Protein AF-A0A1H8W001-F1 (afdb_monomer_lite)

Radius of gyration: 40.09 Å; chains: 1; bounding box: 127×51×124 Å

Secondary structure (DSSP, 8-state):
----------------B-TTT--B-PPTT-TTHHHHHHHHHHHHHHHSPEEE-GGGGGGS---TT-EEEETTT--EEEE-SS-EEE-----S----S----HHHH-TTT-SEEEE-TTSTTSBS-HHHHHHTT-SEEEE-S-EE---EEE-STT-EEEESSSS-EEEE---SS--SEEESS-EES-EEESEEEE--TT---SEE-EETTEE-EES-EEES-EEES--EEEESSSEEEEEEEEEE---S-EE-TTSTTS--EE--SEEEESSEEEEEEEEEEE--TT-S-SEEEEESEEEEESSEEEEE-S--TTSS--EEEEEEEESSEEE-SEEE---SSEEEEES-SSSS--BBSEEEES-EEPPPSSSTTTTEEEEEE-S-EEEEEEES-SSEEEEEESS-EEEEEE-SS-EEEEESSGGGEEEEEE-TTS-EEET-STTS------PPEESS--SS--TT-EEEE-SSS--TTS-SS-EEEEE-TTS-EEEEEE-----

Sequence (503 aa):
MSCYGVERRQRGCTMTDTPNHGYNRPEEGKTDWHLDLNENFAKIDADVEIRDTEANKGDYDPKEGAKYEATDSGAVYYGNGDAWVLADRKLDKIESEEFASRVLLDAEKSGTAVVAPSQSTAFDSMQSAIDAGFDDILLGEEITENNIVVSRDGMIIRGWGRRWQRIIDPQDGAPVFTVDGSRRDITIKNIRVEGGSGSGPVIDTRYEGDVGASLWEIYDCLFNAGPIIMLGPRNQLRHVTCNNKSDIGADVNILPDGKNVSRAALILNGATFGIIGGSYSSKSPDAREAMYLSGGAGTVTGGVTISNSGGENSTGTLCDLMIFSAGRIFFGPMSMESTKEYNIRLGFEGDGPGLINGVFTGTGFNPLDSGPDAGWSKIKVGSQSENITFISPHSNIKFENDAPARIYVISQHKVKSTGHLPHLVNHSDPFRSGTHRVGGRRDSPSTQFLPKIHTTEPPYPVDAGMVIADGANWDPVGTGNAALVTRDTDGTWSVIFEYSSSV

Organism: NCBI:txid1367881

Structure (mmCIF, N/CA/C/O backbone):
data_AF-A0A1H8W001-F1
#
_entry.id   AF-A0A1H8W001-F1
#
loop_
_atom_site.group_PDB
_atom_site.id
_atom_site.type_symbol
_atom_site.label_atom_id
_atom_site.label_alt_id
_atom_site.label_comp_id
_atom_site.label_asym_id
_atom_site.label_entity_id
_atom_site.label_seq_id
_atom_site.pdbx_PDB_ins_code
_atom_site.Cartn_x
_atom_site.Cartn_y
_atom_site.Cartn_z
_atom_site.occupancy
_atom_site.B_iso_or_equiv
_atom_site.auth_seq_id
_atom_site.auth_comp_id
_atom_site.auth_asym_id
_atom_site.auth_atom_id
_atom_site.pdbx_PDB_model_num
ATOM 1 N N . MET A 1 1 ? -91.284 18.003 73.254 1.00 44.72 1 MET A N 1
ATOM 2 C CA . MET A 1 1 ? -92.297 17.613 72.253 1.00 44.72 1 MET A CA 1
ATOM 3 C C . MET A 1 1 ? -91.892 18.243 70.926 1.00 44.72 1 MET A C 1
ATOM 5 O O . MET A 1 1 ? -92.001 19.451 70.807 1.00 44.72 1 MET A O 1
ATOM 9 N N . SER A 1 2 ? -91.291 17.469 70.021 1.00 38.41 2 SER A N 1
ATOM 10 C CA . SER A 1 2 ? -91.293 17.641 68.555 1.00 38.41 2 SER A CA 1
ATOM 11 C C . SER A 1 2 ? -90.218 16.717 67.978 1.00 38.41 2 SER A C 1
ATOM 13 O O . SER A 1 2 ? -89.063 16.769 68.398 1.00 38.41 2 SER A O 1
ATOM 15 N N . CYS A 1 3 ? -90.643 15.823 67.091 1.00 38.06 3 CYS A N 1
ATOM 16 C CA . CYS A 1 3 ? -89.844 14.777 66.468 1.00 38.06 3 CYS A CA 1
ATOM 17 C C . CYS A 1 3 ? -89.196 15.251 65.157 1.00 38.06 3 CYS A C 1
ATOM 19 O O . CYS A 1 3 ? -89.764 16.070 64.447 1.00 38.06 3 CYS A O 1
ATOM 21 N N . TYR A 1 4 ? -88.032 14.658 64.875 1.00 42.72 4 TYR A N 1
ATOM 22 C CA . TYR A 1 4 ? -87.472 14.220 63.587 1.00 42.72 4 TYR A CA 1
ATOM 23 C C . TYR A 1 4 ? -87.846 14.920 62.267 1.00 42.72 4 TYR A C 1
ATOM 25 O O . TYR A 1 4 ? -88.984 14.886 61.813 1.00 42.72 4 TYR A O 1
ATOM 33 N N . GLY A 1 5 ? -86.791 15.304 61.540 1.00 37.75 5 GLY A N 1
ATOM 34 C CA . GLY A 1 5 ? -86.760 15.381 60.080 1.00 37.75 5 GLY A CA 1
ATOM 35 C C . GLY A 1 5 ? -85.315 15.287 59.579 1.00 37.75 5 GLY A C 1
ATOM 36 O O . GLY A 1 5 ? -84.608 16.287 59.567 1.00 37.75 5 GLY A O 1
ATOM 37 N N . VAL A 1 6 ? -84.857 14.083 59.216 1.00 45.16 6 VAL A N 1
ATOM 38 C CA . VAL A 1 6 ? -83.565 13.854 58.542 1.00 45.16 6 VAL A CA 1
ATOM 39 C C . VAL A 1 6 ? -83.863 13.523 57.081 1.00 45.16 6 VAL A C 1
ATOM 41 O O . VAL A 1 6 ? -84.338 12.432 56.775 1.00 45.16 6 VAL A O 1
ATOM 44 N N . GLU A 1 7 ? -83.594 14.467 56.181 1.00 44.06 7 GLU A N 1
ATOM 45 C CA . GLU A 1 7 ? -83.640 14.250 54.733 1.00 44.06 7 GLU A CA 1
ATOM 46 C C . GLU A 1 7 ? -82.457 13.377 54.285 1.00 44.06 7 GLU A C 1
ATOM 48 O O . GLU A 1 7 ? -81.302 13.808 54.273 1.00 44.06 7 GLU A O 1
ATOM 53 N N . ARG A 1 8 ? -82.739 12.139 53.862 1.00 45.88 8 ARG A N 1
ATOM 54 C CA . ARG A 1 8 ? -81.818 11.348 53.034 1.00 45.88 8 ARG A CA 1
ATOM 55 C C . ARG A 1 8 ? -81.986 11.767 51.573 1.00 45.88 8 ARG A C 1
ATOM 57 O O . ARG A 1 8 ? -82.966 11.403 50.932 1.00 45.88 8 ARG A O 1
ATOM 64 N N . ARG A 1 9 ? -80.997 12.482 51.026 1.00 45.28 9 ARG A N 1
ATOM 65 C CA . ARG A 1 9 ? -80.834 12.654 49.574 1.00 45.28 9 ARG A CA 1
ATOM 66 C C . ARG A 1 9 ? -80.475 11.308 48.938 1.00 45.28 9 ARG A C 1
ATOM 68 O O . ARG A 1 9 ? -79.364 10.816 49.131 1.00 45.28 9 ARG A O 1
ATOM 75 N N . GLN A 1 10 ? -81.387 10.747 48.148 1.00 49.91 10 GLN A N 1
ATOM 76 C CA . GLN A 1 10 ? -81.066 9.740 47.137 1.00 49.91 10 GLN A CA 1
ATOM 77 C C . GLN A 1 10 ? -80.155 10.385 46.080 1.00 49.91 10 GLN A C 1
ATOM 79 O O . GLN A 1 10 ? -80.599 11.213 45.289 1.00 49.91 10 GLN A O 1
ATOM 84 N N . ARG A 1 11 ? -78.864 10.033 46.076 1.00 45.34 11 ARG A N 1
ATOM 85 C CA . ARG A 1 11 ? -78.015 10.181 44.887 1.00 45.34 11 ARG A CA 1
ATOM 86 C C . ARG A 1 11 ? -78.140 8.889 44.092 1.00 45.34 11 ARG A C 1
ATOM 88 O O . ARG A 1 11 ? -77.609 7.867 44.517 1.00 45.34 11 ARG A O 1
ATOM 95 N N . GLY A 1 12 ? -78.855 8.942 42.972 1.00 49.81 12 GLY A N 1
ATOM 96 C CA . GLY A 1 12 ? -78.810 7.893 41.960 1.00 49.81 12 GLY A CA 1
ATOM 97 C C . GLY A 1 12 ? -77.387 7.793 41.418 1.00 49.81 12 GLY A C 1
ATOM 98 O O . GLY A 1 12 ? -76.905 8.715 40.767 1.00 49.81 12 GLY A O 1
ATOM 99 N N . CYS A 1 13 ? -76.699 6.705 41.754 1.00 45.78 13 CYS A N 1
ATOM 100 C CA . CYS A 1 13 ? -75.418 6.334 41.171 1.00 45.78 13 CYS A CA 1
ATOM 101 C C . CYS A 1 13 ? -75.685 5.172 40.211 1.00 45.78 13 CYS A C 1
ATOM 103 O O . CYS A 1 13 ? -75.531 4.011 40.574 1.00 45.78 13 CYS A O 1
ATOM 105 N N . THR A 1 14 ? -76.156 5.484 39.006 1.00 50.09 14 THR A N 1
ATOM 106 C CA . THR A 1 14 ? -76.235 4.531 37.894 1.00 50.09 14 THR A CA 1
ATOM 107 C C . THR A 1 14 ? -74.889 4.539 37.166 1.00 50.09 14 THR A C 1
ATOM 109 O O . THR A 1 14 ? -74.755 5.142 36.106 1.00 50.09 14 THR A O 1
ATOM 112 N N . MET A 1 15 ? -73.858 3.939 37.770 1.00 55.25 15 MET A N 1
ATOM 113 C CA . MET A 1 15 ? -72.718 3.436 36.993 1.00 55.25 15 MET A CA 1
ATOM 114 C C . MET A 1 15 ? -73.074 2.010 36.585 1.00 55.25 15 MET A C 1
ATOM 116 O O . MET A 1 15 ? -72.952 1.092 37.398 1.00 55.25 15 MET A O 1
ATOM 120 N N . THR A 1 16 ? -73.602 1.861 35.372 1.00 58.59 16 THR A N 1
ATOM 121 C CA . THR A 1 16 ? -74.008 0.570 34.800 1.00 58.59 16 THR A CA 1
ATOM 122 C C . THR A 1 16 ? -72.815 -0.268 34.337 1.00 58.59 16 THR A C 1
ATOM 124 O O . THR A 1 16 ? -72.960 -1.482 34.260 1.00 58.59 16 THR A O 1
ATOM 127 N N . ASP A 1 17 ? -71.635 0.346 34.155 1.00 68.38 17 ASP A N 1
ATOM 128 C CA . ASP A 1 17 ? -70.430 -0.310 33.636 1.00 68.38 17 ASP A CA 1
ATOM 129 C C . ASP A 1 17 ? -69.173 -0.044 34.480 1.00 68.38 17 ASP A C 1
ATOM 131 O O . ASP A 1 17 ? -69.035 1.000 35.130 1.00 68.38 17 ASP A O 1
ATOM 135 N N . THR A 1 18 ? -68.215 -0.977 34.451 1.00 72.00 18 THR A N 1
ATOM 136 C CA . THR A 1 18 ? -66.869 -0.750 35.002 1.00 72.00 18 THR A CA 1
ATOM 137 C C . THR A 1 18 ? -66.054 0.170 34.073 1.00 72.00 18 THR A C 1
ATOM 139 O O . THR A 1 18 ? -65.950 -0.117 32.881 1.00 72.00 18 THR A O 1
ATOM 142 N N . PRO A 1 19 ? -65.415 1.250 34.572 1.00 75.62 19 PRO A N 1
ATOM 143 C CA . PRO A 1 19 ? -64.774 2.257 33.711 1.00 75.62 19 PRO A CA 1
ATOM 144 C C . PRO A 1 19 ? -63.664 1.741 32.785 1.00 75.62 19 PRO A C 1
ATOM 146 O O . PRO A 1 19 ? -63.419 2.341 31.745 1.00 75.62 19 PRO A O 1
ATOM 149 N N . ASN A 1 20 ? -62.989 0.655 33.167 1.00 74.38 20 ASN A N 1
ATOM 150 C CA . ASN A 1 20 ? -61.818 0.151 32.445 1.00 74.38 20 ASN A CA 1
ATOM 151 C C . ASN A 1 20 ? -62.140 -0.984 31.461 1.00 74.38 20 ASN A C 1
ATOM 153 O O . ASN A 1 20 ? -61.391 -1.165 30.509 1.00 74.38 20 ASN A O 1
ATOM 157 N N . HIS A 1 21 ? -63.214 -1.749 31.695 1.00 81.44 21 HIS A N 1
ATOM 158 C CA . HIS A 1 21 ? -63.491 -2.994 30.959 1.00 81.44 21 HIS A CA 1
ATOM 159 C C . HIS A 1 21 ? -64.943 -3.120 30.47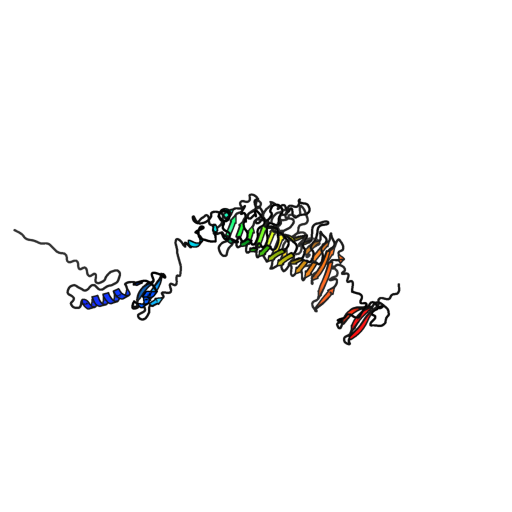0 1.00 81.44 21 HIS A C 1
ATOM 161 O O . HIS A 1 21 ? -65.270 -4.064 29.761 1.00 81.44 21 HIS A O 1
ATOM 167 N N . 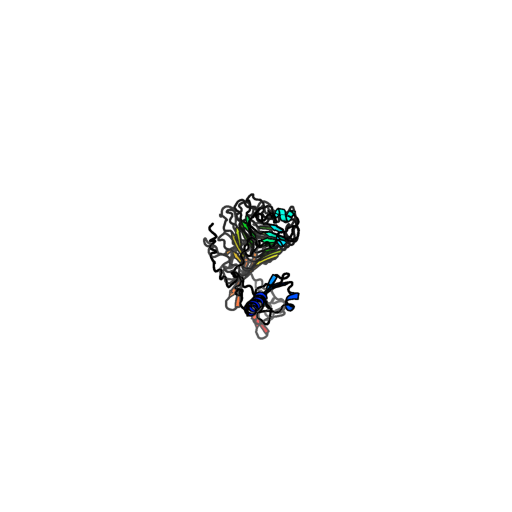GLY A 1 22 ? -65.839 -2.189 30.825 1.00 85.25 22 GLY A N 1
ATOM 168 C CA . GLY A 1 22 ? -67.221 -2.218 30.332 1.00 85.25 22 GLY A CA 1
ATOM 169 C C . GLY A 1 22 ? -67.999 -3.467 30.766 1.00 85.25 22 GLY A C 1
ATOM 170 O O . GLY A 1 22 ? -68.794 -4.008 29.992 1.00 85.25 22 GLY A O 1
ATOM 171 N N . TYR A 1 23 ? -67.718 -3.977 31.971 1.00 88.69 23 TYR A N 1
ATOM 172 C CA . TYR A 1 23 ? -68.471 -5.088 32.552 1.00 88.69 23 TYR A CA 1
ATOM 173 C C . TYR A 1 23 ? -69.803 -4.587 33.094 1.00 88.69 23 TYR A C 1
ATOM 175 O O . TYR A 1 23 ? -69.833 -3.603 33.838 1.00 88.69 23 TYR A O 1
ATOM 183 N N . ASN A 1 24 ? -70.868 -5.321 32.781 1.00 87.50 24 ASN A N 1
ATOM 184 C CA . ASN A 1 24 ? -72.225 -5.033 33.213 1.00 87.50 24 ASN A CA 1
ATOM 185 C C . ASN A 1 24 ? -72.315 -5.106 34.741 1.00 87.50 24 ASN A C 1
ATOM 187 O O . ASN A 1 24 ? -71.840 -6.060 35.365 1.00 87.50 24 ASN A O 1
ATOM 191 N N . ARG A 1 25 ? -72.991 -4.149 35.369 1.00 86.06 25 ARG A N 1
ATOM 192 C CA . ARG A 1 25 ? -73.393 -4.255 36.772 1.00 86.06 25 ARG A CA 1
ATOM 193 C C . ARG A 1 25 ? -74.908 -4.467 36.846 1.00 86.06 25 ARG A C 1
ATOM 195 O O . ARG A 1 25 ? -75.637 -3.513 36.578 1.00 86.06 25 ARG A O 1
ATOM 202 N N . PRO A 1 26 ? -75.393 -5.660 37.246 1.00 85.25 26 PRO A N 1
ATOM 203 C CA . PRO A 1 26 ? -76.827 -5.906 37.357 1.00 85.25 26 PRO A CA 1
ATOM 204 C C . PRO A 1 26 ? -77.489 -4.900 38.306 1.00 85.25 26 PRO A C 1
ATOM 206 O O . PRO A 1 26 ? -76.948 -4.599 39.377 1.00 85.25 26 PRO A O 1
ATOM 209 N N . GLU A 1 27 ? -78.666 -4.399 37.932 1.00 84.38 27 GLU A N 1
ATOM 210 C CA . GLU A 1 27 ? -79.469 -3.549 38.811 1.00 84.38 27 GLU A CA 1
ATOM 211 C C . GLU A 1 27 ? -79.975 -4.339 40.024 1.00 84.38 27 GLU A C 1
ATOM 213 O O . GLU A 1 27 ? -80.304 -5.526 39.946 1.00 84.38 27 GLU A O 1
ATOM 218 N N . GLU A 1 28 ? -80.053 -3.670 41.171 1.00 81.69 28 GLU A N 1
ATOM 219 C CA . GLU A 1 28 ? -80.542 -4.286 42.400 1.00 81.69 28 GLU A CA 1
ATOM 220 C C . GLU A 1 28 ? -81.995 -4.760 42.224 1.00 81.69 28 GLU A C 1
ATOM 222 O O . GLU A 1 28 ? -82.881 -3.984 41.873 1.00 81.69 28 GLU A O 1
ATOM 227 N N . GLY A 1 29 ? -82.242 -6.052 42.459 1.00 86.31 29 GLY A N 1
ATOM 228 C CA . GLY A 1 29 ? -83.566 -6.667 42.312 1.00 86.31 29 GLY A CA 1
ATOM 229 C C . GLY A 1 29 ? -83.896 -7.203 40.913 1.00 86.31 29 GLY A C 1
ATOM 230 O O . GLY A 1 29 ? -84.947 -7.827 40.753 1.00 86.31 29 GLY A O 1
ATOM 231 N N . LYS A 1 30 ? -83.012 -7.034 39.916 1.00 87.88 30 LYS A N 1
ATOM 232 C CA . LYS A 1 30 ? -83.140 -7.682 38.600 1.00 87.88 30 LYS A CA 1
ATOM 233 C C . LYS A 1 30 ? -83.134 -9.207 38.777 1.00 87.88 30 LYS A C 1
ATOM 235 O O . LYS A 1 30 ? -82.260 -9.739 39.452 1.00 87.88 30 LYS A O 1
ATOM 240 N N . THR A 1 31 ? -84.118 -9.922 38.227 1.00 89.00 31 THR A N 1
ATOM 241 C CA . THR A 1 31 ? -84.292 -11.381 38.455 1.00 89.00 31 THR A CA 1
ATOM 242 C C . THR A 1 31 ? -83.495 -12.244 37.472 1.00 89.00 31 THR A C 1
ATOM 244 O O . THR A 1 31 ? -83.123 -13.374 37.782 1.00 89.00 31 THR A O 1
ATOM 247 N N . ASP A 1 32 ? -83.153 -11.674 36.323 1.00 90.06 32 ASP A N 1
ATOM 248 C CA . ASP A 1 32 ? -82.321 -12.213 35.249 1.00 90.06 32 ASP A CA 1
ATOM 249 C C . ASP A 1 32 ? -80.860 -11.725 35.328 1.00 90.06 32 ASP A C 1
ATOM 251 O O . ASP A 1 32 ? -80.133 -11.741 34.341 1.00 90.06 32 ASP A O 1
ATOM 255 N N . TRP A 1 33 ? -80.396 -11.340 36.524 1.00 89.06 33 TRP A N 1
ATOM 256 C CA . TRP A 1 33 ? -79.024 -10.875 36.802 1.00 89.06 33 TRP A CA 1
ATOM 257 C C . TRP A 1 33 ? -77.919 -11.819 36.303 1.00 89.06 33 TRP A C 1
ATOM 259 O O . TRP A 1 33 ? -76.790 -11.396 36.065 1.00 89.06 33 TRP A O 1
ATOM 269 N N . HIS A 1 34 ? -78.235 -13.107 36.165 1.00 87.25 34 HIS A N 1
ATOM 270 C CA . HIS A 1 34 ? -77.306 -14.128 35.701 1.00 87.25 34 HIS A CA 1
ATOM 271 C C . HIS A 1 34 ? -76.900 -13.937 34.232 1.00 87.25 34 HIS A C 1
ATOM 273 O O . HIS A 1 34 ? -75.813 -14.367 33.865 1.00 87.25 34 HIS A O 1
ATOM 279 N N . LEU A 1 35 ? -77.721 -13.280 33.402 1.00 88.69 35 LEU A N 1
ATOM 280 C CA . LEU A 1 35 ? -77.376 -12.988 32.006 1.00 88.69 35 LEU A CA 1
ATOM 281 C C . LEU A 1 35 ? -76.208 -11.998 31.930 1.00 88.69 35 LEU A C 1
ATOM 283 O O . LEU A 1 35 ? -75.170 -12.319 31.357 1.00 88.69 35 LEU A O 1
ATOM 287 N N . ASP A 1 36 ? -76.340 -10.860 32.616 1.00 87.50 36 ASP A N 1
ATOM 288 C CA . ASP A 1 36 ? -75.312 -9.816 32.688 1.00 87.50 36 ASP A CA 1
ATOM 289 C C . ASP A 1 36 ? -73.985 -10.362 33.254 1.00 87.50 36 ASP A C 1
ATOM 291 O O . ASP A 1 36 ? -72.903 -9.989 32.800 1.00 87.50 36 ASP A O 1
ATOM 295 N N . LEU A 1 37 ? -74.054 -11.270 34.239 1.00 89.56 37 LEU A N 1
ATOM 296 C CA . LEU A 1 37 ? -72.863 -11.913 34.802 1.00 89.56 37 LEU A CA 1
ATOM 297 C C . LEU A 1 37 ? -72.233 -12.933 33.856 1.00 89.56 37 LEU A C 1
ATOM 299 O O . LEU A 1 37 ? -71.011 -12.971 33.760 1.00 89.56 37 LEU A O 1
ATOM 303 N N . ASN A 1 38 ? -73.029 -13.743 33.159 1.00 90.44 38 ASN A N 1
ATOM 304 C CA . ASN A 1 38 ? -72.501 -14.695 32.182 1.00 90.44 38 ASN A CA 1
ATOM 305 C C . ASN A 1 38 ? -71.781 -13.969 31.037 1.00 90.44 38 ASN A C 1
ATOM 307 O O . ASN A 1 38 ? -70.715 -14.409 30.612 1.00 90.44 38 ASN A O 1
ATOM 311 N N . GLU A 1 39 ? -72.313 -12.827 30.593 1.00 88.69 39 GLU A N 1
ATOM 312 C CA . GLU A 1 39 ? -71.635 -11.955 29.629 1.00 88.69 39 GLU A CA 1
ATOM 313 C C . GLU A 1 39 ? -70.311 -11.415 30.178 1.00 88.69 39 GLU A C 1
ATOM 315 O O . GLU A 1 39 ? -69.305 -11.419 29.470 1.00 88.69 39 GLU A O 1
ATOM 320 N N . ASN A 1 40 ? -70.274 -10.996 31.446 1.00 91.19 40 ASN A N 1
ATOM 321 C CA . ASN A 1 40 ? -69.027 -10.568 32.075 1.00 91.19 40 ASN A CA 1
ATOM 322 C C . ASN A 1 40 ? -68.008 -11.700 32.161 1.00 91.19 40 ASN A C 1
ATOM 324 O O . ASN A 1 40 ? -66.845 -11.465 31.871 1.00 91.19 40 ASN A O 1
ATOM 328 N N . PHE A 1 41 ? -68.416 -12.914 32.538 1.00 90.31 41 PHE A N 1
ATOM 329 C CA . PHE A 1 41 ? -67.497 -14.051 32.606 1.00 90.31 41 PHE A CA 1
ATOM 330 C C . PHE A 1 41 ? -66.910 -14.389 31.235 1.00 90.31 41 PHE A C 1
ATOM 332 O O . PHE A 1 41 ? -65.711 -14.626 31.147 1.00 90.31 41 PHE A O 1
ATOM 339 N N . ALA A 1 42 ? -67.715 -14.330 30.170 1.00 86.56 42 ALA A N 1
ATOM 340 C CA . ALA A 1 42 ? -67.223 -14.522 28.808 1.00 86.56 42 ALA A CA 1
ATOM 341 C C . ALA A 1 42 ? -66.213 -13.438 28.391 1.00 86.56 42 ALA A C 1
ATOM 343 O O . ALA A 1 42 ? -65.204 -13.753 27.769 1.00 86.56 42 ALA A O 1
ATOM 344 N N . LYS A 1 43 ? -66.456 -12.172 28.761 1.00 88.88 43 LYS A N 1
ATOM 345 C CA . LYS A 1 43 ? -65.511 -11.073 28.508 1.00 88.88 43 LYS A CA 1
ATOM 346 C C . LYS A 1 43 ? -64.229 -11.213 29.337 1.00 88.88 43 LYS A C 1
ATOM 348 O O . LYS A 1 43 ? -63.148 -11.043 28.797 1.00 88.88 43 LYS A O 1
ATOM 353 N N . ILE A 1 44 ? -64.335 -11.578 30.617 1.00 90.38 44 ILE A N 1
ATOM 354 C CA . ILE A 1 44 ? -63.186 -11.786 31.516 1.00 90.38 44 ILE A CA 1
ATOM 355 C C . ILE A 1 44 ? -62.253 -12.876 30.977 1.00 90.38 44 ILE A C 1
ATOM 357 O O . ILE A 1 44 ? -61.039 -12.717 31.050 1.00 90.38 44 ILE A O 1
ATOM 361 N N . ASP A 1 45 ? -62.806 -13.953 30.418 1.00 86.81 45 ASP A N 1
ATOM 362 C CA . ASP A 1 45 ? -62.032 -15.063 29.845 1.00 86.81 45 ASP A CA 1
ATOM 363 C C . ASP A 1 45 ? -61.190 -14.639 28.622 1.00 86.81 45 ASP A C 1
ATOM 365 O O . ASP A 1 45 ? -60.161 -15.243 28.334 1.00 86.81 45 ASP A O 1
ATOM 369 N N . ALA A 1 46 ? -61.595 -13.573 27.919 1.00 88.50 46 ALA A N 1
ATOM 370 C CA . ALA A 1 46 ? -60.820 -12.968 26.834 1.00 88.50 46 ALA A CA 1
ATOM 371 C C . ALA A 1 46 ? -59.911 -11.820 27.319 1.00 88.50 46 ALA A C 1
ATOM 373 O O . ALA A 1 46 ? -58.788 -11.667 26.842 1.00 88.50 46 ALA A O 1
ATOM 374 N N . ASP A 1 47 ? -60.371 -11.013 28.274 1.00 90.31 47 ASP A N 1
ATOM 375 C CA . ASP A 1 47 ? -59.677 -9.797 28.709 1.00 90.31 47 ASP A CA 1
ATOM 376 C C . ASP A 1 47 ? -58.508 -10.076 29.665 1.00 90.31 47 ASP A C 1
ATOM 378 O O . ASP A 1 47 ? -57.557 -9.290 29.738 1.00 90.31 47 ASP A O 1
ATOM 382 N N . VAL A 1 48 ? -58.570 -11.167 30.435 1.00 92.81 48 VAL A N 1
ATOM 383 C CA . VAL A 1 48 ? -57.497 -11.539 31.361 1.00 92.81 48 VAL A CA 1
ATOM 384 C C . VAL A 1 48 ? -56.366 -12.200 30.586 1.00 92.81 48 VAL A C 1
ATOM 386 O O . VAL A 1 48 ? -56.525 -13.262 29.992 1.00 92.81 48 VAL A O 1
ATOM 389 N N . GLU A 1 49 ? -55.192 -11.574 30.619 1.00 94.88 49 GLU A N 1
ATOM 390 C CA . GLU A 1 49 ? -54.013 -12.136 29.970 1.00 94.88 49 GLU A CA 1
ATOM 391 C C . GLU A 1 49 ? -53.540 -13.426 30.651 1.00 94.88 49 GLU A C 1
ATOM 393 O O . GLU A 1 49 ? -53.458 -13.527 31.879 1.00 94.88 49 GLU A O 1
ATOM 398 N N . ILE A 1 50 ? -53.159 -14.397 29.828 1.00 97.00 50 ILE A N 1
ATOM 399 C CA . ILE A 1 50 ? -52.529 -15.639 30.262 1.00 97.00 50 ILE A CA 1
ATOM 400 C C . ILE A 1 50 ? -51.013 -15.443 30.212 1.00 97.00 50 ILE A C 1
ATOM 402 O O . ILE A 1 50 ? -50.468 -14.986 29.205 1.00 97.00 50 ILE A O 1
ATOM 406 N N . ARG A 1 51 ? -50.323 -15.788 31.302 1.00 97.44 51 ARG A N 1
ATOM 407 C CA . ARG A 1 51 ? -48.860 -15.729 31.422 1.00 97.44 51 ARG A CA 1
ATOM 408 C C . ARG A 1 51 ? -48.335 -17.092 31.850 1.00 97.44 51 ARG A C 1
ATOM 410 O O . ARG A 1 51 ? -48.553 -17.493 32.990 1.00 97.44 51 ARG A O 1
ATOM 417 N N . ASP A 1 52 ? -47.643 -17.781 30.955 1.00 98.06 52 ASP A N 1
ATOM 418 C CA . ASP A 1 52 ? -47.069 -19.108 31.214 1.00 98.06 52 ASP A CA 1
ATOM 419 C C . ASP A 1 52 ? -45.885 -19.359 30.251 1.00 98.06 52 ASP A C 1
ATOM 421 O O . ASP A 1 52 ? -45.476 -18.453 29.525 1.00 98.06 52 ASP A O 1
ATOM 425 N N . THR A 1 53 ? -45.254 -20.529 30.269 1.00 96.88 53 THR A N 1
ATOM 426 C CA . THR A 1 53 ? -44.179 -20.907 29.330 1.00 96.88 53 THR A CA 1
ATOM 427 C C . THR A 1 53 ? -44.737 -21.205 27.942 1.00 96.88 53 THR A C 1
ATOM 429 O O . THR A 1 53 ? -45.866 -21.670 27.811 1.00 96.88 53 THR A O 1
ATOM 432 N N . GLU A 1 54 ? -43.979 -20.981 26.871 1.00 96.81 54 GLU A N 1
ATOM 433 C CA . GLU A 1 54 ? -44.483 -21.189 25.505 1.00 96.81 54 GLU A CA 1
ATOM 434 C C . GLU A 1 54 ? -44.971 -22.626 25.240 1.00 96.81 54 GLU A C 1
ATOM 436 O O . GLU A 1 54 ? -45.922 -22.832 24.481 1.00 96.81 54 GLU A O 1
ATOM 441 N N . ALA A 1 55 ? -44.370 -23.611 25.911 1.00 97.06 55 ALA A N 1
ATOM 442 C CA . ALA A 1 55 ? -44.748 -25.019 25.817 1.00 97.06 55 ALA A CA 1
ATOM 443 C C . ALA A 1 55 ? -46.183 -25.302 26.306 1.00 97.06 55 ALA A C 1
ATOM 445 O O . ALA A 1 55 ? -46.847 -26.171 25.743 1.00 97.06 55 ALA A O 1
ATOM 446 N N . ASN A 1 56 ? -46.675 -24.541 27.290 1.00 98.00 56 ASN A N 1
ATOM 447 C CA . ASN A 1 56 ? -48.000 -24.725 27.897 1.00 98.00 56 ASN A CA 1
ATOM 448 C C . ASN A 1 56 ? -49.115 -24.001 27.128 1.00 98.00 56 ASN A C 1
ATOM 450 O O . ASN A 1 56 ? -50.282 -24.077 27.494 1.00 98.00 56 ASN A O 1
ATOM 454 N N . LYS A 1 57 ? -48.802 -23.306 26.028 1.00 96.56 57 LYS A N 1
ATOM 455 C CA . LYS A 1 57 ? -49.789 -22.535 25.254 1.00 96.56 57 LYS A CA 1
ATOM 456 C C . LYS A 1 57 ? -50.967 -23.386 24.763 1.00 96.56 57 LYS A C 1
ATOM 458 O O . LYS A 1 57 ? -52.074 -22.880 24.618 1.00 96.56 57 LYS A O 1
ATOM 463 N N . GLY A 1 58 ? -50.728 -24.673 24.504 1.00 96.31 58 GLY A N 1
ATOM 464 C CA . GLY A 1 58 ? -51.764 -25.629 24.105 1.00 96.31 58 GLY A CA 1
ATOM 465 C C . GLY A 1 58 ? -52.741 -26.019 25.219 1.00 96.31 58 GLY A C 1
ATOM 466 O O . GLY A 1 58 ? -53.772 -26.609 24.910 1.00 96.31 58 GLY A O 1
ATOM 467 N N . ASP A 1 59 ? -52.448 -25.675 26.476 1.00 97.69 59 ASP A N 1
ATOM 468 C CA . ASP A 1 59 ? -53.293 -25.983 27.636 1.00 97.69 59 ASP A CA 1
ATOM 469 C C . ASP A 1 59 ? -54.435 -24.967 27.822 1.00 97.69 59 ASP A C 1
ATOM 471 O O . ASP A 1 59 ? -55.302 -25.153 28.677 1.00 97.69 59 ASP A O 1
ATOM 475 N N . TYR A 1 60 ? -54.451 -23.901 27.013 1.00 96.56 60 TYR A N 1
ATOM 476 C CA . TYR A 1 60 ? -55.425 -22.816 27.080 1.00 96.56 60 TYR A CA 1
ATOM 477 C C . TYR A 1 60 ? -56.194 -22.684 25.762 1.00 96.56 60 TYR A C 1
ATOM 479 O O . TYR A 1 60 ? -55.599 -22.642 24.681 1.00 96.56 60 TYR A O 1
ATOM 487 N N . ASP A 1 61 ? -57.517 -22.545 25.857 1.00 95.94 61 ASP A N 1
ATOM 488 C CA . ASP A 1 61 ? -58.382 -22.315 24.699 1.00 95.94 61 ASP A CA 1
ATOM 489 C C . ASP A 1 61 ? -58.159 -20.901 24.119 1.00 95.94 61 ASP A C 1
ATOM 491 O O . ASP A 1 61 ? -58.294 -19.912 24.846 1.00 95.94 61 ASP A O 1
ATOM 495 N N . PRO A 1 62 ? -57.891 -20.751 22.809 1.00 96.12 62 PRO A N 1
ATOM 496 C CA . PRO A 1 62 ? -57.634 -19.454 22.185 1.00 96.12 62 PRO A CA 1
ATOM 497 C C . PRO A 1 62 ? -58.933 -18.680 21.919 1.00 96.12 62 PRO A C 1
ATOM 499 O O . PRO A 1 62 ? -59.400 -18.615 20.782 1.00 96.12 62 PRO A O 1
ATOM 502 N N . LYS A 1 63 ? -59.529 -18.062 22.946 1.00 94.88 63 LYS A N 1
ATOM 503 C CA . LYS A 1 63 ? -60.712 -17.199 22.759 1.00 94.88 63 LYS A CA 1
ATOM 504 C C . LYS A 1 63 ? -60.378 -16.011 21.855 1.00 94.88 63 LYS A C 1
ATOM 506 O O . LYS A 1 63 ? -59.258 -15.504 21.872 1.00 94.88 63 LYS A O 1
ATOM 511 N N . GLU A 1 64 ? -61.343 -15.566 21.056 1.00 94.25 64 GLU A N 1
ATOM 512 C CA . GLU A 1 64 ? -61.157 -14.403 20.186 1.00 94.25 64 GLU A CA 1
ATOM 513 C C . GLU A 1 64 ? -60.792 -13.166 21.021 1.00 94.25 64 GLU A C 1
ATOM 515 O O . GLU A 1 64 ? -61.520 -12.782 21.933 1.00 94.25 64 GLU A O 1
ATOM 520 N N . GLY A 1 65 ? -59.635 -12.570 20.730 1.00 90.75 65 GLY A N 1
ATOM 521 C CA . GLY A 1 65 ? -59.105 -11.414 21.455 1.00 90.75 65 GLY A CA 1
ATOM 522 C C . GLY A 1 65 ? -58.276 -11.747 22.699 1.00 90.75 65 GLY A C 1
ATOM 523 O O . GLY A 1 65 ? -57.583 -10.855 23.189 1.00 90.75 65 GLY A O 1
ATOM 524 N N . ALA A 1 66 ? -58.262 -13.003 23.167 1.00 95.12 66 ALA A N 1
ATOM 525 C CA . ALA A 1 66 ? -57.463 -13.396 24.326 1.00 95.12 66 ALA A CA 1
ATOM 526 C C . ALA A 1 66 ? -55.971 -13.179 24.084 1.00 95.12 66 ALA A C 1
ATOM 528 O O . ALA A 1 66 ? -55.469 -13.434 22.988 1.00 95.12 66 ALA A O 1
ATOM 529 N N . LYS A 1 67 ? -55.247 -12.735 25.115 1.00 95.62 67 LYS A N 1
ATOM 530 C CA . LYS A 1 67 ? -53.798 -12.511 25.060 1.00 95.62 67 LYS A CA 1
ATOM 531 C C . LYS A 1 67 ? -53.059 -13.601 25.834 1.00 95.62 67 LYS A C 1
ATOM 533 O O . LYS A 1 67 ? -53.331 -13.810 27.013 1.00 95.62 67 LYS A O 1
ATOM 538 N N . TYR A 1 68 ? -52.061 -14.209 25.199 1.00 96.75 68 TYR A N 1
ATOM 539 C CA . TYR A 1 68 ? -51.108 -15.115 25.842 1.00 96.75 68 TYR A CA 1
ATOM 540 C C . TYR A 1 68 ? -49.690 -14.552 25.726 1.00 96.75 68 TYR A C 1
ATOM 542 O O . TYR A 1 68 ? -49.231 -14.229 24.630 1.00 96.75 68 TYR A O 1
ATOM 550 N N . GLU A 1 69 ? -48.985 -14.433 26.846 1.00 97.00 69 GLU A N 1
ATOM 551 C CA . GLU A 1 69 ? -47.604 -13.956 26.920 1.00 97.00 69 GLU A CA 1
ATOM 552 C C . GLU A 1 69 ? -46.699 -15.076 27.439 1.00 97.00 69 GLU A C 1
ATOM 554 O O . GLU A 1 69 ? -46.780 -15.479 28.602 1.00 97.00 69 GLU A O 1
ATOM 559 N N . ALA A 1 70 ? -45.835 -15.579 26.555 1.00 96.62 70 ALA A N 1
ATOM 560 C CA . ALA A 1 70 ? -44.845 -16.586 26.894 1.00 96.62 70 ALA A CA 1
ATOM 561 C C . ALA A 1 70 ? -43.744 -15.959 27.764 1.00 96.62 70 ALA A C 1
ATOM 563 O O . ALA A 1 70 ? -42.984 -15.105 27.310 1.00 96.62 70 ALA A O 1
ATOM 564 N N . THR A 1 71 ? -43.664 -16.369 29.026 1.00 95.38 71 THR A N 1
ATOM 565 C CA . THR A 1 71 ? -42.754 -15.787 30.031 1.00 95.38 71 THR A CA 1
ATOM 566 C C . THR A 1 71 ? -41.282 -16.158 29.833 1.00 95.38 71 THR A C 1
ATOM 568 O O . THR A 1 71 ? -40.403 -15.475 30.353 1.00 95.38 71 THR A O 1
ATOM 571 N N . ASP A 1 72 ? -41.006 -17.213 29.069 1.00 93.75 72 ASP A N 1
ATOM 572 C CA . ASP A 1 72 ? -39.676 -17.722 28.740 1.00 93.75 72 ASP A CA 1
ATOM 573 C C . ASP A 1 72 ? -39.121 -17.141 27.431 1.00 93.75 72 ASP A C 1
ATOM 575 O O . ASP A 1 72 ? -37.952 -16.756 27.383 1.00 93.75 72 ASP A O 1
ATOM 579 N N . SER A 1 73 ? -39.943 -17.040 26.381 1.00 91.75 73 SER A N 1
ATOM 580 C CA . SER A 1 73 ? -39.516 -16.512 25.074 1.00 91.75 73 SER A CA 1
ATOM 581 C C . SER A 1 73 ? -39.852 -15.037 24.843 1.00 91.75 73 SER A C 1
ATOM 583 O O . SER A 1 73 ? -39.288 -14.408 23.946 1.00 91.75 73 SER A O 1
ATOM 585 N N . GLY A 1 74 ? -40.770 -14.465 25.626 1.00 90.25 74 GLY A N 1
ATOM 586 C CA . GLY A 1 74 ? -41.313 -13.122 25.412 1.00 90.25 74 GLY A CA 1
ATOM 587 C C . GLY A 1 74 ? -42.265 -13.017 24.212 1.00 90.25 74 GLY A C 1
ATOM 588 O O . GLY A 1 74 ? -42.690 -11.911 23.863 1.00 90.25 74 GLY A O 1
ATOM 589 N N . ALA A 1 75 ? -42.602 -14.138 23.560 1.00 91.62 75 ALA A N 1
ATOM 590 C CA . ALA A 1 75 ? -43.560 -14.165 22.463 1.00 91.62 75 ALA A CA 1
ATOM 591 C C . ALA A 1 75 ? -44.971 -13.820 22.963 1.00 91.62 75 ALA A C 1
ATOM 593 O O . ALA A 1 75 ? -45.430 -14.324 23.989 1.00 91.62 75 ALA A O 1
ATOM 594 N N . VAL A 1 76 ? -45.681 -12.972 22.216 1.00 94.94 76 VAL A N 1
ATOM 595 C CA . VAL A 1 76 ? -47.076 -12.622 22.507 1.00 94.94 76 VAL A CA 1
ATOM 596 C C . VAL A 1 76 ? -47.973 -13.183 21.422 1.00 94.94 76 VAL A C 1
ATOM 598 O O . VAL A 1 76 ? -47.688 -13.041 20.235 1.00 94.94 76 VAL A O 1
ATOM 601 N N . TYR A 1 77 ? -49.065 -13.805 21.841 1.00 95.31 77 TYR A N 1
ATOM 602 C CA . TYR A 1 77 ? -50.057 -14.426 20.982 1.00 95.31 77 TYR A CA 1
ATOM 603 C C . TYR A 1 77 ? -51.433 -13.816 21.234 1.00 95.31 77 TYR A C 1
ATOM 605 O O . TYR A 1 77 ? -51.759 -13.473 22.372 1.00 95.31 77 TYR A O 1
ATOM 613 N N . TYR A 1 78 ? -52.241 -13.734 20.179 1.00 95.44 78 TYR A N 1
ATOM 614 C CA . TYR A 1 78 ? -53.663 -13.417 20.274 1.00 95.44 78 TYR A CA 1
ATOM 615 C C . TYR A 1 78 ? -54.500 -14.606 19.809 1.00 95.44 78 TYR A C 1
ATOM 617 O O . TYR A 1 78 ? -54.225 -15.192 18.758 1.00 95.44 78 TYR A O 1
ATOM 625 N N . GLY A 1 79 ? -55.506 -14.975 20.597 1.00 95.56 79 GLY A N 1
ATOM 626 C CA . GLY A 1 79 ? -56.492 -15.975 20.215 1.00 95.56 79 GLY A CA 1
ATOM 627 C C . GLY A 1 79 ? -57.444 -15.413 19.160 1.00 95.56 79 GLY A C 1
ATOM 628 O O . GLY A 1 79 ? -57.864 -14.258 19.235 1.00 95.56 79 GLY A O 1
ATOM 629 N N . ASN A 1 80 ? -57.777 -16.218 18.154 1.00 94.62 80 ASN A N 1
ATOM 630 C CA . ASN A 1 80 ? -58.751 -15.864 17.113 1.00 94.62 80 ASN A CA 1
ATOM 631 C C . ASN A 1 80 ? -60.036 -16.715 17.174 1.00 94.62 80 ASN A C 1
ATOM 633 O O . ASN A 1 80 ? -60.790 -16.734 16.208 1.00 94.62 80 ASN A O 1
ATOM 637 N N . GLY A 1 81 ? -60.254 -17.444 18.274 1.00 94.94 81 GLY A N 1
ATOM 638 C CA . GLY A 1 81 ? -61.330 -18.424 18.441 1.00 94.94 81 GLY A CA 1
ATOM 639 C C . GLY A 1 81 ? -60.890 -19.869 18.180 1.00 94.94 81 GLY A C 1
ATOM 640 O O . GLY A 1 81 ? -61.373 -20.774 18.857 1.00 94.94 81 GLY A O 1
ATOM 641 N N . ASP A 1 82 ? -59.939 -20.079 17.263 1.00 96.00 82 ASP A N 1
ATOM 642 C CA . ASP A 1 82 ? -59.504 -21.412 16.815 1.00 96.00 82 ASP A CA 1
ATOM 643 C C . ASP A 1 82 ? -58.037 -21.720 17.162 1.00 96.00 82 ASP A C 1
ATOM 645 O O . ASP A 1 82 ? -57.667 -22.873 17.387 1.00 96.00 82 ASP A O 1
ATOM 649 N N . ALA A 1 83 ? -57.174 -20.702 17.182 1.00 96.50 83 ALA A N 1
ATOM 650 C CA . ALA A 1 83 ? -55.736 -20.844 17.368 1.00 96.50 83 ALA A CA 1
ATOM 651 C C . ALA A 1 83 ? -55.104 -19.626 18.053 1.00 96.50 83 ALA A C 1
ATOM 653 O O . ALA A 1 83 ? -55.564 -18.489 17.932 1.00 96.50 83 ALA A O 1
ATOM 654 N N . TRP A 1 84 ? -53.974 -19.869 18.718 1.00 96.31 84 TRP A N 1
ATOM 655 C CA . TRP A 1 84 ? -53.065 -18.822 19.175 1.00 96.31 84 TRP A CA 1
ATOM 656 C C . TRP A 1 84 ? -52.211 -18.322 18.007 1.00 96.31 84 TRP A C 1
ATOM 658 O O . TRP A 1 84 ? -51.293 -19.014 17.555 1.00 96.31 84 TRP A O 1
ATOM 668 N N . VAL A 1 85 ? -52.487 -17.112 17.526 1.00 94.25 85 VAL A N 1
ATOM 669 C CA . VAL A 1 85 ? -51.756 -16.480 16.421 1.00 94.25 85 VAL A CA 1
ATOM 670 C C . VAL A 1 85 ? -50.626 -15.630 16.988 1.00 94.25 85 VAL A C 1
ATOM 672 O O . VAL A 1 85 ? -50.860 -14.785 17.850 1.00 94.25 85 VAL A O 1
ATOM 675 N N . LEU A 1 86 ? -49.392 -15.855 16.524 1.00 93.69 86 LEU A N 1
ATOM 676 C CA . LEU A 1 86 ? -48.242 -15.050 16.941 1.00 93.69 86 LEU A CA 1
ATOM 677 C C . LEU A 1 86 ? -48.484 -13.594 16.542 1.00 93.69 86 LEU A C 1
ATOM 679 O O . LEU A 1 86 ? -48.698 -13.294 15.365 1.00 93.69 86 LEU A O 1
ATOM 683 N N . ALA A 1 87 ? -48.446 -12.694 17.520 1.00 90.06 87 ALA A N 1
ATOM 684 C CA . ALA A 1 87 ? -48.524 -11.271 17.267 1.00 90.06 87 ALA A CA 1
ATOM 685 C C . ALA A 1 87 ? -47.205 -10.834 16.622 1.00 90.06 87 ALA A C 1
ATOM 687 O O . ALA A 1 87 ? -46.209 -10.610 17.313 1.00 90.06 87 ALA A O 1
ATOM 688 N N . ASP A 1 88 ? -47.186 -10.730 15.293 1.00 71.19 88 ASP A N 1
ATOM 689 C CA . ASP A 1 88 ? -46.074 -10.111 14.580 1.00 71.19 88 ASP A CA 1
ATOM 690 C C . ASP A 1 88 ? -46.032 -8.628 14.973 1.00 71.19 88 ASP A C 1
ATOM 692 O O . ASP A 1 88 ? -46.809 -7.799 14.489 1.00 71.19 88 ASP A O 1
ATOM 696 N N . ARG A 1 89 ? -45.178 -8.292 15.944 1.00 65.62 89 ARG A N 1
ATOM 697 C CA . ARG A 1 89 ? -44.959 -6.907 16.354 1.00 65.62 89 ARG A CA 1
ATOM 698 C C . ARG A 1 89 ? -44.130 -6.235 15.268 1.00 65.62 89 ARG A C 1
ATOM 700 O O . ARG A 1 89 ? -42.908 -6.155 15.366 1.00 65.62 89 ARG A O 1
ATOM 707 N N . LYS A 1 90 ? -44.799 -5.703 14.243 1.00 54.91 90 LYS A N 1
ATOM 708 C CA . LYS A 1 90 ? -44.201 -4.674 13.389 1.00 54.91 90 LYS A CA 1
ATOM 709 C C . LYS A 1 90 ? -43.939 -3.443 14.246 1.00 54.91 90 LYS A C 1
ATOM 711 O O . LYS A 1 90 ? -44.841 -2.670 14.550 1.00 54.91 90 LYS A O 1
ATOM 716 N N . LEU A 1 91 ? -42.695 -3.313 14.686 1.00 60.78 91 LEU A N 1
ATOM 717 C CA . LEU A 1 91 ? -42.215 -2.148 15.410 1.00 60.78 91 LEU A CA 1
ATOM 718 C C . LEU A 1 91 ? -41.756 -1.120 14.374 1.00 60.78 91 LEU A C 1
ATOM 720 O O . LEU A 1 91 ? -40.707 -1.292 13.759 1.00 60.78 91 LEU A O 1
ATOM 724 N N . ASP A 1 92 ? -42.534 -0.053 14.183 1.00 53.50 92 ASP A N 1
ATOM 725 C CA . ASP A 1 92 ? -42.136 1.072 13.321 1.00 53.50 92 ASP A CA 1
ATOM 726 C C . ASP A 1 92 ? -40.906 1.806 13.881 1.00 53.50 92 ASP A C 1
ATOM 728 O O . ASP A 1 92 ? -40.102 2.371 13.137 1.00 53.50 92 ASP A O 1
ATOM 732 N N . LYS A 1 93 ? -40.741 1.785 15.209 1.00 48.84 93 LYS A N 1
ATOM 733 C CA . LYS A 1 93 ? -39.607 2.375 15.915 1.00 48.84 93 LYS A CA 1
ATOM 734 C C . LYS A 1 93 ? -39.354 1.623 17.219 1.00 48.84 93 LYS A C 1
ATOM 736 O O . LYS A 1 93 ? -40.288 1.350 17.968 1.00 48.84 93 LYS A O 1
ATOM 741 N N . ILE A 1 94 ? -38.088 1.321 17.495 1.00 70.25 94 ILE A N 1
ATOM 742 C CA . ILE A 1 94 ? -37.624 0.910 18.822 1.00 70.25 94 ILE A CA 1
ATOM 743 C C . ILE A 1 94 ? -36.909 2.118 19.415 1.00 70.25 94 ILE A C 1
ATOM 745 O O . ILE A 1 94 ? -35.871 2.539 18.906 1.00 70.25 94 ILE A O 1
ATOM 749 N N . GLU A 1 95 ? -37.488 2.694 20.460 1.00 50.06 95 GLU A N 1
ATOM 750 C CA . GLU A 1 95 ? -36.825 3.678 21.308 1.00 50.06 95 GLU A CA 1
ATOM 751 C C . GLU A 1 95 ? -36.443 2.963 22.599 1.00 50.06 95 GLU A C 1
ATOM 753 O O . GLU A 1 95 ? -37.305 2.443 23.303 1.00 50.06 95 GLU A O 1
ATOM 758 N N . SER A 1 96 ? -35.144 2.888 22.870 1.00 60.75 96 SER A N 1
ATOM 759 C CA . SER A 1 96 ? -34.637 2.481 24.173 1.00 60.75 96 SER A CA 1
ATOM 760 C C . SER A 1 96 ? -33.851 3.643 24.749 1.00 60.75 96 SER A C 1
ATOM 762 O O . SER A 1 96 ? -33.065 4.261 24.028 1.00 60.75 96 SER A O 1
ATOM 764 N N . GLU A 1 97 ? -34.039 3.919 26.036 1.00 50.44 97 GLU A N 1
ATOM 765 C CA . GLU A 1 97 ? -33.154 4.824 26.772 1.00 50.44 97 GLU A CA 1
ATOM 766 C C . GLU A 1 97 ? -31.740 4.224 26.893 1.00 50.44 97 GLU A C 1
ATOM 768 O O . GLU A 1 97 ? -30.761 4.963 26.940 1.00 50.44 97 GLU A O 1
ATOM 773 N N . GLU A 1 98 ? -31.618 2.888 26.849 1.00 46.84 98 GLU A N 1
ATOM 774 C CA . GLU A 1 98 ? -30.349 2.163 26.945 1.00 46.84 98 GLU A CA 1
ATOM 775 C C . GLU A 1 98 ? -30.428 0.827 26.172 1.00 46.84 98 GLU A C 1
ATOM 777 O O . GLU A 1 98 ? -31.235 -0.049 26.488 1.00 46.84 98 GLU A O 1
ATOM 782 N N . PHE A 1 99 ? -29.624 0.635 25.119 1.00 50.44 99 PHE A N 1
ATOM 783 C CA . PHE A 1 99 ? -29.472 -0.676 24.467 1.00 50.44 99 PHE A CA 1
ATOM 784 C C . PHE A 1 99 ? -28.170 -1.308 24.951 1.00 50.44 99 PHE A C 1
ATOM 786 O O . PHE A 1 99 ? -27.127 -1.214 24.307 1.00 50.44 99 PHE A O 1
ATOM 793 N N . ALA A 1 100 ? -28.210 -1.925 26.128 1.00 48.62 100 ALA A N 1
ATOM 794 C CA . ALA A 1 100 ? -27.045 -2.598 26.674 1.00 48.62 100 ALA A CA 1
ATOM 795 C C . ALA A 1 100 ? -26.887 -3.977 26.014 1.00 48.62 100 ALA A C 1
ATOM 797 O O . ALA A 1 100 ? -27.403 -4.980 26.510 1.00 48.62 100 ALA A O 1
ATOM 798 N N . SER A 1 101 ? -26.088 -4.078 24.947 1.00 54.09 101 SER A N 1
ATOM 799 C CA . SER A 1 101 ? -25.459 -5.353 24.560 1.00 54.09 101 SER A CA 1
ATOM 800 C C . SER A 1 101 ? -24.362 -5.717 25.572 1.00 54.09 101 SER A C 1
ATOM 802 O O . SER A 1 101 ? -23.202 -5.912 25.213 1.00 54.09 101 SER A O 1
ATOM 804 N N . ARG A 1 102 ? -24.714 -5.741 26.864 1.00 48.88 102 ARG A N 1
ATOM 805 C CA . ARG A 1 102 ? -23.809 -5.724 28.025 1.00 48.88 102 ARG A CA 1
ATOM 806 C C . ARG A 1 102 ? -22.761 -6.843 27.992 1.00 48.88 102 ARG A C 1
ATOM 808 O O . ARG A 1 102 ? -21.682 -6.676 28.533 1.00 48.88 102 ARG A O 1
ATOM 815 N N . VAL A 1 103 ? -23.055 -7.939 27.290 1.00 56.22 103 VAL A N 1
ATOM 816 C CA . VAL A 1 103 ? -22.143 -9.074 27.067 1.00 56.22 103 VAL A CA 1
ATOM 817 C C . VAL A 1 103 ? -20.884 -8.687 26.277 1.00 56.22 103 VAL A C 1
ATOM 819 O O . VAL A 1 103 ? -19.831 -9.252 26.530 1.00 56.22 103 VAL A O 1
ATOM 822 N N . LEU A 1 104 ? -20.963 -7.723 25.353 1.00 56.34 104 LEU A N 1
ATOM 823 C CA . LEU A 1 104 ? -19.797 -7.263 24.582 1.00 56.34 104 LEU A CA 1
ATOM 824 C C . LEU A 1 104 ? -18.972 -6.197 25.310 1.00 56.34 104 LEU A C 1
ATOM 826 O O . LEU A 1 104 ? -17.807 -6.016 24.981 1.00 56.34 104 LEU A O 1
ATOM 830 N N . LEU A 1 105 ? -19.572 -5.484 26.265 1.00 63.12 105 LEU A N 1
ATOM 831 C CA . LEU A 1 105 ? -18.911 -4.403 27.002 1.00 63.12 105 LEU A CA 1
ATOM 832 C C . LEU A 1 105 ? -18.289 -4.876 28.319 1.00 63.12 105 LEU A C 1
ATOM 834 O O . LEU A 1 105 ? -17.546 -4.120 28.927 1.00 63.12 105 LEU A O 1
ATOM 838 N N . ASP A 1 106 ? -18.595 -6.093 28.776 1.00 65.50 106 ASP A N 1
ATOM 839 C CA . ASP A 1 106 ? -17.972 -6.680 29.963 1.00 65.50 106 ASP A CA 1
ATOM 840 C C . ASP A 1 106 ? -16.593 -7.238 29.582 1.00 65.50 106 ASP A C 1
ATOM 842 O O . ASP A 1 106 ? -16.467 -8.384 29.131 1.00 65.50 106 ASP A O 1
ATOM 846 N N . ALA A 1 107 ? -15.569 -6.390 29.712 1.00 62.41 107 ALA A N 1
ATOM 847 C CA . ALA A 1 107 ? -14.187 -6.708 29.364 1.00 62.41 107 ALA A CA 1
ATOM 848 C C . ALA A 1 107 ? -13.723 -8.041 29.977 1.00 62.41 107 ALA A C 1
ATOM 850 O O . ALA A 1 107 ? -13.035 -8.808 29.318 1.00 62.41 107 ALA A O 1
ATOM 851 N N . GLU A 1 108 ? -14.167 -8.395 31.185 1.00 64.81 108 GLU A N 1
ATOM 852 C CA . GLU A 1 108 ? -13.728 -9.622 31.865 1.00 64.81 108 GLU A CA 1
ATOM 853 C C . GLU A 1 108 ? -14.252 -10.926 31.233 1.00 64.81 108 GLU A C 1
ATOM 855 O O . GLU A 1 108 ? -13.759 -12.008 31.559 1.00 64.81 108 GLU A O 1
ATOM 860 N N . LYS A 1 109 ? -15.260 -10.863 30.350 1.00 64.44 109 LYS A N 1
ATOM 861 C CA . LYS A 1 109 ? -15.942 -12.058 29.808 1.00 64.44 109 LYS A CA 1
ATOM 862 C C . LYS A 1 109 ? -15.911 -12.174 28.289 1.00 64.44 109 LYS A C 1
ATOM 864 O O . LYS A 1 109 ? -16.254 -13.232 27.759 1.00 64.44 109 LYS A O 1
ATOM 869 N N . SER A 1 110 ? -15.540 -11.108 27.592 1.00 73.62 110 SER A N 1
ATOM 870 C CA . SER A 1 110 ? -15.461 -11.069 26.134 1.00 73.62 110 SER A CA 1
ATOM 871 C C . SER A 1 110 ? -14.041 -11.401 25.669 1.00 73.62 110 SER A C 1
ATOM 873 O O . SER A 1 110 ? -13.074 -10.966 26.274 1.00 73.62 110 SER A O 1
ATOM 875 N N . GLY A 1 111 ? -13.887 -12.134 24.562 1.00 88.50 111 GLY A N 1
ATOM 876 C CA . GLY A 1 111 ? -12.586 -12.250 23.878 1.00 88.50 111 GLY A CA 1
ATOM 877 C C . GLY A 1 111 ? -12.168 -10.965 23.144 1.00 88.50 111 GLY A C 1
ATOM 878 O O . GLY A 1 111 ? -11.063 -10.889 22.615 1.00 88.50 111 GLY A O 1
ATOM 879 N N . THR A 1 112 ? -13.059 -9.970 23.104 1.00 94.12 112 THR A N 1
ATOM 880 C CA . THR A 1 112 ? -12.892 -8.681 22.431 1.00 94.12 112 THR A CA 1
ATOM 881 C C . THR A 1 112 ? -12.952 -7.551 23.456 1.00 94.12 112 THR A C 1
ATOM 883 O O . THR A 1 112 ? -13.955 -7.426 24.162 1.00 94.12 112 THR A O 1
ATOM 886 N N . ALA A 1 113 ? -11.938 -6.690 23.486 1.00 95.38 113 ALA A N 1
ATOM 887 C CA . ALA A 1 113 ? -11.977 -5.436 24.231 1.00 95.38 113 ALA A CA 1
ATOM 888 C C . ALA A 1 113 ? -12.694 -4.352 23.425 1.00 95.38 113 ALA A C 1
ATOM 890 O O . ALA A 1 113 ? -12.433 -4.175 22.234 1.00 95.38 113 ALA A O 1
ATOM 891 N N . VAL A 1 114 ? -13.564 -3.586 24.079 1.00 95.44 114 VAL A N 1
ATOM 892 C CA . VAL A 1 114 ? -14.180 -2.392 23.489 1.00 95.44 114 VAL A CA 1
ATOM 893 C C . VAL A 1 114 ? -13.499 -1.157 24.059 1.00 95.44 114 VAL A C 1
ATOM 895 O O . VAL A 1 114 ? -13.417 -1.010 25.275 1.00 95.44 114 VAL A O 1
ATOM 898 N N . VAL A 1 115 ? -13.027 -0.272 23.183 1.00 96.88 115 VAL A N 1
ATOM 899 C CA . VAL A 1 115 ? -12.445 1.025 23.546 1.00 96.88 115 VAL A CA 1
ATOM 900 C C . VAL A 1 115 ? -13.503 2.094 23.314 1.00 96.88 115 VAL A C 1
ATOM 902 O O . VAL A 1 115 ? -13.820 2.425 22.168 1.00 96.88 115 VAL A O 1
ATOM 905 N N . ALA A 1 116 ? -14.096 2.570 24.403 1.00 96.69 116 ALA A N 1
ATOM 906 C CA . ALA A 1 116 ? -15.151 3.572 24.396 1.00 96.69 116 ALA A CA 1
ATOM 907 C C . ALA A 1 116 ? -15.138 4.370 25.714 1.00 96.69 116 ALA A C 1
ATOM 909 O O . ALA A 1 116 ? -15.962 4.076 26.577 1.00 96.69 116 ALA A O 1
ATOM 910 N N . PRO A 1 117 ? -14.223 5.345 25.881 1.00 96.62 117 PRO A N 1
ATOM 911 C CA . PRO A 1 117 ? -14.114 6.186 27.082 1.00 96.62 117 PRO A CA 1
ATOM 912 C C . PRO A 1 117 ? -15.430 6.743 27.660 1.00 96.62 117 PRO A C 1
ATOM 914 O O . PRO A 1 117 ? -15.541 6.979 28.861 1.00 96.62 117 PRO A O 1
ATOM 917 N N . SER A 1 118 ? -16.456 6.978 26.835 1.00 95.69 118 SER A N 1
ATOM 918 C CA . SER A 1 118 ? -17.777 7.423 27.302 1.00 95.69 118 SER A CA 1
ATOM 919 C C . SER A 1 118 ? -18.560 6.359 28.083 1.00 95.69 118 SER A C 1
ATOM 921 O O . SER A 1 118 ? -19.545 6.687 28.749 1.00 95.69 118 SER A O 1
ATOM 923 N N . GLN A 1 119 ? -18.152 5.091 27.999 1.00 94.44 119 GLN A N 1
ATOM 924 C CA . GLN A 1 119 ? -18.798 3.938 28.617 1.00 94.44 119 GLN A CA 1
ATOM 925 C C . GLN A 1 119 ? -17.957 3.434 29.789 1.00 94.44 119 GLN A C 1
ATOM 927 O O . GLN A 1 119 ? -16.870 2.899 29.606 1.00 94.44 119 GLN A O 1
ATOM 932 N N . SER A 1 120 ? -18.500 3.508 31.003 1.00 93.12 120 SER A N 1
ATOM 933 C CA . SER A 1 120 ? -17.779 3.154 32.238 1.00 93.12 120 SER A CA 1
ATOM 934 C C . SER A 1 120 ? -17.339 1.688 32.350 1.00 93.12 120 SER A C 1
ATOM 936 O O . SER A 1 120 ? -16.544 1.359 33.225 1.00 93.12 120 SER A O 1
ATOM 938 N N . THR A 1 121 ? -17.872 0.798 31.511 1.00 90.50 121 THR A N 1
ATOM 939 C CA . THR A 1 121 ? -17.489 -0.622 31.459 1.00 90.50 121 THR A CA 1
ATOM 940 C C . THR A 1 121 ? -16.472 -0.938 30.359 1.00 90.50 121 THR A C 1
ATOM 942 O O . THR A 1 121 ? -16.006 -2.069 30.287 1.00 90.50 121 THR A O 1
ATOM 945 N N . ALA A 1 122 ? -16.161 0.017 29.481 1.00 93.50 122 ALA A N 1
ATOM 946 C CA . ALA A 1 122 ? -15.223 -0.150 28.374 1.00 93.50 122 ALA A CA 1
ATOM 947 C C . ALA A 1 122 ? -13.820 0.365 28.745 1.00 93.50 122 ALA A C 1
ATOM 949 O O . ALA A 1 122 ? -13.616 0.952 29.805 1.00 93.50 122 ALA A O 1
ATOM 950 N N . PHE A 1 123 ? -12.841 0.140 27.867 1.00 95.69 123 PHE A N 1
ATOM 951 C CA . PHE A 1 123 ? -11.501 0.706 28.015 1.00 95.69 123 PHE A CA 1
ATOM 952 C C . PHE A 1 123 ? -11.458 2.168 27.553 1.00 95.69 123 PHE A C 1
ATOM 954 O O . PHE A 1 123 ? -12.048 2.518 26.528 1.00 95.69 123 PHE A O 1
ATOM 961 N N . ASP A 1 124 ? -10.676 2.987 28.260 1.00 97.31 124 ASP A N 1
ATOM 962 C CA . ASP A 1 124 ? -10.441 4.402 27.931 1.00 97.31 124 ASP A CA 1
ATOM 963 C C . ASP A 1 124 ? -9.414 4.606 26.802 1.00 97.31 124 ASP A C 1
ATOM 965 O O . ASP A 1 124 ? -9.302 5.692 26.240 1.00 97.31 124 ASP A O 1
ATOM 969 N N . SER A 1 125 ? -8.618 3.587 26.476 1.00 98.19 125 SER A N 1
ATOM 970 C CA . SER A 1 125 ? -7.582 3.671 25.440 1.00 98.19 125 SER A CA 1
ATOM 971 C C . SER A 1 125 ? -7.325 2.309 24.800 1.00 98.19 125 SER A C 1
ATOM 973 O O . SER A 1 125 ? -7.602 1.264 25.404 1.00 98.19 125 SER A O 1
ATOM 975 N N . MET A 1 126 ? -6.785 2.306 23.580 1.00 98.25 126 MET A N 1
ATOM 976 C CA . MET A 1 126 ? -6.333 1.077 22.931 1.00 98.25 126 MET A CA 1
ATOM 977 C C . MET A 1 126 ? -5.179 0.454 23.695 1.00 98.25 126 MET A C 1
ATOM 979 O O . MET A 1 126 ? -5.200 -0.756 23.911 1.00 98.25 126 MET A O 1
ATOM 983 N N . GLN A 1 127 ? -4.209 1.252 24.145 1.00 98.44 127 GLN A N 1
ATOM 984 C CA . GLN A 1 127 ? -3.062 0.719 24.867 1.00 98.44 127 GLN A CA 1
ATOM 985 C C . GLN A 1 127 ? -3.495 0.010 26.155 1.00 98.44 127 GLN A C 1
ATOM 987 O O . GLN A 1 127 ? -3.040 -1.099 26.410 1.00 98.44 127 GLN A O 1
ATOM 992 N N . SER A 1 128 ? -4.450 0.563 26.912 1.00 97.88 128 SER A N 1
ATOM 993 C CA . SER A 1 128 ? -4.980 -0.113 28.108 1.00 97.88 128 SER A CA 1
ATOM 994 C C . SER A 1 128 ? -5.663 -1.449 27.789 1.00 97.88 128 SER A C 1
ATOM 996 O O . SER A 1 128 ? -5.521 -2.400 28.556 1.00 97.88 128 SER A O 1
ATOM 998 N N . ALA A 1 129 ? -6.364 -1.557 26.654 1.00 97.12 129 ALA A N 1
ATOM 999 C CA . ALA A 1 129 ? -6.926 -2.830 26.198 1.00 97.12 129 ALA A CA 1
ATOM 1000 C C . ALA A 1 129 ? -5.826 -3.844 25.820 1.00 97.12 129 ALA A C 1
ATOM 1002 O O . ALA A 1 129 ? -5.920 -5.025 26.155 1.00 97.12 129 ALA A O 1
ATOM 1003 N N . ILE A 1 130 ? -4.751 -3.391 25.167 1.00 97.38 130 ILE A N 1
ATOM 1004 C CA . ILE A 1 130 ? -3.594 -4.237 24.832 1.00 97.38 130 ILE A CA 1
ATOM 1005 C C . ILE A 1 130 ? -2.888 -4.714 26.105 1.00 97.38 130 ILE A C 1
ATOM 1007 O O . ILE A 1 130 ? -2.590 -5.905 26.228 1.00 97.38 130 ILE A O 1
ATOM 1011 N N . ASP A 1 131 ? -2.643 -3.816 27.054 1.00 97.19 131 ASP A N 1
ATOM 1012 C CA . ASP A 1 131 ? -1.959 -4.113 28.316 1.00 97.19 131 ASP A CA 1
ATOM 1013 C C . ASP A 1 131 ? -2.764 -5.089 29.182 1.00 97.19 131 ASP A C 1
ATOM 1015 O O . ASP A 1 131 ? -2.190 -5.936 29.866 1.00 97.19 131 ASP A O 1
ATOM 1019 N N . ALA A 1 132 ? -4.097 -5.037 29.092 1.00 96.12 132 ALA A N 1
ATOM 1020 C CA . ALA A 1 132 ? -4.996 -5.987 29.740 1.00 96.12 132 ALA A CA 1
ATOM 1021 C C . ALA A 1 132 ? -5.037 -7.375 29.062 1.00 96.12 132 ALA A C 1
ATOM 1023 O O . ALA A 1 132 ? -5.712 -8.277 29.556 1.00 96.12 132 ALA A O 1
ATOM 1024 N N . GLY A 1 133 ? -4.297 -7.572 27.964 1.00 95.62 133 GLY A N 1
ATOM 1025 C CA . GLY A 1 133 ? -4.091 -8.878 27.335 1.00 95.62 133 GLY A CA 1
ATOM 1026 C C . GLY A 1 133 ? -5.067 -9.231 26.212 1.00 95.62 133 GLY A C 1
ATOM 1027 O O . GLY A 1 133 ? -5.110 -10.391 25.812 1.00 95.62 133 GLY A O 1
ATOM 1028 N N . PHE A 1 134 ? -5.837 -8.272 25.690 1.00 96.25 134 PHE A N 1
ATOM 1029 C CA . PHE A 1 134 ? -6.783 -8.534 24.601 1.00 96.25 134 PHE A CA 1
ATOM 1030 C C . PHE A 1 134 ? -6.106 -8.503 23.233 1.00 96.25 134 PHE A C 1
ATOM 1032 O O . PHE A 1 134 ? -5.293 -7.620 22.951 1.00 96.25 134 PHE A O 1
ATOM 1039 N N . ASP A 1 135 ? -6.481 -9.444 22.368 1.00 96.69 135 ASP A N 1
ATOM 1040 C CA . ASP A 1 135 ? -5.974 -9.517 20.995 1.00 96.69 135 ASP A CA 1
ATOM 1041 C C . ASP A 1 135 ? -6.978 -8.971 19.970 1.00 96.69 135 ASP A C 1
ATOM 1043 O O . ASP A 1 135 ? -6.554 -8.422 18.960 1.00 96.69 135 ASP A O 1
ATOM 1047 N N . ASP A 1 136 ? -8.292 -9.052 20.219 1.00 97.31 136 ASP A N 1
ATOM 1048 C CA . ASP A 1 136 ? -9.322 -8.388 19.403 1.00 97.31 136 ASP A CA 1
ATOM 1049 C C . ASP A 1 136 ? -9.770 -7.093 20.088 1.00 97.31 136 ASP A C 1
ATOM 1051 O O . ASP A 1 136 ? -10.349 -7.111 21.174 1.00 97.31 136 ASP A O 1
ATOM 1055 N N . ILE A 1 137 ? -9.494 -5.960 19.452 1.00 97.94 137 ILE A N 1
ATOM 1056 C CA . ILE A 1 137 ? -9.751 -4.621 19.972 1.00 97.94 137 ILE A CA 1
ATOM 1057 C C . ILE A 1 137 ? -10.699 -3.907 19.026 1.00 97.94 137 ILE A C 1
ATOM 1059 O O . ILE A 1 137 ? -10.413 -3.687 17.846 1.00 97.94 137 ILE A O 1
ATOM 1063 N N . LEU A 1 138 ? -11.835 -3.504 19.576 1.00 97.38 138 LEU A N 1
ATOM 1064 C CA . LEU A 1 138 ? -12.879 -2.788 18.881 1.00 97.38 138 LEU A CA 1
ATOM 1065 C C . LEU A 1 138 ? -12.919 -1.329 19.343 1.00 97.38 138 LEU A C 1
ATOM 1067 O O . LEU A 1 138 ? -13.350 -1.031 20.454 1.00 97.38 138 LEU A O 1
ATOM 1071 N N . LEU A 1 139 ? -12.537 -0.408 18.461 1.00 97.81 139 LEU A N 1
ATOM 1072 C CA . LEU A 1 139 ? -12.698 1.024 18.681 1.00 97.81 139 LEU A CA 1
ATOM 1073 C C . LEU A 1 139 ? -14.174 1.403 18.535 1.00 97.81 139 LEU A C 1
ATOM 1075 O O . LEU A 1 139 ? -14.718 1.384 17.428 1.00 97.81 139 LEU A O 1
ATOM 1079 N N . GLY A 1 140 ? -14.823 1.720 19.652 1.00 96.50 140 GLY A N 1
ATOM 1080 C CA . GLY A 1 140 ? -16.236 2.082 19.724 1.00 96.50 140 GLY A CA 1
ATOM 1081 C C . GLY A 1 140 ? -16.506 3.555 19.425 1.00 96.50 140 GLY A C 1
ATOM 1082 O O . GLY A 1 140 ? -17.543 3.865 18.840 1.00 96.50 140 GLY A O 1
ATOM 1083 N N . GLU A 1 141 ? -15.570 4.451 19.741 1.00 95.94 141 GLU A N 1
ATOM 1084 C CA . GLU A 1 141 ? -15.726 5.901 19.563 1.00 95.94 141 GLU A CA 1
ATOM 1085 C C . GLU A 1 141 ? -14.423 6.604 19.154 1.00 95.94 141 GLU A C 1
ATOM 1087 O O . GLU A 1 141 ? -13.426 5.959 18.846 1.00 95.94 141 GLU A O 1
ATOM 1092 N N . GLU A 1 142 ? -14.461 7.934 19.064 1.00 97.81 142 GLU A N 1
ATOM 1093 C CA . GLU A 1 142 ? -13.276 8.745 18.785 1.00 97.81 142 GLU A CA 1
ATOM 1094 C C . GLU A 1 142 ? -12.387 8.858 20.029 1.00 97.81 142 GLU A C 1
ATOM 1096 O O . GLU A 1 142 ? -12.881 9.178 21.107 1.00 97.81 142 GLU A O 1
ATOM 1101 N N . ILE A 1 143 ? -11.080 8.645 19.863 1.00 98.31 143 ILE A N 1
ATOM 1102 C CA . ILE A 1 143 ? -10.080 8.786 20.933 1.00 98.31 143 ILE A CA 1
ATOM 1103 C C . ILE A 1 143 ? -8.910 9.663 20.479 1.00 98.31 143 ILE A C 1
ATOM 1105 O O . ILE A 1 143 ? -8.658 9.785 19.281 1.00 98.31 143 ILE A O 1
ATOM 1109 N N . THR A 1 144 ? -8.169 10.233 21.430 1.00 98.44 144 THR A N 1
ATOM 1110 C CA . THR A 1 144 ? -6.894 10.922 21.177 1.00 98.44 144 THR A CA 1
ATOM 1111 C C . THR A 1 144 ? -5.769 10.084 21.762 1.00 98.44 144 THR A C 1
ATOM 1113 O O . THR A 1 144 ? -5.634 10.013 22.981 1.00 98.44 144 THR A O 1
ATOM 1116 N N . GLU A 1 145 ? -4.993 9.425 20.907 1.00 98.38 145 GLU A N 1
ATOM 1117 C CA . GLU A 1 145 ? -3.986 8.450 21.330 1.00 98.38 145 GLU A CA 1
ATOM 1118 C C . GLU A 1 145 ? -2.920 8.259 20.242 1.00 98.38 145 GLU A C 1
ATOM 1120 O O . GLU A 1 145 ? -3.201 8.327 19.043 1.00 98.38 145 GLU A O 1
ATOM 1125 N N . ASN A 1 146 ? -1.691 7.997 20.670 1.00 98.25 146 ASN A N 1
ATOM 1126 C CA . ASN A 1 146 ? -0.604 7.455 19.863 1.00 98.25 146 ASN A CA 1
ATOM 1127 C C . ASN A 1 146 ? 0.235 6.514 20.743 1.00 98.25 146 ASN A C 1
ATOM 1129 O O . ASN A 1 146 ? -0.155 6.217 21.871 1.00 98.25 146 ASN A O 1
ATOM 1133 N N . ASN A 1 147 ? 1.375 6.037 20.241 1.00 97.81 147 ASN A N 1
ATOM 1134 C CA . ASN A 1 147 ? 2.210 5.038 20.910 1.00 97.81 147 ASN A CA 1
ATOM 1135 C C . ASN A 1 147 ? 1.456 3.742 21.241 1.00 97.81 147 ASN A C 1
ATOM 1137 O O . ASN A 1 147 ? 1.743 3.093 22.243 1.00 97.81 147 ASN A O 1
ATOM 1141 N N . ILE A 1 148 ? 0.515 3.344 20.384 1.00 98.38 148 ILE A N 1
ATOM 1142 C CA . ILE A 1 148 ? -0.214 2.085 20.518 1.00 98.38 148 ILE A CA 1
ATOM 1143 C C . ILE A 1 148 ? 0.732 0.958 20.093 1.00 98.38 148 ILE A C 1
ATOM 1145 O O . ILE A 1 148 ? 1.027 0.781 18.906 1.00 98.38 148 ILE A O 1
ATOM 1149 N N . VAL A 1 149 ? 1.244 0.211 21.065 1.00 98.12 149 VAL A N 1
ATOM 1150 C CA . VAL A 1 149 ? 2.243 -0.841 20.874 1.00 98.12 149 VAL A CA 1
ATOM 1151 C C . VAL A 1 149 ? 1.557 -2.164 20.546 1.00 98.12 149 VAL A C 1
ATOM 1153 O O . VAL A 1 149 ? 0.981 -2.819 21.413 1.00 98.12 149 VAL A O 1
ATOM 1156 N N . VAL A 1 150 ? 1.671 -2.609 19.296 1.00 97.81 150 VAL A N 1
ATOM 1157 C CA . VAL A 1 150 ? 1.258 -3.954 18.879 1.00 97.81 150 VAL A CA 1
ATOM 1158 C C . VAL A 1 150 ? 2.265 -4.961 19.437 1.00 97.81 150 VAL A C 1
ATOM 1160 O O . VAL A 1 150 ? 3.365 -5.112 18.908 1.00 97.81 150 VAL A O 1
ATOM 1163 N N . SER A 1 151 ? 1.893 -5.627 20.531 1.00 96.81 151 SER A N 1
ATOM 1164 C CA . SER A 1 151 ? 2.814 -6.410 21.370 1.00 96.81 151 SER A CA 1
ATOM 1165 C C . SER A 1 151 ? 2.624 -7.927 21.305 1.00 96.81 151 SER A C 1
ATOM 1167 O O . SER A 1 151 ? 3.324 -8.678 21.991 1.00 96.81 151 SER A O 1
ATOM 1169 N N . ARG A 1 152 ? 1.690 -8.420 20.486 1.00 96.81 152 ARG A N 1
ATOM 1170 C CA . ARG A 1 152 ? 1.403 -9.854 20.323 1.00 96.81 152 ARG A CA 1
ATOM 1171 C C . ARG A 1 152 ? 1.074 -10.183 18.872 1.00 96.81 152 ARG A C 1
ATOM 1173 O O . ARG A 1 152 ? 0.621 -9.324 18.124 1.00 96.81 152 ARG A O 1
ATOM 1180 N N . ASP A 1 153 ? 1.330 -11.426 18.484 1.00 97.75 153 ASP A N 1
ATOM 1181 C CA . ASP A 1 153 ? 0.942 -11.942 17.170 1.00 97.75 153 ASP A CA 1
ATOM 1182 C C . ASP A 1 153 ? -0.572 -12.186 17.121 1.00 97.75 153 ASP A C 1
ATOM 1184 O O . ASP A 1 153 ? -1.193 -12.467 18.145 1.00 97.75 153 ASP A O 1
ATOM 1188 N N . GLY A 1 154 ? -1.174 -12.116 15.934 1.00 97.62 154 GLY A N 1
ATOM 1189 C CA . GLY A 1 154 ? -2.597 -12.422 15.753 1.00 97.62 154 GLY A CA 1
ATOM 1190 C C . GLY A 1 154 ? -3.566 -11.323 16.201 1.00 97.62 154 GLY A C 1
ATOM 1191 O O . GLY A 1 154 ? -4.777 -11.548 16.173 1.00 97.62 154 GLY A O 1
ATOM 1192 N N . MET A 1 155 ? -3.073 -10.148 16.615 1.00 98.25 155 MET A N 1
ATOM 1193 C CA . MET A 1 155 ? -3.937 -9.055 17.066 1.00 98.25 155 MET A CA 1
ATOM 1194 C C . MET A 1 155 ? -4.819 -8.513 15.932 1.00 98.25 155 MET A C 1
ATOM 1196 O O . MET A 1 155 ? -4.380 -8.329 14.795 1.00 98.25 155 MET A O 1
ATOM 1200 N N . ILE A 1 156 ? -6.065 -8.191 16.268 1.00 98.31 156 ILE A N 1
ATOM 1201 C CA . ILE A 1 156 ? -7.071 -7.597 15.392 1.00 98.31 156 ILE A CA 1
ATOM 1202 C C . ILE A 1 156 ? -7.501 -6.266 16.004 1.00 98.31 156 ILE A C 1
ATOM 1204 O O . ILE A 1 156 ? -8.192 -6.235 17.012 1.00 98.31 156 ILE A O 1
ATOM 1208 N N . ILE A 1 157 ? -7.152 -5.154 15.364 1.00 98.38 157 ILE A N 1
ATOM 1209 C CA . ILE A 1 157 ? -7.557 -3.808 15.781 1.00 98.38 157 ILE A CA 1
ATOM 1210 C C . ILE A 1 157 ? -8.539 -3.263 14.747 1.00 98.38 157 ILE A C 1
ATOM 1212 O O . ILE A 1 157 ? -8.237 -3.186 13.551 1.00 98.38 157 ILE A O 1
ATOM 1216 N N . ARG A 1 158 ? -9.753 -2.912 15.175 1.00 98.06 158 ARG A N 1
ATOM 1217 C CA . ARG A 1 158 ? -10.831 -2.561 14.245 1.00 98.06 158 ARG A CA 1
ATOM 1218 C C . ARG A 1 158 ? -11.745 -1.450 14.729 1.00 98.06 158 ARG A C 1
ATOM 1220 O O . ARG A 1 158 ? -12.137 -1.420 15.886 1.00 98.06 158 ARG A O 1
ATOM 1227 N N . GLY A 1 159 ? -12.162 -0.584 13.811 1.00 97.75 159 GLY A N 1
ATOM 1228 C CA . GLY A 1 159 ? -13.253 0.360 14.057 1.00 97.75 159 GLY A CA 1
ATOM 1229 C C . GLY A 1 159 ? -14.634 -0.302 14.042 1.00 97.75 159 GLY A C 1
ATOM 1230 O O . GLY A 1 159 ? -14.891 -1.223 13.260 1.00 97.75 159 GLY A O 1
ATOM 1231 N N . TRP A 1 160 ? -15.537 0.184 14.893 1.00 94.25 160 TRP A N 1
ATOM 1232 C CA . TRP A 1 160 ? -16.952 -0.182 14.894 1.00 94.25 160 TRP A CA 1
ATOM 1233 C C . TRP A 1 160 ? -17.745 0.459 13.746 1.00 94.25 160 TRP A C 1
ATOM 1235 O O . TRP A 1 160 ? -17.656 1.654 13.475 1.00 94.25 160 TRP A O 1
ATOM 1245 N N . GLY A 1 161 ? -18.617 -0.335 13.123 1.00 88.75 161 GLY A N 1
ATOM 1246 C CA . GLY A 1 161 ? -19.592 0.139 12.142 1.00 88.75 161 GLY A CA 1
ATOM 1247 C C . GLY A 1 161 ? -19.099 0.163 10.691 1.00 88.75 161 GLY A C 1
ATOM 1248 O O . GLY A 1 161 ? -18.113 -0.467 10.322 1.00 88.75 161 GLY A O 1
ATOM 1249 N N . ARG A 1 162 ? -19.869 0.850 9.832 1.00 83.88 162 ARG A N 1
ATOM 1250 C CA . ARG A 1 162 ? -19.610 0.970 8.378 1.00 83.88 162 ARG A CA 1
ATOM 1251 C C . ARG A 1 162 ? -18.715 2.154 8.006 1.00 83.88 162 ARG A C 1
ATOM 1253 O O . ARG A 1 162 ? -18.354 2.299 6.843 1.00 83.88 162 ARG A O 1
ATOM 1260 N N . ARG A 1 163 ? -18.456 3.051 8.955 1.00 89.06 163 ARG A N 1
ATOM 1261 C CA . ARG A 1 163 ? -17.573 4.207 8.781 1.00 89.06 163 ARG A CA 1
ATOM 1262 C C . ARG A 1 163 ? -16.330 3.984 9.621 1.00 89.06 163 ARG A C 1
ATOM 1264 O O . ARG A 1 163 ? -16.370 3.238 10.591 1.00 89.06 163 ARG A O 1
ATOM 1271 N N . TRP A 1 164 ? -15.251 4.652 9.242 1.00 93.31 164 TRP A N 1
ATOM 1272 C CA . TRP A 1 164 ? -14.028 4.619 10.020 1.00 93.31 164 TRP A CA 1
ATOM 1273 C C . TRP A 1 164 ? -14.233 5.215 11.409 1.00 93.31 164 TRP A C 1
ATOM 1275 O O . TRP A 1 164 ? -14.723 6.345 11.509 1.00 93.31 164 TRP A O 1
ATOM 1285 N N . GLN A 1 165 ? -13.775 4.501 12.435 1.00 97.50 165 GLN A N 1
ATOM 1286 C CA . GLN A 1 165 ? -13.636 5.074 13.772 1.00 97.50 165 GLN A CA 1
ATOM 1287 C C . GLN A 1 165 ? -12.309 5.793 13.905 1.00 97.50 165 GLN A C 1
ATOM 1289 O O . GLN A 1 165 ? -11.333 5.440 13.240 1.00 97.50 165 GLN A O 1
ATOM 1294 N N . ARG A 1 166 ? -12.321 6.880 14.672 1.00 98.06 166 ARG A N 1
ATOM 1295 C CA . ARG A 1 166 ? -11.304 7.916 14.562 1.00 98.06 166 ARG A CA 1
ATOM 1296 C C . ARG A 1 166 ? -10.327 7.877 15.730 1.00 98.06 166 ARG A C 1
ATOM 1298 O O . ARG A 1 166 ? -10.743 7.845 16.878 1.00 98.06 166 ARG A O 1
ATOM 1305 N N . ILE A 1 167 ? -9.044 7.948 15.409 1.00 98.50 167 ILE A N 1
ATOM 1306 C CA . ILE A 1 167 ? -7.960 8.224 16.348 1.00 98.50 167 ILE A CA 1
ATOM 1307 C C . ILE A 1 167 ? -7.398 9.600 15.985 1.00 98.50 167 ILE A C 1
ATOM 1309 O O . ILE A 1 167 ? -7.067 9.849 14.822 1.00 98.50 167 ILE A O 1
ATOM 1313 N N . ILE A 1 168 ? -7.336 10.503 16.954 1.00 98.50 168 ILE A N 1
ATOM 1314 C CA . ILE A 1 168 ? -6.675 11.800 16.841 1.00 98.50 168 ILE A CA 1
ATOM 1315 C C . ILE A 1 168 ? -5.237 11.617 17.317 1.00 98.50 168 ILE A C 1
ATOM 1317 O O . ILE A 1 168 ? -5.006 11.304 18.482 1.00 98.50 168 ILE A O 1
ATOM 1321 N N . ASP A 1 169 ? -4.277 11.811 16.419 1.00 98.25 169 ASP A N 1
ATOM 1322 C CA . ASP A 1 169 ? -2.862 11.836 16.777 1.00 98.25 169 ASP A CA 1
ATOM 1323 C C . ASP A 1 169 ? -2.566 13.117 17.590 1.00 98.25 169 ASP A C 1
ATOM 1325 O O . ASP A 1 169 ? -2.878 14.218 17.115 1.00 98.25 169 ASP A O 1
ATOM 1329 N N . PRO A 1 170 ? -1.965 13.011 18.792 1.00 98.00 170 PRO A N 1
ATOM 1330 C CA . PRO A 1 170 ? -1.500 14.151 19.581 1.00 98.00 170 PRO A CA 1
ATOM 1331 C C . PRO A 1 170 ? -0.503 15.079 18.869 1.00 98.00 170 PRO A C 1
ATOM 1333 O O . PRO A 1 170 ? -0.338 16.217 19.310 1.00 98.00 170 PRO A O 1
ATOM 1336 N N . GLN A 1 171 ? 0.129 14.638 17.771 1.00 97.00 171 GLN A N 1
ATOM 1337 C CA . GLN A 1 171 ? 1.120 15.400 16.993 1.00 97.00 171 GLN A CA 1
ATOM 1338 C C . GLN A 1 171 ? 2.385 15.758 17.789 1.00 97.00 171 GLN A C 1
ATOM 1340 O O . GLN A 1 171 ? 2.940 16.850 17.655 1.00 97.00 171 GLN A O 1
ATOM 1345 N N . ASP A 1 172 ? 2.850 14.829 18.618 1.00 96.75 172 ASP A N 1
ATOM 1346 C CA . ASP A 1 172 ? 4.112 14.922 19.366 1.00 96.75 172 ASP A CA 1
ATOM 1347 C C . ASP A 1 172 ? 5.296 14.254 18.630 1.00 96.75 172 ASP A C 1
ATOM 1349 O O . ASP A 1 172 ? 6.395 14.138 19.173 1.00 96.75 172 ASP A O 1
ATOM 1353 N N . GLY A 1 173 ? 5.070 13.820 17.386 1.00 95.81 173 GLY A N 1
ATOM 1354 C CA . GLY A 1 173 ? 6.028 13.122 16.537 1.00 95.81 173 GLY A CA 1
ATOM 1355 C C . GLY A 1 173 ? 6.170 11.626 16.795 1.00 95.81 173 GLY A C 1
ATOM 1356 O O . GLY A 1 173 ? 6.875 10.955 16.035 1.00 95.81 173 GLY A O 1
ATOM 1357 N N . ALA A 1 174 ? 5.506 11.086 17.815 1.00 96.88 174 ALA A N 1
ATOM 1358 C CA . ALA A 1 174 ? 5.507 9.660 18.080 1.00 96.88 174 ALA A CA 1
ATOM 1359 C C . ALA A 1 174 ? 4.585 8.908 17.103 1.00 96.88 174 ALA A C 1
ATOM 1361 O O . ALA A 1 174 ? 3.610 9.475 16.595 1.00 96.88 174 ALA A O 1
ATOM 1362 N N . PRO A 1 175 ? 4.885 7.636 16.792 1.00 97.50 175 PRO A N 1
ATOM 1363 C CA . PRO A 1 175 ? 4.046 6.861 15.899 1.00 97.50 175 PRO A CA 1
ATOM 1364 C C . PRO A 1 175 ? 2.684 6.560 16.532 1.00 97.50 175 PRO A C 1
ATOM 1366 O O . PRO A 1 175 ? 2.596 6.327 17.735 1.00 97.50 175 PRO A O 1
ATOM 1369 N N . VAL A 1 176 ? 1.620 6.505 15.729 1.00 98.25 176 VAL A N 1
ATOM 1370 C CA . VAL A 1 176 ? 0.290 6.123 16.239 1.00 98.25 176 VAL A CA 1
ATOM 1371 C C . VAL A 1 176 ? 0.267 4.642 16.595 1.00 98.25 176 VAL A C 1
ATOM 1373 O O . VAL A 1 176 ? -0.030 4.308 17.737 1.00 98.25 176 VAL A O 1
ATOM 1376 N N . PHE A 1 177 ? 0.648 3.774 15.656 1.00 98.19 177 PHE A N 1
ATOM 1377 C CA . PHE A 1 177 ? 0.900 2.357 15.910 1.00 98.19 177 PHE A CA 1
ATOM 1378 C C . PHE A 1 177 ? 2.394 2.060 15.813 1.00 98.19 177 PHE A C 1
ATOM 1380 O O . PHE A 1 177 ? 3.034 2.427 14.826 1.00 98.19 177 PHE A O 1
ATOM 1387 N N . THR A 1 178 ? 2.927 1.346 16.799 1.00 97.12 178 THR A N 1
ATOM 1388 C CA . THR A 1 178 ? 4.315 0.870 16.819 1.00 97.12 178 THR A CA 1
ATOM 1389 C C . THR A 1 178 ? 4.387 -0.614 17.175 1.00 97.12 178 THR A C 1
ATOM 1391 O O . THR A 1 178 ? 3.373 -1.236 17.494 1.00 97.12 178 THR A O 1
ATOM 1394 N N . VAL A 1 179 ? 5.582 -1.193 17.119 1.00 96.50 179 VAL A N 1
ATOM 1395 C CA . VAL A 1 179 ? 5.869 -2.568 17.542 1.00 96.50 179 VAL A CA 1
ATOM 1396 C C . VAL A 1 179 ? 7.009 -2.578 18.560 1.00 96.50 179 VAL A C 1
ATOM 1398 O O . VAL A 1 179 ? 7.934 -1.775 18.496 1.00 96.50 179 VAL A O 1
ATOM 1401 N N . ASP A 1 180 ? 6.963 -3.520 19.491 1.00 95.06 180 ASP A N 1
ATOM 1402 C CA . ASP A 1 180 ? 8.011 -3.804 20.485 1.00 95.06 180 ASP A CA 1
ATOM 1403 C C . ASP A 1 180 ? 8.876 -5.024 20.108 1.00 95.06 180 ASP A C 1
ATOM 1405 O O . ASP A 1 180 ? 9.660 -5.513 20.922 1.00 95.06 180 ASP A O 1
ATOM 1409 N N . GLY A 1 181 ? 8.709 -5.548 18.892 1.00 94.88 181 GLY A N 1
ATOM 1410 C CA . GLY A 1 181 ? 9.382 -6.743 18.398 1.00 94.88 181 GLY A CA 1
ATOM 1411 C C . GLY A 1 181 ? 8.940 -7.115 16.985 1.00 94.88 181 GLY A C 1
ATOM 1412 O O . GLY A 1 181 ? 8.180 -6.391 16.344 1.00 94.88 181 GLY A O 1
ATOM 1413 N N . SER A 1 182 ? 9.397 -8.270 16.493 1.00 95.12 182 SER A N 1
ATOM 1414 C CA . SER A 1 182 ? 8.840 -8.856 15.269 1.00 95.12 182 SER A CA 1
ATOM 1415 C C . SER A 1 182 ? 7.439 -9.392 15.548 1.00 95.12 182 SER A C 1
ATOM 1417 O O . SER A 1 182 ? 7.262 -10.222 16.442 1.00 95.12 182 SER A O 1
ATOM 1419 N N . ARG A 1 183 ? 6.450 -8.902 14.797 1.00 96.69 183 ARG A N 1
ATOM 1420 C CA . ARG A 1 183 ? 5.034 -9.228 14.980 1.00 96.69 183 ARG A CA 1
ATOM 1421 C C . ARG A 1 183 ? 4.419 -9.801 13.721 1.00 96.69 183 ARG A C 1
ATOM 1423 O O . ARG A 1 183 ? 4.663 -9.317 12.605 1.00 96.69 183 ARG A O 1
ATOM 1430 N N . ARG A 1 184 ? 3.597 -10.831 13.907 1.00 97.31 184 ARG A N 1
ATOM 1431 C CA . ARG A 1 184 ? 2.978 -11.596 12.828 1.00 97.31 184 ARG A CA 1
ATOM 1432 C C . ARG A 1 184 ? 1.462 -11.611 12.891 1.00 97.31 184 ARG A C 1
ATOM 1434 O O . ARG A 1 184 ? 0.877 -11.530 13.963 1.00 97.31 184 ARG A O 1
ATOM 1441 N N . ASP A 1 185 ? 0.847 -11.764 11.721 1.00 97.75 185 ASP A N 1
ATOM 1442 C CA . ASP A 1 185 ? -0.591 -12.021 11.579 1.00 97.75 185 ASP A CA 1
ATOM 1443 C C . ASP A 1 185 ? -1.470 -10.910 12.193 1.00 97.75 185 ASP A C 1
ATOM 1445 O O . ASP A 1 185 ? -2.499 -11.168 12.809 1.00 97.75 185 ASP A O 1
ATOM 1449 N N . ILE A 1 186 ? -1.051 -9.651 12.030 1.00 98.38 186 ILE A N 1
ATOM 1450 C CA . ILE A 1 186 ? -1.748 -8.480 12.580 1.00 98.38 186 ILE A CA 1
ATOM 1451 C C . ILE A 1 186 ? -2.784 -7.965 11.588 1.00 98.38 186 ILE A C 1
ATOM 1453 O O . ILE A 1 186 ? -2.480 -7.762 10.414 1.00 98.38 186 ILE A O 1
ATOM 1457 N N . THR A 1 187 ? -3.994 -7.680 12.062 1.00 98.56 187 THR A N 1
ATOM 1458 C CA . THR A 1 187 ? -5.049 -7.047 11.265 1.00 98.56 187 THR A CA 1
ATOM 1459 C C . THR A 1 187 ? -5.381 -5.661 11.800 1.00 98.56 187 THR A C 1
ATOM 1461 O O . THR A 1 187 ? -5.748 -5.523 12.963 1.00 98.56 187 THR A O 1
ATOM 1464 N N . ILE A 1 188 ? -5.350 -4.642 10.939 1.00 98.56 188 ILE A N 1
ATOM 1465 C CA . ILE A 1 188 ? -5.844 -3.292 11.250 1.00 98.56 188 ILE A CA 1
ATOM 1466 C C . ILE A 1 188 ? -6.903 -2.910 10.215 1.00 98.56 188 ILE A C 1
ATOM 1468 O O . ILE A 1 188 ? -6.608 -2.857 9.020 1.00 98.56 188 ILE A O 1
ATOM 1472 N N . LYS A 1 189 ? -8.140 -2.625 10.641 1.00 98.25 189 LYS A N 1
ATOM 1473 C CA . LYS A 1 189 ? -9.223 -2.300 9.695 1.00 98.25 189 LYS A CA 1
ATOM 1474 C C . LYS A 1 189 ? -10.217 -1.250 10.162 1.00 98.25 189 LYS A C 1
ATOM 1476 O O . LYS A 1 189 ? -10.481 -1.114 11.351 1.00 98.25 189 LYS A O 1
ATOM 1481 N N . ASN A 1 190 ? -10.868 -0.579 9.215 1.00 98.00 190 ASN A N 1
ATOM 1482 C CA . ASN A 1 190 ? -11.939 0.387 9.489 1.00 98.00 190 ASN A CA 1
ATOM 1483 C C . ASN A 1 190 ? -11.520 1.515 10.455 1.00 98.00 190 ASN A C 1
ATOM 1485 O O . ASN A 1 190 ? -12.341 2.014 11.224 1.00 98.00 190 ASN A O 1
ATOM 1489 N N . ILE A 1 191 ? -10.252 1.928 10.423 1.00 98.31 191 ILE A N 1
ATOM 1490 C CA . ILE A 1 191 ? -9.723 2.997 11.279 1.00 98.31 191 ILE A CA 1
ATOM 1491 C C . ILE A 1 191 ? -9.385 4.217 10.432 1.00 98.31 191 ILE A C 1
ATOM 1493 O O . ILE A 1 191 ? -8.868 4.118 9.315 1.00 98.31 191 ILE A O 1
ATOM 1497 N N . ARG A 1 192 ? -9.675 5.390 10.990 1.00 98.19 192 ARG A N 1
ATOM 1498 C CA . ARG A 1 192 ? -9.237 6.677 10.476 1.00 98.19 192 ARG A CA 1
ATOM 1499 C C . ARG A 1 192 ? -8.319 7.327 11.490 1.00 98.19 192 ARG A C 1
ATOM 1501 O O . ARG A 1 192 ? -8.706 7.496 12.636 1.00 98.19 192 ARG A O 1
ATOM 1508 N N . VAL A 1 193 ? -7.144 7.742 11.048 1.00 98.50 193 VAL A N 1
ATOM 1509 C CA . VAL A 1 193 ? -6.221 8.520 11.876 1.00 98.50 193 VAL A CA 1
ATOM 1510 C C . VAL A 1 193 ? -6.206 9.945 11.349 1.00 98.50 193 VAL A C 1
ATOM 1512 O O . VAL A 1 193 ? -6.008 10.158 10.152 1.00 98.50 193 VAL A O 1
ATOM 1515 N N . GLU A 1 194 ? -6.448 10.915 12.222 1.00 98.31 194 GLU A N 1
ATOM 1516 C CA . GLU A 1 194 ? -6.340 12.338 11.912 1.00 98.31 194 GLU A CA 1
ATOM 1517 C C . GLU A 1 194 ? -5.153 12.947 12.643 1.00 98.31 194 GLU A C 1
ATOM 1519 O O . GLU A 1 194 ? -5.075 12.887 13.865 1.00 98.31 194 GLU A O 1
ATOM 1524 N N . GLY A 1 195 ? -4.260 13.562 11.875 1.00 96.88 195 GLY A N 1
ATOM 1525 C CA . GLY A 1 195 ? -3.086 14.257 12.377 1.00 96.88 195 GLY A CA 1
ATOM 1526 C C . GLY A 1 195 ? -2.764 15.508 11.557 1.00 96.88 195 GLY A C 1
ATOM 1527 O O . GLY A 1 195 ? -3.586 16.003 10.769 1.00 96.88 195 GLY A O 1
ATOM 1528 N N . GLY A 1 196 ? -1.551 16.023 11.735 1.00 94.88 196 GLY A N 1
ATOM 1529 C CA . GLY A 1 196 ? -1.069 17.258 11.113 1.00 94.88 196 GLY A CA 1
ATOM 1530 C C . GLY A 1 196 ? 0.433 17.226 10.838 1.00 94.88 196 GLY A C 1
ATOM 1531 O O . GLY A 1 196 ? 1.011 16.157 10.664 1.00 94.88 196 GLY A O 1
ATOM 1532 N N . SER A 1 197 ? 1.069 18.396 10.767 1.00 95.06 197 SER A N 1
ATOM 1533 C CA . SER A 1 197 ? 2.504 18.505 10.461 1.00 95.06 197 SER A CA 1
ATOM 1534 C C . SER A 1 197 ? 3.408 17.940 11.555 1.00 95.06 197 SER A C 1
ATOM 1536 O O . SER A 1 197 ? 4.491 17.447 11.246 1.00 95.06 197 SER A O 1
ATOM 1538 N N . GLY A 1 198 ? 2.957 17.964 12.813 1.00 96.06 198 GLY A N 1
ATOM 1539 C CA . GLY A 1 198 ? 3.668 17.369 13.950 1.00 96.06 198 GLY A CA 1
ATOM 1540 C C . GLY A 1 198 ? 3.429 15.869 14.132 1.00 96.06 198 GLY A C 1
ATOM 1541 O O . GLY A 1 198 ? 3.939 15.290 15.083 1.00 96.06 198 GLY A O 1
ATOM 1542 N N . SER A 1 199 ? 2.641 15.229 13.265 1.00 96.62 199 SER A N 1
ATOM 1543 C CA . SER A 1 199 ? 2.369 13.794 13.372 1.00 96.62 199 SER A CA 1
ATOM 1544 C C . SER A 1 199 ? 3.618 12.946 13.183 1.00 96.62 199 SER A C 1
ATOM 1546 O O . SER A 1 199 ? 4.443 13.237 12.319 1.00 96.62 199 SER A O 1
ATOM 1548 N N . GLY A 1 200 ? 3.733 11.863 13.945 1.00 95.88 200 GLY A N 1
ATOM 1549 C CA . GLY A 1 200 ? 4.674 10.793 13.629 1.00 95.88 200 GLY A CA 1
ATOM 1550 C C . GLY A 1 200 ? 4.130 9.852 12.548 1.00 95.88 200 GLY A C 1
ATOM 1551 O O . GLY A 1 200 ? 3.048 10.078 11.990 1.00 95.88 200 GLY A O 1
ATOM 1552 N N . PRO A 1 201 ? 4.851 8.754 12.257 1.00 97.00 201 PRO A N 1
ATOM 1553 C CA . PRO A 1 201 ? 4.335 7.690 11.411 1.00 97.00 201 PRO A CA 1
ATOM 1554 C C . PRO A 1 201 ? 2.988 7.174 11.924 1.00 97.00 201 PRO A C 1
ATOM 1556 O O . PRO A 1 201 ? 2.818 6.898 13.106 1.00 97.00 201 PRO A O 1
ATOM 1559 N N . VAL A 1 202 ? 2.016 6.972 11.041 1.00 98.00 202 VAL A N 1
ATOM 1560 C CA . VAL A 1 202 ? 0.754 6.353 11.463 1.00 98.00 202 VAL A CA 1
ATOM 1561 C C . VAL A 1 202 ? 0.963 4.888 11.843 1.00 98.00 202 VAL A C 1
ATOM 1563 O O . VAL A 1 202 ? 0.341 4.390 12.771 1.00 98.00 202 VAL A O 1
ATOM 1566 N N . ILE A 1 203 ? 1.866 4.206 11.143 1.00 97.81 203 ILE A N 1
ATOM 1567 C CA . ILE A 1 203 ? 2.303 2.848 11.456 1.00 97.81 203 ILE A CA 1
ATOM 1568 C C . ILE A 1 203 ? 3.818 2.846 11.341 1.00 97.81 203 ILE A C 1
ATOM 1570 O O . ILE A 1 203 ? 4.347 3.219 10.292 1.00 97.81 203 ILE A O 1
ATOM 1574 N N . ASP A 1 204 ? 4.495 2.400 12.389 1.00 96.31 204 ASP A N 1
ATOM 1575 C CA . ASP A 1 204 ? 5.931 2.183 12.399 1.00 96.31 204 ASP A CA 1
ATOM 1576 C C . ASP A 1 204 ? 6.253 0.765 12.854 1.00 96.31 204 ASP A C 1
ATOM 1578 O O . ASP A 1 204 ? 6.016 0.371 13.988 1.00 96.31 204 ASP A O 1
ATOM 1582 N N . THR A 1 205 ? 6.790 -0.026 11.938 1.00 95.62 205 THR A N 1
ATOM 1583 C CA . THR A 1 205 ? 7.194 -1.412 12.217 1.00 95.62 205 THR A CA 1
ATOM 1584 C C . THR A 1 205 ? 8.711 -1.539 12.328 1.00 95.62 205 THR A C 1
ATOM 1586 O O . THR A 1 205 ? 9.255 -2.640 12.267 1.00 95.62 205 THR A O 1
ATOM 1589 N N . ARG A 1 206 ? 9.433 -0.416 12.429 1.00 92.19 206 ARG A N 1
ATOM 1590 C CA . ARG A 1 206 ? 10.862 -0.441 12.731 1.00 92.19 206 ARG A CA 1
ATOM 1591 C C . ARG A 1 206 ? 11.050 -0.946 14.154 1.00 92.19 206 ARG A C 1
ATOM 1593 O O . ARG A 1 206 ? 10.462 -0.422 15.090 1.00 92.19 206 ARG A O 1
ATOM 1600 N N . TYR A 1 207 ? 11.918 -1.935 14.298 1.00 87.62 207 TYR A N 1
ATOM 1601 C CA . TYR A 1 207 ? 12.348 -2.460 15.583 1.00 87.62 207 TYR A CA 1
ATOM 1602 C C . TYR A 1 207 ? 13.852 -2.728 15.533 1.00 87.62 207 TYR A C 1
ATOM 1604 O O . TYR A 1 207 ? 14.396 -2.973 14.454 1.00 87.62 207 TYR A O 1
ATOM 1612 N N . GLU A 1 208 ? 14.533 -2.629 16.676 1.00 81.81 208 GLU A N 1
ATOM 1613 C CA . GLU A 1 208 ? 15.994 -2.688 16.795 1.00 81.81 208 GLU A CA 1
ATOM 1614 C C . GLU A 1 208 ? 16.595 -3.940 16.122 1.00 81.81 208 GLU A C 1
ATOM 1616 O O . GLU A 1 208 ? 16.681 -5.016 16.706 1.00 81.81 208 GLU A O 1
ATOM 1621 N N . GLY A 1 209 ? 17.049 -3.784 14.873 1.00 67.88 209 GLY A N 1
ATOM 1622 C CA . GLY A 1 209 ? 17.848 -4.775 14.150 1.00 67.88 209 GLY A CA 1
ATOM 1623 C C . GLY A 1 209 ? 17.094 -5.885 13.408 1.00 67.88 209 GLY A C 1
ATOM 1624 O O . GLY A 1 209 ? 17.768 -6.734 12.826 1.00 67.88 209 GLY A O 1
ATOM 1625 N N . ASP A 1 210 ? 15.755 -5.890 13.369 1.00 72.94 210 ASP A N 1
ATOM 1626 C CA . ASP A 1 210 ? 14.986 -6.954 12.696 1.00 72.94 210 ASP A CA 1
ATOM 1627 C C . ASP A 1 210 ? 13.777 -6.433 11.892 1.00 72.94 210 ASP A C 1
ATOM 1629 O O . ASP A 1 210 ? 13.340 -5.287 12.019 1.00 72.94 210 ASP A O 1
ATOM 1633 N N . VAL A 1 211 ? 13.230 -7.292 11.029 1.00 75.25 211 VAL A N 1
ATOM 1634 C CA . VAL A 1 211 ? 11.969 -7.066 10.317 1.00 75.25 211 VAL A CA 1
ATOM 1635 C C . VAL A 1 211 ? 10.795 -7.135 11.300 1.00 75.25 211 VAL A C 1
ATOM 1637 O O . VAL A 1 211 ? 10.406 -8.208 11.766 1.00 75.25 211 VAL A O 1
ATOM 1640 N N . GLY A 1 212 ? 10.220 -5.976 11.624 1.00 79.50 212 GLY A N 1
ATOM 1641 C CA . GLY A 1 212 ? 9.183 -5.872 12.652 1.00 79.50 212 GLY A CA 1
ATOM 1642 C C . GLY A 1 212 ? 7.797 -6.383 12.244 1.00 79.50 212 GLY A C 1
ATOM 1643 O O . GLY A 1 212 ? 6.985 -6.659 13.119 1.00 79.50 212 GLY A O 1
ATOM 1644 N N . ALA A 1 213 ? 7.504 -6.559 10.950 1.00 90.00 213 ALA A N 1
ATOM 1645 C CA . ALA A 1 213 ? 6.166 -6.934 10.485 1.00 90.00 213 ALA A CA 1
ATOM 1646 C C . ALA A 1 213 ? 6.154 -8.043 9.427 1.00 90.00 213 ALA A C 1
ATOM 1648 O O . ALA A 1 213 ? 6.694 -7.886 8.327 1.00 90.00 213 ALA A O 1
ATOM 1649 N N . SER A 1 214 ? 5.437 -9.137 9.704 1.00 95.88 214 SER A N 1
ATOM 1650 C CA . SER A 1 214 ? 5.118 -10.148 8.692 1.00 95.88 214 SER A CA 1
ATOM 1651 C C . SER A 1 214 ? 3.651 -10.559 8.697 1.00 95.88 214 SER A C 1
ATOM 1653 O O . SER A 1 214 ? 3.075 -10.757 9.753 1.00 95.88 214 SER A O 1
ATOM 1655 N N . LEU A 1 215 ? 3.051 -10.756 7.520 1.00 97.12 215 LEU A N 1
ATOM 1656 C CA . LEU A 1 215 ? 1.633 -11.145 7.397 1.00 97.12 215 LEU A CA 1
ATOM 1657 C C . LEU A 1 215 ? 0.667 -10.113 8.004 1.00 97.12 215 LEU A C 1
ATOM 1659 O O . LEU A 1 215 ? -0.379 -10.472 8.529 1.00 97.12 215 LEU A O 1
ATOM 1663 N N . TRP A 1 216 ? 1.014 -8.826 7.946 1.00 98.12 216 TRP A N 1
ATOM 1664 C CA . TRP A 1 216 ? 0.089 -7.776 8.359 1.00 98.12 216 TRP A CA 1
ATOM 1665 C C . TRP A 1 216 ? -0.948 -7.524 7.267 1.00 98.12 216 TRP A C 1
ATOM 1667 O O . TRP A 1 216 ? -0.591 -7.365 6.099 1.00 98.12 216 TRP A O 1
ATOM 1677 N N . GLU A 1 217 ? -2.213 -7.415 7.652 1.00 98.38 217 GLU A N 1
ATOM 1678 C CA . GLU A 1 217 ? -3.321 -7.032 6.787 1.00 98.38 217 GLU A CA 1
ATOM 1679 C C . GLU A 1 217 ? -3.917 -5.707 7.261 1.00 98.38 217 GLU A C 1
ATOM 1681 O O . GLU A 1 217 ? -4.564 -5.622 8.305 1.00 98.38 217 GLU A O 1
ATOM 1686 N N . ILE A 1 218 ? -3.722 -4.656 6.470 1.00 98.50 218 ILE A N 1
ATOM 1687 C CA . ILE A 1 218 ? -4.318 -3.346 6.722 1.00 98.50 218 ILE A CA 1
ATOM 1688 C C . ILE A 1 218 ? -5.364 -3.108 5.646 1.00 98.50 218 ILE A C 1
ATOM 1690 O O . ILE A 1 218 ? -5.027 -3.096 4.458 1.00 98.50 218 ILE A O 1
ATOM 1694 N N . TYR A 1 219 ? -6.625 -2.910 6.022 1.00 97.56 219 TYR A N 1
ATOM 1695 C CA . TYR A 1 219 ? -7.655 -2.674 5.017 1.00 97.56 219 TYR A CA 1
ATOM 1696 C C . TYR A 1 219 ? -8.786 -1.750 5.433 1.00 97.56 219 TYR A C 1
ATOM 1698 O O . TYR A 1 219 ? -9.156 -1.668 6.598 1.00 97.56 219 TYR A O 1
ATOM 1706 N N . ASP A 1 220 ? -9.331 -1.046 4.441 1.00 97.75 220 ASP A N 1
ATOM 1707 C CA . ASP A 1 220 ? -10.387 -0.051 4.620 1.00 97.75 220 ASP A CA 1
ATOM 1708 C C . ASP A 1 220 ? -10.007 0.999 5.677 1.00 97.75 220 ASP A C 1
ATOM 1710 O O . ASP A 1 220 ? -10.782 1.308 6.580 1.00 97.75 220 ASP A O 1
ATOM 1714 N N . CYS A 1 221 ? -8.799 1.557 5.572 1.00 98.25 221 CYS A N 1
ATOM 1715 C CA . CYS A 1 221 ? -8.280 2.566 6.499 1.00 98.25 221 CYS A CA 1
ATOM 1716 C C . CYS A 1 221 ? -8.018 3.907 5.800 1.00 98.25 221 CYS A C 1
ATOM 1718 O O . CYS A 1 221 ? -7.610 3.949 4.636 1.00 98.25 221 CYS A O 1
ATOM 1720 N N . LEU A 1 222 ? -8.208 5.008 6.533 1.00 98.12 222 LEU A N 1
ATOM 1721 C CA . LEU A 1 222 ? -7.900 6.368 6.078 1.00 98.12 222 LEU A CA 1
ATOM 1722 C C . LEU A 1 222 ? -6.947 7.060 7.055 1.00 98.12 222 LEU A C 1
ATOM 1724 O O . LEU A 1 222 ? -7.343 7.493 8.131 1.00 98.12 222 LEU A O 1
ATOM 1728 N N . PHE A 1 223 ? -5.701 7.246 6.658 1.00 98.31 223 PHE A N 1
ATOM 1729 C CA . PHE A 1 223 ? -4.694 7.923 7.457 1.00 98.31 223 PHE A CA 1
ATOM 1730 C C . PHE A 1 223 ? -4.432 9.313 6.889 1.00 98.31 223 PHE A C 1
ATOM 1732 O O . PHE A 1 223 ? -3.779 9.474 5.864 1.00 98.31 223 PHE A O 1
ATOM 1739 N N . ASN A 1 224 ? -4.943 10.331 7.569 1.00 97.25 224 ASN A N 1
ATOM 1740 C CA . ASN A 1 224 ? -4.619 11.738 7.345 1.00 97.25 224 ASN A CA 1
ATOM 1741 C C . ASN A 1 224 ? -3.533 12.197 8.332 1.00 97.25 224 ASN A C 1
ATOM 1743 O O . ASN A 1 224 ? -3.624 13.266 8.935 1.00 97.25 224 ASN A O 1
ATOM 1747 N N . ALA A 1 225 ? -2.541 11.331 8.478 1.00 95.12 225 ALA A N 1
ATOM 1748 C CA . ALA A 1 225 ? -1.305 11.409 9.240 1.00 95.12 225 ALA A CA 1
ATOM 1749 C C . ALA A 1 225 ? -0.302 10.514 8.482 1.00 95.12 225 ALA A C 1
ATOM 1751 O O . ALA A 1 225 ? -0.666 9.902 7.468 1.00 95.12 225 ALA A O 1
ATOM 1752 N N . GLY A 1 226 ? 0.944 10.399 8.921 1.00 87.38 226 GLY A N 1
ATOM 1753 C CA . GLY A 1 226 ? 1.874 9.489 8.257 1.00 87.38 226 GLY A CA 1
ATOM 1754 C C . GLY A 1 226 ? 3.332 9.821 8.511 1.00 87.38 226 GLY A C 1
ATOM 1755 O O . GLY A 1 226 ? 3.620 10.768 9.234 1.00 87.38 226 GLY A O 1
ATOM 1756 N N . PRO A 1 227 ? 4.254 9.054 7.903 1.00 96.19 227 PRO A N 1
ATOM 1757 C CA . PRO A 1 227 ? 4.058 7.976 6.909 1.00 96.19 227 PRO A CA 1
ATOM 1758 C C . PRO A 1 227 ? 3.491 6.649 7.452 1.00 96.19 227 PRO A C 1
ATOM 1760 O O . PRO A 1 227 ? 3.415 6.447 8.658 1.00 96.19 227 PRO A O 1
ATOM 1763 N N . ILE A 1 228 ? 3.151 5.706 6.562 1.00 97.56 228 ILE A N 1
ATOM 1764 C CA . ILE A 1 228 ? 3.133 4.263 6.875 1.00 97.56 228 ILE A CA 1
ATOM 1765 C C . ILE A 1 228 ? 4.544 3.699 6.629 1.00 97.56 228 ILE A C 1
ATOM 1767 O O . ILE A 1 228 ? 5.045 3.798 5.508 1.00 97.56 228 ILE A O 1
ATOM 1771 N N . ILE A 1 229 ? 5.153 3.056 7.627 1.00 96.12 229 ILE A N 1
ATOM 1772 C CA . ILE A 1 229 ? 6.464 2.394 7.533 1.00 96.12 229 ILE A CA 1
ATOM 1773 C C . ILE A 1 229 ? 6.308 0.908 7.861 1.00 96.12 229 ILE A C 1
ATOM 1775 O O . ILE A 1 229 ? 6.104 0.516 9.011 1.00 96.12 229 ILE A O 1
ATOM 1779 N N . MET A 1 230 ? 6.436 0.062 6.841 1.00 95.31 230 MET A N 1
ATOM 1780 C CA . MET A 1 230 ? 6.268 -1.386 6.961 1.00 95.31 230 MET A CA 1
ATOM 1781 C C . MET A 1 230 ? 7.519 -2.147 6.520 1.00 95.31 230 MET A C 1
ATOM 1783 O O . MET A 1 230 ? 7.841 -2.207 5.328 1.00 95.31 230 MET A O 1
ATOM 1787 N N . LEU A 1 231 ? 8.206 -2.747 7.494 1.00 93.81 231 LEU A N 1
ATOM 1788 C CA . LEU A 1 231 ? 9.421 -3.530 7.329 1.00 93.81 231 LEU A CA 1
ATOM 1789 C C . LEU A 1 231 ? 9.139 -5.007 7.577 1.00 93.81 231 LEU A C 1
ATOM 1791 O O . LEU A 1 231 ? 8.841 -5.420 8.693 1.00 93.81 231 LEU A O 1
ATOM 1795 N N . GLY A 1 232 ? 9.285 -5.807 6.530 1.00 92.69 232 GLY A N 1
ATOM 1796 C CA . GLY A 1 232 ? 9.175 -7.256 6.586 1.00 92.69 232 GLY A CA 1
ATOM 1797 C C . GLY A 1 232 ? 8.187 -7.845 5.577 1.00 92.69 232 GLY A C 1
ATOM 1798 O O . GLY A 1 232 ? 7.600 -7.137 4.753 1.00 92.69 232 GLY A O 1
ATOM 1799 N N . PRO A 1 233 ? 8.092 -9.183 5.522 1.00 95.25 233 PRO A N 1
ATOM 1800 C CA . PRO A 1 233 ? 7.510 -9.871 4.383 1.00 95.25 233 PRO A CA 1
ATOM 1801 C C . PRO A 1 233 ? 6.017 -10.182 4.541 1.00 95.25 233 PRO A C 1
ATOM 1803 O O . PRO A 1 233 ? 5.528 -10.531 5.607 1.00 95.25 233 PRO A O 1
ATOM 1806 N N . ARG A 1 234 ? 5.334 -10.238 3.398 1.00 96.12 234 ARG A N 1
ATOM 1807 C CA . ARG A 1 234 ? 3.940 -10.681 3.201 1.00 96.12 234 ARG A CA 1
ATOM 1808 C C . ARG A 1 234 ? 2.897 -9.729 3.783 1.00 96.12 234 ARG A C 1
ATOM 1810 O O . ARG A 1 234 ? 1.813 -10.165 4.137 1.00 96.12 234 ARG A O 1
ATOM 1817 N N . ASN A 1 235 ? 3.215 -8.443 3.826 1.00 97.31 235 ASN A N 1
ATOM 1818 C CA . ASN A 1 235 ? 2.280 -7.419 4.274 1.00 97.31 235 ASN A CA 1
ATOM 1819 C C . ASN A 1 235 ? 1.323 -7.025 3.138 1.00 97.31 235 ASN A C 1
ATOM 1821 O O . ASN A 1 235 ? 1.733 -6.938 1.975 1.00 97.31 235 ASN A O 1
ATOM 1825 N N . GLN A 1 236 ? 0.054 -6.804 3.468 1.00 98.06 236 GLN A N 1
ATOM 1826 C CA . GLN A 1 236 ? -1.002 -6.430 2.536 1.00 98.06 236 GLN A CA 1
ATOM 1827 C C . GLN A 1 236 ? -1.692 -5.141 2.977 1.00 98.06 236 GLN A C 1
ATOM 1829 O O . GLN A 1 236 ? -2.125 -5.011 4.118 1.00 98.06 236 GLN A O 1
ATOM 1834 N N . LEU A 1 237 ? -1.835 -4.205 2.042 1.00 98.38 237 LEU A N 1
ATOM 1835 C CA . LEU A 1 237 ? -2.618 -2.987 2.195 1.00 98.38 237 LEU A CA 1
ATOM 1836 C C . LEU A 1 237 ? -3.752 -3.022 1.169 1.00 98.38 237 LEU A C 1
ATOM 1838 O O . LEU A 1 237 ? -3.493 -3.116 -0.032 1.00 98.38 237 LEU A O 1
ATOM 1842 N N . ARG A 1 238 ? -5.011 -2.969 1.612 1.00 98.31 238 ARG A N 1
ATOM 1843 C CA . ARG A 1 238 ? -6.186 -3.065 0.730 1.00 98.31 238 ARG A CA 1
ATOM 1844 C C . ARG A 1 238 ? -7.136 -1.904 0.986 1.00 98.31 238 ARG A C 1
ATOM 1846 O O . ARG A 1 238 ? -7.644 -1.755 2.086 1.00 98.31 238 ARG A O 1
ATOM 1853 N N . HIS A 1 239 ? -7.377 -1.067 -0.016 1.00 97.94 239 HIS A N 1
ATOM 1854 C CA . HIS A 1 239 ? -8.215 0.130 0.120 1.00 97.94 239 HIS A CA 1
ATOM 1855 C C . HIS A 1 239 ? -7.732 1.064 1.246 1.00 97.94 239 HIS A C 1
ATOM 1857 O O . HIS A 1 239 ? -8.524 1.670 1.964 1.00 97.94 239 HIS A O 1
ATOM 1863 N N . VAL A 1 240 ? -6.409 1.177 1.399 1.00 98.12 240 VAL A N 1
ATOM 1864 C CA . VAL A 1 240 ? -5.779 2.060 2.386 1.00 98.12 240 VAL A CA 1
ATOM 1865 C C . VAL A 1 240 ? -5.464 3.394 1.731 1.00 98.12 240 VAL A C 1
ATOM 1867 O O . VAL A 1 240 ? -4.780 3.454 0.713 1.00 98.12 240 VAL A O 1
ATOM 1870 N N . THR A 1 241 ? -5.945 4.478 2.325 1.00 97.94 241 THR A N 1
ATOM 1871 C CA . THR A 1 241 ? -5.560 5.831 1.922 1.00 97.94 241 THR A CA 1
ATOM 1872 C C . THR A 1 241 ? -4.610 6.412 2.953 1.00 97.94 241 THR A C 1
ATOM 1874 O O . THR A 1 241 ? -4.960 6.467 4.125 1.00 97.94 241 THR A O 1
ATOM 1877 N N . CYS A 1 242 ? -3.433 6.871 2.534 1.00 97.81 242 CYS A N 1
ATOM 1878 C CA . CYS A 1 242 ? -2.518 7.637 3.369 1.00 97.81 242 CYS A CA 1
ATOM 1879 C C . CYS A 1 242 ? -2.222 8.989 2.718 1.00 97.81 242 CYS A C 1
ATOM 1881 O O . CYS A 1 242 ? -1.598 9.069 1.660 1.00 97.81 242 CYS A O 1
ATOM 1883 N N . ASN A 1 243 ? -2.672 10.051 3.375 1.00 96.56 243 ASN A N 1
ATOM 1884 C CA . ASN A 1 243 ? -2.313 11.428 3.088 1.00 96.56 243 ASN A CA 1
ATOM 1885 C C . ASN A 1 243 ? -1.297 11.863 4.145 1.00 96.56 243 ASN A C 1
ATOM 1887 O O . ASN A 1 243 ? -1.685 12.382 5.194 1.00 96.56 243 ASN A O 1
ATOM 1891 N N . ASN A 1 244 ? -0.011 11.632 3.882 1.00 95.50 244 ASN A N 1
ATOM 1892 C CA . ASN A 1 244 ? 1.035 12.007 4.822 1.00 95.50 244 ASN A CA 1
ATOM 1893 C C . ASN A 1 244 ? 1.141 13.534 4.899 1.00 95.50 244 ASN A C 1
ATOM 1895 O O . ASN A 1 244 ? 1.592 14.185 3.955 1.00 95.50 244 ASN A O 1
ATOM 1899 N N . LYS A 1 245 ? 0.691 14.081 6.029 1.00 94.06 245 LYS A N 1
ATOM 1900 C CA . LYS A 1 245 ? 0.771 15.502 6.378 1.00 94.06 245 LYS A CA 1
ATOM 1901 C C . LYS A 1 245 ? 1.979 15.836 7.252 1.00 94.06 245 LYS A C 1
ATOM 1903 O O . LYS A 1 245 ? 2.180 17.014 7.511 1.00 94.06 245 LYS A O 1
ATOM 1908 N N . SER A 1 246 ? 2.725 14.835 7.718 1.00 92.25 246 SER A N 1
ATOM 1909 C CA . SER A 1 246 ? 3.849 15.035 8.622 1.00 92.25 246 SER A CA 1
ATOM 1910 C C . SER A 1 246 ? 5.005 15.747 7.926 1.00 92.25 246 SER A C 1
ATOM 1912 O O . SER A 1 246 ? 5.389 15.401 6.805 1.00 92.25 246 SER A O 1
ATOM 1914 N N . ASP A 1 247 ? 5.586 16.714 8.631 1.00 89.56 247 ASP A N 1
ATOM 1915 C CA . ASP A 1 247 ? 6.863 17.331 8.270 1.00 89.56 247 ASP A CA 1
ATOM 1916 C C . ASP A 1 247 ? 8.052 16.624 8.939 1.00 89.56 247 ASP A C 1
ATOM 1918 O O . ASP A 1 247 ? 9.213 16.849 8.577 1.00 89.56 247 ASP A O 1
ATOM 1922 N N . ILE A 1 248 ? 7.768 15.721 9.879 1.00 87.69 248 ILE A N 1
ATOM 1923 C CA . ILE A 1 248 ? 8.750 14.839 10.495 1.00 87.69 248 ILE A CA 1
ATOM 1924 C C . ILE A 1 248 ? 9.035 13.739 9.486 1.00 87.69 248 ILE A C 1
ATOM 1926 O O . ILE A 1 248 ? 8.234 12.837 9.246 1.00 87.69 248 ILE A O 1
ATOM 1930 N N . GLY A 1 249 ? 10.189 13.831 8.841 1.00 83.44 249 GLY A N 1
ATOM 1931 C CA . GLY A 1 249 ? 10.560 12.776 7.925 1.00 83.44 249 GLY A CA 1
ATOM 1932 C C . GLY A 1 249 ? 11.001 11.523 8.665 1.00 83.44 249 GLY A C 1
ATOM 1933 O O . GLY A 1 249 ? 11.595 11.572 9.743 1.00 83.44 249 GLY A O 1
ATOM 1934 N N . ALA A 1 250 ? 10.696 10.385 8.063 1.00 84.50 250 ALA A N 1
ATOM 1935 C CA . ALA A 1 250 ? 11.142 9.104 8.554 1.00 84.50 250 ALA A CA 1
ATOM 1936 C C . ALA A 1 250 ? 12.607 8.917 8.177 1.00 84.50 250 ALA A C 1
ATOM 1938 O O . ALA A 1 250 ? 12.962 8.951 6.996 1.00 84.50 250 ALA A O 1
ATOM 1939 N N . ASP A 1 251 ? 13.448 8.695 9.185 1.00 81.12 251 ASP A N 1
ATOM 1940 C CA . ASP A 1 251 ? 14.781 8.159 8.954 1.00 81.12 251 ASP A CA 1
ATOM 1941 C C . ASP A 1 251 ? 14.645 6.741 8.399 1.00 81.12 251 ASP A C 1
ATOM 1943 O O . ASP A 1 251 ? 14.250 5.790 9.089 1.00 81.12 251 ASP A O 1
ATOM 1947 N N . VAL A 1 252 ? 14.920 6.606 7.112 1.00 68.19 252 VAL A N 1
ATOM 1948 C CA . VAL A 1 252 ? 14.868 5.322 6.450 1.00 68.19 252 VAL A CA 1
ATOM 1949 C C . VAL A 1 252 ? 16.287 4.768 6.481 1.00 68.19 252 VAL A C 1
ATOM 1951 O O . VAL A 1 252 ? 16.980 4.791 5.473 1.00 68.19 252 VAL A O 1
ATOM 1954 N N . ASN A 1 253 ? 16.710 4.187 7.610 1.00 67.88 253 ASN A N 1
ATOM 1955 C CA . ASN A 1 253 ? 17.986 3.446 7.733 1.00 67.88 253 ASN A CA 1
ATOM 1956 C C . ASN A 1 253 ? 18.100 2.222 6.789 1.00 67.88 253 ASN A C 1
ATOM 1958 O O . ASN A 1 253 ? 19.060 1.461 6.830 1.00 67.88 253 ASN A O 1
ATOM 1962 N N . ILE A 1 254 ? 17.109 2.025 5.921 1.00 61.59 254 ILE A N 1
ATOM 1963 C CA . ILE A 1 254 ? 17.115 1.112 4.773 1.00 61.59 254 ILE A CA 1
ATOM 1964 C C . ILE A 1 254 ? 17.904 1.718 3.601 1.00 61.59 254 ILE A C 1
ATOM 1966 O O . ILE A 1 254 ? 18.304 1.010 2.676 1.00 61.59 254 ILE A O 1
ATOM 1970 N N . LEU A 1 255 ? 18.082 3.038 3.599 1.00 61.41 255 LEU A N 1
ATOM 1971 C CA . LEU A 1 255 ? 18.757 3.765 2.543 1.00 61.41 255 LEU A CA 1
ATOM 1972 C C . LEU A 1 255 ? 20.270 3.558 2.667 1.00 61.41 255 LEU A C 1
ATOM 1974 O O . LEU A 1 255 ? 20.802 3.694 3.769 1.00 61.41 255 LEU A O 1
ATOM 1978 N N . PRO A 1 256 ? 20.978 3.249 1.561 1.00 53.06 256 PRO A N 1
ATOM 1979 C CA . PRO A 1 256 ? 22.404 2.910 1.583 1.00 53.06 256 PRO A CA 1
ATOM 1980 C C . PRO A 1 256 ? 23.324 3.941 2.253 1.00 53.06 256 PRO A C 1
ATOM 1982 O O . PRO A 1 256 ? 24.457 3.612 2.591 1.00 53.06 256 PRO A O 1
ATOM 1985 N N . ASP A 1 257 ? 22.873 5.184 2.423 1.00 57.97 257 ASP A N 1
ATOM 1986 C CA . ASP A 1 257 ? 23.658 6.275 2.994 1.00 57.97 257 ASP A CA 1
ATOM 1987 C C . ASP A 1 257 ? 23.289 6.647 4.438 1.00 57.97 257 ASP A C 1
ATOM 1989 O O . ASP A 1 257 ? 23.977 7.497 5.008 1.00 57.97 257 ASP A O 1
ATOM 1993 N N . GLY A 1 258 ? 22.243 6.045 5.028 1.00 62.31 258 GLY A N 1
ATOM 1994 C CA . GLY A 1 258 ? 21.776 6.336 6.394 1.00 62.31 258 GLY A CA 1
ATOM 1995 C C . GLY A 1 258 ? 21.490 7.821 6.660 1.00 62.31 258 GLY A C 1
ATOM 1996 O O . GLY A 1 258 ? 21.561 8.274 7.799 1.00 62.31 258 GLY A O 1
ATOM 1997 N N . LYS A 1 259 ? 21.279 8.617 5.601 1.00 65.19 259 LYS A N 1
ATOM 1998 C CA . LYS A 1 259 ? 21.168 10.088 5.673 1.00 65.19 259 LYS A CA 1
ATOM 1999 C C . LYS A 1 259 ? 19.928 10.636 4.988 1.00 65.19 259 LYS A C 1
ATOM 2001 O O . LYS A 1 259 ? 19.657 11.833 5.079 1.00 65.19 259 LYS A O 1
ATOM 2006 N N . ASN A 1 260 ? 19.188 9.790 4.286 1.00 71.56 260 ASN A N 1
ATOM 2007 C CA . ASN A 1 260 ? 18.004 10.220 3.577 1.00 71.56 260 ASN A CA 1
ATOM 2008 C C . ASN A 1 260 ? 16.775 10.114 4.478 1.00 71.56 260 ASN A C 1
ATOM 2010 O O . ASN A 1 260 ? 16.301 9.043 4.849 1.00 71.56 260 ASN A O 1
ATOM 2014 N N . VAL A 1 261 ? 16.248 11.285 4.795 1.00 84.44 261 VAL A N 1
ATOM 2015 C CA . VAL A 1 261 ? 14.964 11.455 5.453 1.00 84.44 261 VAL A CA 1
ATOM 2016 C C . VAL A 1 261 ? 13.886 11.413 4.367 1.00 84.44 261 VAL A C 1
ATOM 2018 O O . VAL A 1 261 ? 13.860 12.283 3.495 1.00 84.44 261 VAL A O 1
ATOM 2021 N N . SER A 1 262 ? 13.017 10.400 4.389 1.00 88.00 262 SER A N 1
ATOM 2022 C CA . SER A 1 262 ? 11.893 10.300 3.450 1.00 88.00 262 SER A CA 1
ATOM 2023 C C . SER A 1 262 ? 10.623 10.860 4.077 1.00 88.00 262 SER A C 1
ATOM 2025 O O . SER A 1 262 ? 10.343 10.661 5.260 1.00 88.00 262 SER A O 1
ATOM 2027 N N . ARG A 1 263 ? 9.820 11.536 3.259 1.00 91.38 263 ARG A N 1
ATOM 2028 C CA . ARG A 1 263 ? 8.467 11.984 3.617 1.00 91.38 263 ARG A CA 1
ATOM 2029 C C . ARG A 1 263 ? 7.407 11.340 2.729 1.00 91.38 263 ARG A C 1
ATOM 2031 O O . ARG A 1 263 ? 6.351 11.928 2.495 1.00 91.38 263 ARG A O 1
ATOM 2038 N N . ALA A 1 264 ? 7.681 10.140 2.219 1.00 94.00 264 ALA A N 1
ATOM 2039 C CA . ALA A 1 264 ? 6.698 9.348 1.488 1.00 94.00 264 ALA A CA 1
ATOM 2040 C C . ALA A 1 264 ? 5.419 9.151 2.311 1.00 94.00 264 ALA A C 1
ATOM 2042 O O . ALA A 1 264 ? 5.434 9.241 3.528 1.00 94.00 264 ALA A O 1
ATOM 2043 N N . ALA A 1 265 ? 4.289 8.876 1.673 1.00 96.44 265 ALA A N 1
ATOM 2044 C CA . ALA A 1 265 ? 3.103 8.393 2.372 1.00 96.44 265 ALA A CA 1
ATOM 2045 C C . ALA A 1 265 ? 3.230 6.919 2.770 1.00 96.44 265 ALA A C 1
ATOM 2047 O O . ALA A 1 265 ? 2.677 6.495 3.782 1.00 96.44 265 ALA A O 1
ATOM 2048 N N . LEU A 1 266 ? 3.983 6.145 1.990 1.00 97.00 266 LEU A N 1
ATOM 2049 C CA . LEU A 1 266 ? 4.189 4.724 2.225 1.00 97.00 266 LEU A CA 1
ATOM 2050 C C . LEU A 1 266 ? 5.641 4.341 1.956 1.00 97.00 266 LEU A C 1
ATOM 2052 O O . LEU A 1 266 ? 6.156 4.573 0.863 1.00 97.00 266 LEU A O 1
ATOM 2056 N N . ILE A 1 267 ? 6.257 3.716 2.954 1.00 95.62 267 ILE A N 1
ATOM 2057 C CA . ILE A 1 267 ? 7.597 3.142 2.915 1.00 95.62 267 ILE A CA 1
ATOM 2058 C C . ILE A 1 267 ? 7.445 1.647 3.186 1.00 95.62 267 ILE A C 1
ATOM 2060 O O . ILE A 1 267 ? 7.138 1.232 4.303 1.00 95.62 267 ILE A O 1
ATOM 2064 N N . LEU A 1 268 ? 7.644 0.836 2.151 1.00 94.88 268 LEU A N 1
ATOM 2065 C CA . LEU A 1 268 ? 7.619 -0.620 2.235 1.00 94.88 268 LEU A CA 1
ATOM 2066 C C . LEU A 1 268 ? 9.001 -1.177 1.940 1.00 94.88 268 LEU A C 1
ATOM 2068 O O . LEU A 1 268 ? 9.585 -0.889 0.896 1.00 94.88 268 LEU A O 1
ATOM 2072 N N . ASN A 1 269 ? 9.488 -2.037 2.825 1.00 92.00 269 ASN A N 1
ATOM 2073 C CA . ASN A 1 269 ? 10.659 -2.856 2.564 1.00 92.00 269 ASN A CA 1
ATOM 2074 C C . ASN A 1 269 ? 10.441 -4.265 3.104 1.00 92.00 269 ASN A C 1
ATOM 2076 O O . ASN A 1 269 ? 10.395 -4.474 4.312 1.00 92.00 269 ASN A O 1
ATOM 2080 N N . GLY A 1 270 ? 10.348 -5.252 2.222 1.00 86.12 270 GLY A N 1
ATOM 2081 C CA . GLY A 1 270 ? 10.239 -6.636 2.661 1.00 86.12 270 GLY A CA 1
ATOM 2082 C C . GLY A 1 270 ? 10.235 -7.637 1.523 1.00 86.12 270 GLY A C 1
ATOM 2083 O O . GLY A 1 270 ? 10.061 -7.286 0.364 1.00 86.12 270 GLY A O 1
ATOM 2084 N N . ALA A 1 271 ? 10.414 -8.923 1.826 1.00 87.81 271 ALA A N 1
ATOM 2085 C CA . ALA A 1 271 ? 10.560 -9.933 0.774 1.00 87.81 271 ALA A CA 1
ATOM 2086 C C . ALA A 1 271 ? 9.334 -10.049 -0.154 1.00 87.81 271 ALA A C 1
ATOM 2088 O O . ALA A 1 271 ? 9.503 -10.396 -1.318 1.00 87.81 271 ALA A O 1
ATOM 2089 N N . THR A 1 272 ? 8.125 -9.769 0.340 1.00 94.75 272 THR A N 1
ATOM 2090 C CA . THR A 1 272 ? 6.865 -9.817 -0.423 1.00 94.75 272 THR A CA 1
ATOM 2091 C C . THR A 1 272 ? 5.880 -8.766 0.092 1.00 94.75 272 THR A C 1
ATOM 2093 O O . THR A 1 272 ? 5.781 -8.610 1.304 1.00 94.75 272 THR A O 1
ATOM 2096 N N . PHE A 1 273 ? 5.096 -8.113 -0.765 1.00 96.69 273 PHE A N 1
ATOM 2097 C CA . PHE A 1 273 ? 3.994 -7.236 -0.333 1.00 96.69 273 PHE A CA 1
ATOM 2098 C C . PHE A 1 273 ? 2.840 -7.185 -1.346 1.00 96.69 273 PHE A C 1
ATOM 2100 O O . PHE A 1 273 ? 3.020 -7.504 -2.523 1.00 96.69 273 PHE A O 1
ATOM 2107 N N . GLY A 1 274 ? 1.657 -6.764 -0.899 1.00 97.75 274 GLY A N 1
ATOM 2108 C CA . GLY A 1 274 ? 0.495 -6.511 -1.752 1.00 97.75 274 GLY A CA 1
ATOM 2109 C C . GLY A 1 274 ? -0.140 -5.157 -1.447 1.00 97.75 274 GLY A C 1
ATOM 2110 O O . GLY A 1 274 ? -0.404 -4.849 -0.293 1.00 97.75 274 GLY A O 1
ATOM 2111 N N . ILE A 1 275 ? -0.404 -4.360 -2.476 1.00 98.06 275 ILE A N 1
ATOM 2112 C CA . ILE A 1 275 ? -1.113 -3.083 -2.393 1.00 98.06 275 ILE A CA 1
ATOM 2113 C C . ILE A 1 275 ? -2.285 -3.156 -3.369 1.00 98.06 275 ILE A C 1
ATOM 2115 O O . ILE A 1 275 ? -2.079 -3.335 -4.572 1.00 98.06 275 ILE A O 1
ATOM 2119 N N . ILE A 1 276 ? -3.512 -3.076 -2.860 1.00 98.12 276 ILE A N 1
ATOM 2120 C CA . ILE A 1 276 ? -4.732 -3.291 -3.642 1.00 98.12 276 ILE A CA 1
ATOM 2121 C C . ILE A 1 276 ? -5.695 -2.124 -3.423 1.00 98.12 276 ILE A C 1
ATOM 2123 O O . ILE A 1 276 ? -6.405 -2.077 -2.423 1.00 98.12 276 ILE A O 1
ATOM 2127 N N . GLY A 1 277 ? -5.740 -1.195 -4.374 1.00 97.38 277 GLY A N 1
ATOM 2128 C CA . GLY A 1 277 ? -6.514 0.042 -4.286 1.00 97.38 277 GLY A CA 1
ATOM 2129 C C . GLY A 1 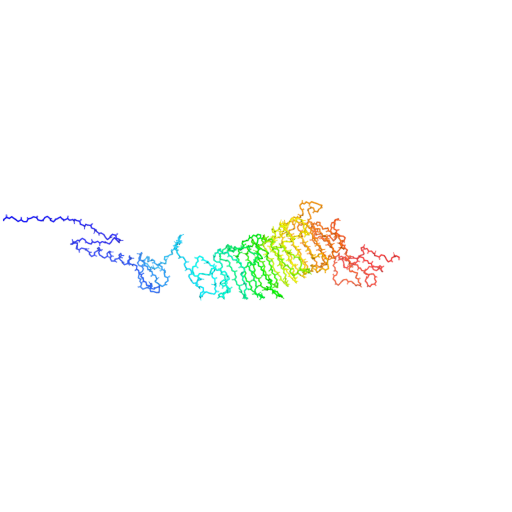277 ? -6.032 0.987 -3.182 1.00 97.38 277 GLY A C 1
ATOM 2130 O O . GLY A 1 277 ? -5.058 0.716 -2.482 1.00 97.38 277 GLY A O 1
ATOM 2131 N N . GLY A 1 278 ? -6.741 2.103 -3.021 1.00 97.44 278 GLY A N 1
ATOM 2132 C CA . GLY A 1 278 ? -6.368 3.156 -2.075 1.00 97.44 278 GLY A CA 1
ATOM 2133 C C . GLY A 1 278 ? -5.571 4.288 -2.725 1.00 97.44 278 GLY A C 1
ATOM 2134 O O . GLY A 1 278 ? -5.412 4.330 -3.944 1.00 97.44 278 GLY A O 1
ATOM 2135 N N . SER A 1 279 ? -5.108 5.234 -1.912 1.00 97.25 279 SER A N 1
ATOM 2136 C CA . SER A 1 279 ? -4.404 6.427 -2.389 1.00 97.25 279 SER A CA 1
ATOM 2137 C C . SER A 1 279 ? -3.256 6.797 -1.459 1.00 97.25 279 SER A C 1
ATOM 2139 O O . SER A 1 279 ? -3.450 6.919 -0.254 1.00 97.25 279 SER A O 1
ATOM 2141 N N . TYR A 1 280 ? -2.076 7.037 -2.017 1.00 97.12 280 TYR A N 1
ATOM 2142 C CA . TYR A 1 280 ? -0.868 7.377 -1.273 1.00 97.12 280 TYR A CA 1
ATOM 2143 C C . TYR A 1 280 ? -0.358 8.728 -1.741 1.00 97.12 280 TYR A C 1
ATOM 2145 O O . TYR A 1 280 ? 0.111 8.886 -2.870 1.00 97.12 280 TYR A O 1
ATOM 2153 N N . SER A 1 281 ? -0.476 9.723 -0.869 1.00 95.25 281 SER A N 1
ATOM 2154 C CA . SER A 1 281 ? -0.109 11.086 -1.197 1.00 95.25 281 SER A CA 1
ATOM 2155 C C . SER A 1 281 ? 0.728 11.721 -0.107 1.00 95.25 281 SER A C 1
ATOM 2157 O O . SER A 1 281 ? 0.290 11.825 1.036 1.00 95.25 281 SER A O 1
ATOM 2159 N N . SER A 1 282 ? 1.919 12.188 -0.478 1.00 92.81 282 SER A N 1
ATOM 2160 C CA . SER A 1 282 ? 2.674 13.072 0.398 1.00 92.81 282 SER A CA 1
ATOM 2161 C C . SER A 1 282 ? 2.221 14.516 0.201 1.00 92.81 282 SER A C 1
ATOM 2163 O O . SER A 1 282 ? 2.117 15.019 -0.929 1.00 92.81 282 SER A O 1
ATOM 2165 N N . LYS A 1 283 ? 1.897 15.167 1.318 1.00 90.75 283 LYS A N 1
ATOM 2166 C CA . LYS A 1 283 ? 1.509 16.578 1.392 1.00 90.75 283 LYS A CA 1
ATOM 2167 C C . LYS A 1 283 ? 2.642 17.461 1.910 1.00 90.75 283 LYS A C 1
ATOM 2169 O O . LYS A 1 283 ? 2.481 18.675 1.882 1.00 90.75 283 LYS A O 1
ATOM 2174 N N . SER A 1 284 ? 3.765 16.878 2.333 1.00 85.88 284 SER A N 1
ATOM 2175 C CA . SER A 1 284 ? 4.886 17.657 2.854 1.00 85.88 284 SER A CA 1
ATOM 2176 C C . SER A 1 284 ? 5.617 18.411 1.730 1.00 85.88 284 SER A C 1
ATOM 2178 O O . SER A 1 284 ? 5.847 17.829 0.662 1.00 85.88 284 SER A O 1
ATOM 2180 N N . PRO A 1 285 ? 6.006 19.682 1.950 1.00 82.38 285 PRO A N 1
ATOM 2181 C CA . PRO A 1 285 ? 6.673 20.508 0.944 1.00 82.38 285 PRO A CA 1
ATOM 2182 C C . PRO A 1 285 ? 8.056 20.004 0.524 1.00 82.38 285 PRO A C 1
ATOM 2184 O O . PRO A 1 285 ? 8.472 20.284 -0.594 1.00 82.38 285 PRO A O 1
ATOM 2187 N N . ASP A 1 286 ? 8.744 19.214 1.353 1.00 83.50 286 ASP A N 1
ATOM 2188 C CA . ASP A 1 286 ? 10.064 18.654 1.003 1.00 83.50 286 ASP A CA 1
ATOM 2189 C C . ASP A 1 286 ? 9.997 17.169 0.608 1.00 83.50 286 ASP A C 1
ATOM 2191 O O . ASP A 1 286 ? 11.011 16.469 0.577 1.00 83.50 286 ASP A O 1
ATOM 2195 N N . ALA A 1 287 ? 8.799 16.641 0.335 1.00 85.12 287 ALA A N 1
ATOM 2196 C CA . ALA A 1 287 ? 8.652 15.249 -0.063 1.00 85.12 287 ALA A CA 1
ATOM 2197 C C . ALA A 1 287 ? 9.245 14.997 -1.453 1.00 85.12 287 ALA A C 1
ATOM 2199 O O . ALA A 1 287 ? 8.736 15.481 -2.466 1.00 85.12 287 ALA A O 1
ATOM 2200 N N . ARG A 1 288 ? 10.298 14.176 -1.503 1.00 87.50 288 ARG A N 1
ATOM 2201 C CA . ARG A 1 288 ? 10.926 13.721 -2.751 1.00 87.50 288 ARG A CA 1
ATOM 2202 C C . ARG A 1 288 ? 10.120 12.639 -3.464 1.00 87.50 288 ARG A C 1
ATOM 2204 O O . ARG A 1 288 ? 10.078 12.621 -4.690 1.00 87.50 288 ARG A O 1
ATOM 2211 N N . GLU A 1 289 ? 9.409 11.808 -2.714 1.00 89.88 289 GLU A N 1
ATOM 2212 C CA . GLU A 1 289 ? 8.551 10.753 -3.241 1.00 89.88 289 GLU A CA 1
ATOM 2213 C C . GLU A 1 289 ? 7.244 10.637 -2.453 1.00 89.88 289 GLU A C 1
ATOM 2215 O O . GLU A 1 289 ? 7.184 11.013 -1.284 1.00 89.88 289 GLU A O 1
ATOM 2220 N N . ALA A 1 290 ? 6.181 10.123 -3.081 1.00 91.31 290 ALA A N 1
ATOM 2221 C CA . ALA A 1 290 ? 4.948 9.763 -2.376 1.00 91.31 290 ALA A CA 1
ATOM 2222 C C . ALA A 1 290 ? 4.953 8.302 -1.923 1.00 91.31 290 ALA A C 1
ATOM 2224 O O . ALA A 1 290 ? 4.342 7.974 -0.908 1.00 91.31 290 ALA A O 1
ATOM 2225 N N . MET A 1 291 ? 5.641 7.426 -2.648 1.00 95.06 291 MET A N 1
ATOM 2226 C CA . MET A 1 291 ? 5.772 6.018 -2.302 1.00 95.06 291 MET A CA 1
ATOM 2227 C C . MET A 1 291 ? 7.194 5.528 -2.499 1.00 95.06 291 MET A C 1
ATOM 2229 O O . MET A 1 291 ? 7.844 5.834 -3.497 1.00 95.06 291 MET A O 1
ATOM 2233 N N . TYR A 1 292 ? 7.622 4.692 -1.564 1.00 94.19 292 TYR A N 1
ATOM 2234 C CA . TYR A 1 292 ? 8.934 4.083 -1.534 1.00 94.19 292 TYR A CA 1
ATOM 2235 C C . TYR A 1 292 ? 8.798 2.569 -1.368 1.00 94.19 292 TYR A C 1
ATOM 2237 O O . TYR A 1 292 ? 8.293 2.098 -0.347 1.00 94.19 292 TYR A O 1
ATOM 2245 N N . LEU A 1 293 ? 9.223 1.805 -2.377 1.00 95.12 293 LEU A N 1
ATOM 2246 C CA . LEU A 1 293 ? 9.081 0.349 -2.412 1.00 95.12 293 LEU A CA 1
ATOM 2247 C C . LEU A 1 293 ? 10.437 -0.353 -2.550 1.00 95.12 293 LEU A C 1
ATOM 2249 O O . LEU A 1 293 ? 11.183 -0.125 -3.506 1.00 95.12 293 LEU A O 1
ATOM 2253 N N . SER A 1 294 ? 10.695 -1.288 -1.640 1.00 92.38 294 SER A N 1
ATOM 2254 C CA . SER A 1 294 ? 11.764 -2.283 -1.716 1.00 92.38 294 SER A CA 1
ATOM 2255 C C . SER A 1 294 ? 11.230 -3.678 -1.477 1.00 92.38 294 SER A C 1
ATOM 2257 O O . SER A 1 294 ? 10.324 -3.865 -0.660 1.00 92.38 294 SER A O 1
ATOM 2259 N N . GLY A 1 295 ? 11.833 -4.680 -2.118 1.00 87.94 295 GLY A N 1
ATOM 2260 C CA . GLY A 1 295 ? 11.507 -6.050 -1.761 1.00 87.94 295 GLY A CA 1
ATOM 2261 C C . GLY A 1 295 ? 11.813 -7.133 -2.777 1.00 87.94 295 GLY A C 1
ATOM 2262 O O . GLY A 1 295 ? 11.973 -6.898 -3.968 1.00 87.94 295 GLY A O 1
ATOM 2263 N N . GLY A 1 296 ? 11.801 -8.383 -2.324 1.00 89.88 296 GLY A N 1
ATOM 2264 C CA . GLY A 1 296 ? 12.027 -9.538 -3.200 1.00 89.88 296 GLY A CA 1
ATOM 2265 C C . GLY A 1 296 ? 10.912 -9.763 -4.232 1.00 89.88 296 GLY A C 1
ATOM 2266 O O . GLY A 1 296 ? 11.171 -10.275 -5.325 1.00 89.88 296 GLY A O 1
ATOM 2267 N N . ALA A 1 297 ? 9.676 -9.401 -3.893 1.00 94.88 297 ALA A N 1
ATOM 2268 C CA . ALA A 1 297 ? 8.500 -9.527 -4.735 1.00 94.88 297 ALA A CA 1
ATOM 2269 C C . ALA A 1 297 ? 7.371 -8.588 -4.278 1.00 94.88 297 ALA A C 1
ATOM 2271 O O . ALA A 1 297 ? 7.311 -8.198 -3.115 1.00 94.88 297 ALA A O 1
ATOM 2272 N N . GLY A 1 298 ? 6.444 -8.240 -5.166 1.00 96.38 298 GLY A N 1
ATOM 2273 C CA . GLY A 1 298 ? 5.328 -7.377 -4.792 1.00 96.38 298 GLY A CA 1
ATOM 2274 C C . GLY A 1 298 ? 4.221 -7.289 -5.831 1.00 96.38 298 GLY A C 1
ATOM 2275 O O . GLY A 1 298 ? 4.381 -7.683 -6.986 1.00 96.38 298 GLY A O 1
ATOM 2276 N N . THR A 1 299 ? 3.075 -6.763 -5.419 1.00 97.56 299 THR A N 1
ATOM 2277 C CA . THR A 1 299 ? 1.951 -6.447 -6.306 1.00 97.56 299 THR A CA 1
ATOM 2278 C C . THR A 1 299 ? 1.367 -5.097 -5.918 1.00 97.56 299 THR A C 1
ATOM 2280 O O . THR A 1 299 ? 1.096 -4.872 -4.744 1.00 97.56 299 THR A O 1
ATOM 2283 N N . VAL A 1 300 ? 1.143 -4.220 -6.894 1.00 97.31 300 VAL A N 1
ATOM 2284 C CA . VAL A 1 300 ? 0.422 -2.948 -6.741 1.00 97.31 300 VAL A CA 1
ATOM 2285 C C . VAL A 1 300 ? -0.680 -2.922 -7.791 1.00 97.31 300 VAL A C 1
ATOM 2287 O O . VAL A 1 300 ? -0.377 -2.941 -8.975 1.00 97.31 300 VAL A O 1
ATOM 2290 N N . THR A 1 301 ? -1.954 -2.969 -7.410 1.00 96.88 301 THR A N 1
ATOM 2291 C CA . THR A 1 301 ? -3.070 -3.133 -8.365 1.00 96.88 301 THR A CA 1
ATOM 2292 C C . THR A 1 301 ? -4.392 -2.614 -7.801 1.00 96.88 301 THR A C 1
ATOM 2294 O O . THR A 1 301 ? -4.447 -2.145 -6.675 1.00 96.88 301 THR A O 1
ATOM 2297 N N . GLY A 1 302 ? -5.487 -2.718 -8.552 1.00 95.06 302 GLY A N 1
ATOM 2298 C CA . GLY A 1 302 ? -6.828 -2.401 -8.055 1.00 95.06 302 GLY A CA 1
ATOM 2299 C C . GLY A 1 302 ? -7.129 -0.904 -7.989 1.00 95.06 302 GLY A C 1
ATOM 2300 O O . GLY A 1 302 ? -7.931 -0.492 -7.156 1.00 95.06 302 GLY A O 1
ATOM 2301 N N . GLY A 1 303 ? -6.492 -0.097 -8.845 1.00 94.75 303 GLY A N 1
ATOM 2302 C CA . GLY A 1 303 ? -6.732 1.345 -8.917 1.00 94.75 303 GLY A CA 1
ATOM 2303 C C . GLY A 1 303 ? -6.056 2.119 -7.789 1.00 94.75 303 GLY A C 1
ATOM 2304 O O . GLY A 1 303 ? -6.683 2.979 -7.184 1.00 94.75 303 GLY A O 1
ATOM 2305 N N . VAL A 1 304 ? -4.798 1.791 -7.475 1.00 97.19 304 VAL A N 1
ATOM 2306 C CA . VAL A 1 304 ? -3.993 2.585 -6.531 1.00 97.19 304 VAL A CA 1
ATOM 2307 C C . VAL A 1 304 ? -3.719 3.957 -7.138 1.00 97.19 304 VAL A C 1
ATOM 2309 O O . VAL A 1 304 ? -3.221 4.025 -8.259 1.00 97.19 304 VAL A O 1
ATOM 2312 N N . THR A 1 305 ? -3.977 5.030 -6.399 1.00 96.25 305 THR A N 1
ATOM 2313 C CA . THR A 1 305 ? -3.539 6.383 -6.766 1.00 96.25 305 THR A CA 1
ATOM 2314 C C . THR A 1 305 ? -2.268 6.749 -6.003 1.00 96.25 305 THR A C 1
ATOM 2316 O O . THR A 1 305 ? -2.175 6.546 -4.794 1.00 96.25 305 THR A O 1
ATOM 2319 N N . ILE A 1 306 ? -1.281 7.305 -6.697 1.00 95.56 306 ILE A N 1
ATOM 2320 C CA . ILE A 1 306 ? -0.024 7.794 -6.130 1.00 95.56 306 ILE A CA 1
ATOM 2321 C C . ILE A 1 306 ? 0.114 9.264 -6.514 1.00 95.56 306 ILE A C 1
ATOM 2323 O O . ILE A 1 306 ? -0.008 9.613 -7.686 1.00 95.56 306 ILE A O 1
ATOM 2327 N N . SER A 1 307 ? 0.338 10.135 -5.532 1.00 92.88 307 SER A N 1
ATOM 2328 C CA . SER A 1 307 ? 0.442 11.572 -5.789 1.00 92.88 307 SER A CA 1
ATOM 2329 C C . SER A 1 307 ? 1.381 12.265 -4.812 1.00 92.88 307 SER A C 1
ATOM 2331 O O . SER A 1 307 ? 1.005 12.577 -3.679 1.00 92.88 307 SER A O 1
ATOM 2333 N N . ASN A 1 308 ? 2.562 12.650 -5.267 1.00 85.62 308 ASN A N 1
ATOM 2334 C CA . ASN A 1 308 ? 3.401 13.607 -4.567 1.00 85.62 308 ASN A CA 1
ATOM 2335 C C . ASN A 1 308 ? 2.886 15.022 -4.856 1.00 85.62 308 ASN A C 1
ATOM 2337 O O . ASN A 1 308 ? 3.346 15.682 -5.777 1.00 85.62 308 ASN A O 1
ATOM 2341 N N . SER A 1 309 ? 1.877 15.491 -4.118 1.00 79.56 309 SER A N 1
ATOM 2342 C CA . SER A 1 309 ? 1.324 16.839 -4.336 1.00 79.56 309 SER A CA 1
ATOM 2343 C C . SER A 1 309 ? 2.107 17.929 -3.598 1.00 79.56 309 SER A C 1
ATOM 2345 O O . SER A 1 309 ? 2.132 19.065 -4.063 1.00 79.56 309 SER A O 1
ATOM 2347 N N . GLY A 1 310 ? 2.752 17.584 -2.477 1.00 66.88 310 GLY A N 1
ATOM 2348 C CA . GLY A 1 310 ? 3.390 18.544 -1.572 1.00 66.88 310 GLY A CA 1
ATOM 2349 C C . GLY A 1 310 ? 4.685 19.169 -2.095 1.00 66.88 310 GLY A C 1
ATOM 2350 O O . GLY A 1 310 ? 4.870 20.360 -1.902 1.00 66.88 310 GLY A O 1
ATOM 2351 N N . GLY A 1 311 ? 5.537 18.417 -2.806 1.00 60.81 311 GLY A N 1
ATOM 2352 C CA . GLY A 1 311 ? 6.926 18.828 -3.067 1.00 60.81 311 GLY A CA 1
ATOM 2353 C C . GLY A 1 311 ? 7.109 20.177 -3.788 1.00 60.81 311 GLY A C 1
ATOM 2354 O O . GLY A 1 311 ? 6.775 20.291 -4.969 1.00 60.81 311 GLY A O 1
ATOM 2355 N N . GLU A 1 312 ? 7.686 21.189 -3.146 1.00 61.91 312 GLU A N 1
ATOM 2356 C CA . GLU A 1 312 ? 8.307 22.310 -3.858 1.00 61.91 312 GLU A CA 1
ATOM 2357 C C . GLU A 1 312 ? 9.646 21.821 -4.457 1.00 61.91 312 GLU A C 1
ATOM 2359 O O . GLU A 1 312 ? 10.377 21.063 -3.827 1.00 61.91 312 GLU A O 1
ATOM 2364 N N . ASN A 1 313 ? 9.978 22.211 -5.698 1.00 53.09 313 ASN A N 1
ATOM 2365 C CA . ASN A 1 313 ? 11.142 21.726 -6.480 1.00 53.09 313 ASN A CA 1
ATOM 2366 C C . ASN A 1 313 ? 12.534 22.101 -5.897 1.00 53.09 313 ASN A C 1
ATOM 2368 O O . ASN A 1 313 ? 13.512 22.193 -6.638 1.00 53.09 313 ASN A O 1
ATOM 2372 N N . SER A 1 314 ? 12.664 22.389 -4.603 1.00 49.44 314 SER A N 1
ATOM 2373 C CA . SER A 1 314 ? 13.842 23.069 -4.060 1.00 49.44 314 SER A CA 1
ATOM 2374 C C . SER A 1 314 ? 15.039 22.155 -3.747 1.00 49.44 314 SER A C 1
ATOM 2376 O O . SER A 1 314 ? 16.159 22.664 -3.734 1.00 49.44 314 SER A O 1
ATOM 2378 N N . THR A 1 315 ? 14.877 20.836 -3.517 1.00 52.41 315 THR A N 1
ATOM 2379 C CA . THR A 1 315 ? 15.977 20.005 -2.950 1.00 52.41 315 THR A CA 1
ATOM 2380 C C . THR A 1 315 ? 16.131 18.555 -3.460 1.00 52.41 315 THR A C 1
ATOM 2382 O O . THR A 1 315 ? 16.659 17.695 -2.744 1.00 52.41 315 THR A O 1
ATOM 2385 N N . GLY A 1 316 ? 15.764 18.248 -4.707 1.00 60.47 316 GLY A N 1
ATOM 2386 C CA . GLY A 1 316 ? 16.114 16.965 -5.337 1.00 60.47 316 GLY A CA 1
ATOM 2387 C C . GLY A 1 316 ? 15.168 16.534 -6.450 1.00 60.47 316 GLY A C 1
ATOM 2388 O O . GLY A 1 316 ? 14.214 17.234 -6.776 1.00 60.47 316 GLY A O 1
ATOM 2389 N N . THR A 1 317 ? 15.436 15.358 -7.018 1.00 61.19 317 THR A N 1
ATOM 2390 C CA . THR A 1 317 ? 14.553 14.722 -7.998 1.00 61.19 317 THR A CA 1
ATOM 2391 C C . THR A 1 317 ? 13.240 14.313 -7.342 1.00 61.19 317 THR A C 1
ATOM 2393 O O . THR A 1 317 ? 13.216 13.394 -6.523 1.00 61.19 317 THR A O 1
ATOM 2396 N N . LEU A 1 318 ? 12.155 14.984 -7.727 1.00 80.38 318 LEU A N 1
ATOM 2397 C CA . LEU A 1 318 ? 10.814 14.673 -7.247 1.00 80.38 318 LEU A CA 1
ATOM 2398 C C . LEU A 1 318 ? 10.187 13.577 -8.108 1.00 80.38 318 LEU A C 1
ATOM 2400 O O . LEU A 1 318 ? 10.118 13.707 -9.334 1.00 80.38 318 LEU A O 1
ATOM 2404 N N . CYS A 1 319 ? 9.692 12.520 -7.471 1.00 89.19 319 CYS A N 1
ATOM 2405 C CA . CYS A 1 319 ? 8.910 11.488 -8.134 1.00 89.19 319 CYS A CA 1
ATOM 2406 C C . CYS A 1 319 ? 7.626 11.125 -7.381 1.00 89.19 319 CYS A C 1
ATOM 2408 O O . CYS A 1 319 ? 7.439 11.513 -6.231 1.00 89.19 319 CYS A O 1
ATOM 2410 N N . ASP A 1 320 ? 6.715 10.397 -8.026 1.00 92.00 320 ASP A N 1
ATOM 2411 C CA . ASP A 1 320 ? 5.582 9.780 -7.327 1.00 92.00 320 ASP A CA 1
ATOM 2412 C C . ASP A 1 320 ? 6.017 8.489 -6.638 1.00 92.00 320 ASP A C 1
ATOM 2414 O O . ASP A 1 320 ? 5.807 8.309 -5.436 1.00 92.00 320 ASP A O 1
ATOM 2418 N N . LEU A 1 321 ? 6.655 7.606 -7.406 1.00 94.88 321 LEU A N 1
ATOM 2419 C CA . LEU A 1 321 ? 7.021 6.265 -6.981 1.00 94.88 321 LEU A CA 1
ATOM 2420 C C . LEU A 1 321 ? 8.522 6.020 -7.137 1.00 94.88 321 LEU A C 1
ATOM 2422 O O . LEU A 1 321 ? 9.052 6.027 -8.250 1.00 94.88 321 LEU A O 1
ATOM 2426 N N . MET A 1 322 ? 9.176 5.690 -6.028 1.00 94.19 322 MET A N 1
ATOM 2427 C CA . MET A 1 322 ? 10.538 5.180 -6.005 1.00 94.19 322 MET A CA 1
ATOM 2428 C C . MET A 1 322 ? 10.554 3.670 -5.757 1.00 94.19 322 MET A C 1
ATOM 2430 O O . MET A 1 322 ? 9.930 3.170 -4.821 1.00 94.19 322 MET A O 1
ATOM 2434 N N . ILE A 1 323 ? 11.299 2.943 -6.591 1.00 94.38 323 ILE A N 1
ATOM 2435 C CA . ILE A 1 323 ? 11.483 1.493 -6.488 1.00 94.38 323 ILE A CA 1
ATOM 2436 C C . ILE A 1 323 ? 12.978 1.191 -6.508 1.00 94.38 323 ILE A C 1
ATOM 2438 O O . ILE A 1 323 ? 13.671 1.620 -7.426 1.00 94.38 323 ILE A O 1
ATOM 2442 N N . PHE A 1 324 ? 13.484 0.419 -5.554 1.00 90.50 324 PHE A N 1
ATOM 2443 C CA . PHE A 1 324 ? 14.903 0.049 -5.490 1.00 90.50 324 PHE A CA 1
ATOM 2444 C C . PHE A 1 324 ? 15.065 -1.336 -4.857 1.00 90.50 324 PHE A C 1
ATOM 2446 O O . PHE A 1 324 ? 14.234 -1.755 -4.048 1.00 90.50 324 PHE A O 1
ATOM 2453 N N . SER A 1 325 ? 16.143 -2.043 -5.205 1.00 88.44 325 SER A N 1
ATOM 2454 C CA . SER A 1 325 ? 16.421 -3.401 -4.711 1.00 88.44 325 SER A CA 1
ATOM 2455 C C . SER A 1 325 ? 15.215 -4.346 -4.825 1.00 88.44 325 SER A C 1
ATOM 2457 O O . SER A 1 325 ? 14.924 -5.154 -3.940 1.00 88.44 325 SER A O 1
ATOM 2459 N N . ALA A 1 326 ? 14.453 -4.188 -5.906 1.00 85.69 326 ALA A N 1
ATOM 2460 C CA . ALA A 1 326 ? 13.182 -4.862 -6.089 1.00 85.69 326 ALA A CA 1
ATOM 2461 C C . ALA A 1 326 ? 13.336 -6.037 -7.054 1.00 85.69 326 ALA A C 1
ATOM 2463 O O . ALA A 1 326 ? 13.815 -5.849 -8.167 1.00 85.69 326 ALA A O 1
ATOM 2464 N N . GLY A 1 327 ? 12.945 -7.244 -6.644 1.00 88.12 327 GLY A N 1
ATOM 2465 C CA . GLY A 1 327 ? 13.263 -8.464 -7.392 1.00 88.12 327 GLY A CA 1
ATOM 2466 C C . GLY A 1 327 ? 12.212 -8.933 -8.400 1.00 88.12 327 GLY A C 1
ATOM 2467 O O . GLY A 1 327 ? 12.596 -9.505 -9.419 1.00 88.12 327 GLY A O 1
ATOM 2468 N N . ARG A 1 328 ? 10.913 -8.794 -8.083 1.00 94.31 328 ARG A N 1
ATOM 2469 C CA . ARG A 1 328 ? 9.767 -9.294 -8.878 1.00 94.31 328 ARG A CA 1
ATOM 2470 C C . ARG A 1 328 ? 8.479 -8.537 -8.545 1.00 94.31 328 ARG A C 1
ATOM 2472 O O . ARG A 1 328 ? 7.733 -8.963 -7.663 1.00 94.31 328 ARG A O 1
ATOM 2479 N N . ILE A 1 329 ? 8.191 -7.425 -9.212 1.00 96.50 329 ILE A N 1
ATOM 2480 C CA . ILE A 1 329 ? 6.992 -6.631 -8.890 1.00 96.50 329 ILE A CA 1
ATOM 2481 C C . ILE A 1 329 ? 6.039 -6.563 -10.078 1.00 96.50 329 ILE A C 1
ATOM 2483 O O . ILE A 1 329 ? 6.443 -6.233 -11.192 1.00 96.50 329 ILE A O 1
ATOM 2487 N N . PHE A 1 330 ? 4.762 -6.838 -9.818 1.00 97.25 330 PHE A N 1
ATOM 2488 C CA . PHE A 1 330 ? 3.676 -6.554 -10.745 1.00 97.25 330 PHE A CA 1
ATOM 2489 C C . PHE A 1 330 ? 2.976 -5.247 -10.365 1.00 97.25 330 PHE A C 1
ATOM 2491 O O . PHE A 1 330 ? 2.434 -5.114 -9.269 1.00 97.25 330 PHE A O 1
ATOM 2498 N N . PHE A 1 331 ? 2.941 -4.308 -11.297 1.00 96.44 331 PHE A N 1
ATOM 2499 C CA . PHE A 1 331 ? 2.143 -3.097 -11.245 1.00 96.44 331 PHE A CA 1
ATOM 2500 C C . PHE A 1 331 ? 0.967 -3.253 -12.214 1.00 96.44 331 PHE A C 1
ATOM 2502 O O . PHE A 1 331 ? 1.121 -3.248 -13.437 1.00 96.44 331 PHE A O 1
ATOM 2509 N N . GLY A 1 332 ? -0.214 -3.451 -11.646 1.00 95.12 332 GLY A N 1
ATOM 2510 C CA . GLY A 1 332 ? -1.494 -3.435 -12.331 1.00 95.12 332 GLY A CA 1
ATOM 2511 C C . GLY A 1 332 ? -1.987 -2.014 -12.622 1.00 95.12 332 GLY A C 1
ATOM 2512 O O . GLY A 1 332 ? -1.219 -1.049 -12.535 1.00 95.12 332 GLY A O 1
ATOM 2513 N N . PRO A 1 333 ? -3.292 -1.869 -12.911 1.00 92.12 333 PRO A N 1
ATOM 2514 C CA . PRO A 1 333 ? -3.920 -0.564 -13.055 1.00 92.12 333 PRO A CA 1
ATOM 2515 C C . PRO A 1 333 ? -3.713 0.290 -11.797 1.00 92.12 333 PRO A C 1
ATOM 2517 O O . PRO A 1 333 ? -4.172 -0.061 -10.704 1.00 92.12 333 PRO A O 1
ATOM 2520 N N . MET A 1 334 ? -3.014 1.407 -11.974 1.00 94.31 334 MET A N 1
ATOM 2521 C CA . MET A 1 334 ? -2.728 2.426 -10.963 1.00 94.31 334 MET A CA 1
ATOM 2522 C C . MET A 1 334 ? -2.654 3.802 -11.640 1.00 94.31 334 MET A C 1
ATOM 2524 O O . MET A 1 334 ? -2.441 3.871 -12.852 1.00 94.31 334 MET A O 1
ATOM 2528 N N . SER A 1 335 ? -2.839 4.873 -10.874 1.00 93.56 335 SER A N 1
ATOM 2529 C CA . SER A 1 335 ? -2.810 6.268 -11.317 1.00 93.56 335 SER A CA 1
ATOM 2530 C C . SER A 1 335 ? -1.641 6.998 -10.654 1.00 93.56 335 SER A C 1
ATOM 2532 O O . SER A 1 335 ? -1.457 6.884 -9.444 1.00 93.56 335 SER A O 1
ATOM 2534 N N . MET A 1 336 ? -0.844 7.734 -11.423 1.00 92.50 336 MET A N 1
ATOM 2535 C CA . MET A 1 336 ? 0.172 8.664 -10.918 1.00 92.50 336 MET A CA 1
ATOM 2536 C C . MET A 1 336 ? -0.294 10.069 -11.242 1.00 92.50 336 MET A C 1
ATOM 2538 O O . MET A 1 336 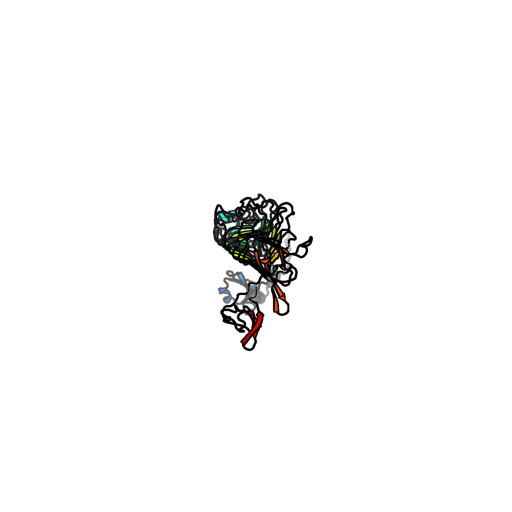? -0.313 10.433 -12.414 1.00 92.50 336 MET A O 1
ATOM 2542 N N . GLU A 1 337 ? -0.722 10.818 -10.232 1.00 89.19 337 GLU A N 1
ATOM 2543 C CA . GLU A 1 337 ? -1.488 12.056 -10.429 1.00 89.19 337 GLU A CA 1
ATOM 2544 C C . GLU A 1 337 ? -0.660 13.324 -10.248 1.00 89.19 337 GLU A C 1
ATOM 2546 O O . GLU A 1 337 ? -1.151 14.417 -10.533 1.00 89.19 337 GLU A O 1
ATOM 2551 N N . SER A 1 338 ? 0.600 13.215 -9.820 1.00 80.19 338 SER A N 1
ATOM 2552 C CA . SER A 1 338 ? 1.427 14.403 -9.688 1.00 80.19 338 SER A CA 1
ATOM 2553 C C . SER A 1 338 ? 1.959 14.890 -11.034 1.00 80.19 338 SER A C 1
ATOM 2555 O O . SER A 1 338 ? 2.210 14.125 -11.963 1.00 80.19 338 SER A O 1
ATOM 2557 N N . THR A 1 339 ? 2.187 16.197 -11.110 1.00 75.12 339 THR A N 1
ATOM 2558 C CA . THR A 1 339 ? 2.864 16.863 -12.228 1.00 75.12 339 THR A CA 1
ATOM 2559 C C . THR A 1 339 ? 4.351 17.085 -11.916 1.00 75.12 339 THR A C 1
ATOM 2561 O O . THR A 1 339 ? 4.941 18.067 -12.375 1.00 75.12 339 THR A O 1
ATOM 2564 N N . LYS A 1 340 ? 4.940 16.254 -11.039 1.00 80.31 340 LYS A N 1
ATOM 2565 C CA . LYS A 1 340 ? 6.345 16.373 -10.615 1.00 80.31 340 LYS A CA 1
ATOM 2566 C C . LYS A 1 340 ? 7.295 15.877 -11.702 1.00 80.31 340 LYS A C 1
ATOM 2568 O O . LYS A 1 340 ? 6.870 15.308 -12.696 1.00 80.31 340 LYS A O 1
ATOM 2573 N N . GLU A 1 341 ? 8.594 16.101 -11.501 1.00 84.94 341 GLU A N 1
ATOM 2574 C CA . GLU A 1 341 ? 9.640 15.859 -12.503 1.00 84.94 341 GLU A CA 1
ATOM 2575 C C . GLU A 1 341 ? 9.634 14.433 -13.083 1.00 84.94 341 GLU A C 1
ATOM 2577 O O . GLU A 1 341 ? 9.865 14.268 -14.283 1.00 84.94 341 GLU A O 1
ATOM 2582 N N . TYR A 1 342 ? 9.346 13.415 -12.266 1.00 88.69 342 TYR A N 1
ATOM 2583 C CA . TYR A 1 342 ? 9.197 12.030 -12.718 1.00 88.69 342 TYR A CA 1
ATOM 2584 C C . TYR A 1 342 ? 7.960 11.373 -12.121 1.00 88.69 342 TYR A C 1
ATOM 2586 O O . TYR A 1 342 ? 7.589 11.611 -10.980 1.00 88.69 342 TYR A O 1
ATOM 2594 N N . ASN A 1 343 ? 7.360 10.450 -12.861 1.00 91.44 343 ASN A N 1
ATOM 2595 C CA . ASN A 1 343 ? 6.328 9.585 -12.306 1.00 91.44 343 ASN A CA 1
ATOM 2596 C C . ASN A 1 343 ? 6.978 8.406 -11.559 1.00 91.44 343 ASN A C 1
ATOM 2598 O O . ASN A 1 343 ? 6.585 8.065 -10.447 1.00 91.44 343 ASN A O 1
ATOM 2602 N N . ILE A 1 344 ? 8.024 7.808 -12.141 1.00 94.62 344 ILE A N 1
ATOM 2603 C CA . ILE A 1 344 ? 8.735 6.664 -11.551 1.00 94.62 344 ILE A CA 1
ATOM 2604 C C . ILE A 1 344 ? 10.234 6.932 -11.491 1.00 94.62 344 ILE A C 1
ATOM 2606 O O . ILE A 1 344 ? 10.831 7.409 -12.458 1.00 94.62 344 ILE A O 1
ATOM 2610 N N . ARG A 1 345 ? 10.855 6.509 -10.391 1.00 94.38 345 ARG A N 1
ATOM 2611 C CA . ARG A 1 345 ? 12.301 6.342 -10.265 1.00 94.38 345 ARG A CA 1
ATOM 2612 C C . ARG A 1 345 ? 12.661 4.880 -9.986 1.00 94.38 345 ARG A C 1
ATOM 2614 O O . ARG A 1 345 ? 12.176 4.283 -9.028 1.00 94.38 345 ARG A O 1
ATOM 2621 N N . LEU A 1 346 ? 13.541 4.325 -10.818 1.00 94.94 346 LEU A N 1
ATOM 2622 C CA . LEU A 1 346 ? 14.102 2.980 -10.697 1.00 94.94 346 LEU A CA 1
ATOM 2623 C C . LEU A 1 346 ? 15.537 3.067 -10.153 1.00 94.94 346 LEU A C 1
ATOM 2625 O O . LEU A 1 346 ? 16.477 3.376 -10.888 1.00 94.94 346 LEU A O 1
ATOM 2629 N N . GLY A 1 347 ? 15.691 2.804 -8.859 1.00 90.00 347 GLY A N 1
ATOM 2630 C CA . GLY A 1 347 ? 16.956 2.832 -8.130 1.00 90.00 347 GLY A CA 1
ATOM 2631 C C . GLY A 1 347 ? 17.435 4.226 -7.707 1.00 90.00 347 GLY A C 1
ATOM 2632 O O . GLY A 1 347 ? 16.881 5.262 -8.089 1.00 90.00 347 GLY A O 1
ATOM 2633 N N . PHE A 1 348 ? 18.494 4.240 -6.899 1.00 87.19 348 PHE A N 1
ATOM 2634 C CA . PHE A 1 348 ? 19.216 5.456 -6.512 1.00 87.19 348 PHE A CA 1
ATOM 2635 C C . PHE A 1 348 ? 20.150 5.914 -7.624 1.00 87.19 348 PHE A C 1
ATOM 2637 O O . PHE A 1 348 ? 20.514 5.132 -8.490 1.00 87.19 348 PHE A O 1
ATOM 2644 N N . GLU A 1 349 ? 20.556 7.181 -7.608 1.00 81.75 349 GLU A N 1
ATOM 2645 C CA . GLU A 1 349 ? 21.721 7.589 -8.399 1.00 81.75 349 GLU A CA 1
ATOM 2646 C C . GLU A 1 349 ? 22.974 6.885 -7.853 1.00 81.75 349 GLU A C 1
ATOM 2648 O O . GLU A 1 349 ? 23.230 6.930 -6.650 1.00 81.75 349 GLU A O 1
ATOM 2653 N N . GLY A 1 350 ? 23.734 6.224 -8.731 1.00 78.62 350 GLY A N 1
ATOM 2654 C CA . GLY A 1 350 ? 24.962 5.495 -8.384 1.00 78.62 350 GLY A CA 1
ATOM 2655 C C . GLY A 1 350 ? 24.814 3.967 -8.404 1.00 78.62 350 GLY A C 1
ATOM 2656 O O . GLY A 1 350 ? 23.883 3.424 -8.997 1.00 78.62 350 GLY A O 1
ATOM 2657 N N . ASP A 1 351 ? 25.743 3.270 -7.742 1.00 69.56 351 ASP A N 1
ATOM 2658 C CA . ASP A 1 351 ? 25.931 1.805 -7.814 1.00 69.56 351 ASP A CA 1
ATOM 2659 C C . ASP A 1 351 ? 24.938 0.981 -6.959 1.00 69.56 351 ASP A C 1
ATOM 2661 O O . ASP A 1 351 ? 25.245 -0.117 -6.490 1.00 69.56 351 ASP A O 1
ATOM 2665 N N . GLY A 1 352 ? 23.733 1.503 -6.721 1.00 81.25 352 GLY A N 1
ATOM 2666 C CA . GLY A 1 352 ? 22.680 0.777 -6.009 1.00 81.25 352 GLY A CA 1
ATOM 2667 C C . GLY A 1 352 ? 22.039 -0.331 -6.862 1.00 81.25 352 GLY A C 1
ATOM 2668 O O . GLY A 1 352 ? 22.156 -0.328 -8.086 1.00 81.25 352 GLY A O 1
ATOM 2669 N N . PRO A 1 353 ? 21.319 -1.291 -6.257 1.00 88.25 353 PRO A N 1
ATOM 2670 C CA . PRO A 1 353 ? 20.482 -2.221 -7.010 1.00 88.25 353 PRO A CA 1
ATOM 2671 C C . PRO A 1 353 ? 19.200 -1.525 -7.502 1.00 88.25 353 PRO A C 1
ATOM 2673 O O . PRO A 1 353 ? 18.437 -0.956 -6.715 1.00 88.25 353 PRO A O 1
ATOM 2676 N N . GLY A 1 354 ? 18.938 -1.587 -8.810 1.00 90.56 354 GLY A N 1
ATOM 2677 C CA . GLY A 1 354 ? 17.688 -1.110 -9.406 1.00 90.56 354 GLY A CA 1
ATOM 2678 C C . GLY A 1 354 ? 16.536 -2.113 -9.284 1.00 90.56 354 GLY A C 1
ATOM 2679 O O . GLY A 1 354 ? 16.515 -2.978 -8.405 1.00 90.56 354 GLY A O 1
ATOM 2680 N N . LEU A 1 355 ? 15.547 -1.978 -10.170 1.00 94.81 355 LEU A N 1
ATOM 2681 C CA . LEU A 1 355 ? 14.428 -2.918 -10.279 1.00 94.81 355 LEU A CA 1
ATOM 2682 C C . LEU A 1 355 ? 14.799 -4.062 -11.229 1.00 94.81 355 LEU A C 1
ATOM 2684 O O . LEU A 1 355 ? 15.245 -3.832 -12.353 1.00 94.81 355 LEU A O 1
ATOM 2688 N N . ILE A 1 356 ? 14.555 -5.292 -10.794 1.00 95.19 356 ILE A N 1
ATOM 2689 C CA . ILE A 1 356 ? 14.732 -6.517 -11.567 1.00 95.19 356 ILE A CA 1
ATOM 2690 C C . ILE A 1 356 ? 13.356 -7.193 -11.711 1.00 95.19 356 ILE A C 1
ATOM 2692 O O . ILE A 1 356 ? 12.540 -7.154 -10.794 1.00 95.19 356 ILE A O 1
ATOM 2696 N N . ASN A 1 357 ? 13.068 -7.777 -12.878 1.00 95.38 357 ASN A N 1
ATOM 2697 C CA . ASN A 1 357 ? 11.842 -8.532 -13.193 1.00 95.38 357 ASN A CA 1
ATOM 2698 C C . ASN A 1 357 ? 10.528 -7.798 -12.838 1.00 95.38 357 ASN A C 1
ATOM 2700 O O . ASN A 1 357 ? 9.657 -8.337 -12.148 1.00 95.38 357 ASN A O 1
ATOM 2704 N N . GLY A 1 358 ? 10.386 -6.553 -13.293 1.00 96.00 358 GLY A N 1
ATOM 2705 C CA . GLY A 1 358 ? 9.165 -5.763 -13.114 1.00 96.00 358 GLY A CA 1
ATOM 2706 C C . GLY A 1 358 ? 8.192 -5.895 -14.287 1.00 96.00 358 GLY A C 1
ATOM 2707 O O . GLY A 1 358 ? 8.612 -5.934 -15.441 1.00 96.00 358 GLY A O 1
ATOM 2708 N N . VAL A 1 359 ? 6.887 -5.891 -14.024 1.00 96.88 359 VAL A N 1
ATOM 2709 C CA . VAL A 1 359 ? 5.855 -5.769 -15.067 1.00 96.88 359 VAL A CA 1
ATOM 2710 C C . VAL A 1 359 ? 4.910 -4.631 -14.708 1.00 96.88 359 VAL A C 1
ATOM 2712 O O . VAL A 1 359 ? 4.349 -4.633 -13.623 1.00 96.88 359 VAL A O 1
ATOM 2715 N N . PHE A 1 360 ? 4.711 -3.688 -15.622 1.00 96.00 360 PHE A N 1
ATOM 2716 C CA . PHE A 1 360 ? 3.792 -2.559 -15.500 1.00 96.00 360 PHE A CA 1
ATOM 2717 C C . PHE A 1 360 ? 2.680 -2.696 -16.538 1.00 96.00 360 PHE A C 1
ATOM 2719 O O . PHE A 1 360 ? 2.967 -2.880 -17.719 1.00 96.00 360 PHE A O 1
ATOM 2726 N N . THR A 1 361 ? 1.417 -2.606 -16.126 1.00 93.00 361 THR A N 1
ATOM 2727 C CA . THR A 1 361 ? 0.252 -2.801 -17.003 1.00 93.00 361 THR A CA 1
ATOM 2728 C C . THR A 1 361 ? -0.818 -1.747 -16.752 1.00 93.00 361 THR A C 1
ATOM 2730 O O . THR A 1 361 ? -1.122 -1.446 -15.600 1.00 93.00 361 THR A O 1
ATOM 2733 N N . GLY A 1 362 ? -1.411 -1.194 -17.818 1.00 72.38 362 GLY A N 1
ATOM 2734 C CA . GLY A 1 362 ? -2.612 -0.347 -17.717 1.00 72.38 362 GLY A CA 1
ATOM 2735 C C . GLY A 1 362 ? -2.473 0.845 -16.763 1.00 72.38 362 GLY A C 1
ATOM 2736 O O . GLY A 1 362 ? -3.447 1.277 -16.152 1.00 72.38 362 GLY A O 1
ATOM 2737 N N . THR A 1 363 ? -1.249 1.338 -16.578 1.00 73.06 363 THR A N 1
ATOM 2738 C CA . THR A 1 363 ? -0.950 2.419 -15.644 1.00 73.06 363 THR A CA 1
ATOM 2739 C C . THR A 1 363 ? -1.337 3.759 -16.267 1.00 73.06 363 THR A C 1
ATOM 2741 O O . THR A 1 363 ? -0.887 4.104 -17.367 1.00 73.06 363 THR A O 1
ATOM 2744 N N . GLY A 1 364 ? -2.189 4.505 -15.564 1.00 77.81 364 GLY A N 1
ATOM 2745 C CA . GLY A 1 364 ? -2.503 5.895 -15.847 1.00 77.81 364 GLY A CA 1
ATOM 2746 C C . GLY A 1 364 ? -1.366 6.764 -15.340 1.00 77.81 364 GLY A C 1
ATOM 2747 O O . GLY A 1 364 ? -1.271 7.042 -14.151 1.00 77.81 364 GLY A O 1
ATOM 2748 N N . PHE A 1 365 ? -0.475 7.169 -16.231 1.00 81.56 365 PHE A N 1
ATOM 2749 C CA . PHE A 1 365 ? 0.520 8.168 -15.890 1.00 81.56 365 PHE A CA 1
ATOM 2750 C C . PHE A 1 365 ? -0.026 9.539 -16.266 1.00 81.56 365 PHE A C 1
ATOM 2752 O O . PHE A 1 365 ? -0.338 9.758 -17.440 1.00 81.56 365 PHE A O 1
ATOM 2759 N N . ASN A 1 366 ? -0.123 10.460 -15.309 1.00 80.06 366 ASN A N 1
ATOM 2760 C CA . ASN A 1 366 ? -0.403 11.847 -15.638 1.00 80.06 366 ASN A CA 1
ATOM 2761 C C . ASN A 1 366 ? 0.842 12.420 -16.338 1.00 80.06 366 ASN A C 1
ATOM 2763 O O . ASN A 1 366 ? 1.937 12.389 -15.761 1.00 80.06 366 ASN A O 1
ATOM 2767 N N . PRO A 1 367 ? 0.747 12.821 -17.618 1.00 76.12 367 PRO A N 1
ATOM 2768 C CA . PRO A 1 367 ? 1.871 13.445 -18.287 1.00 76.12 367 PRO A CA 1
ATOM 2769 C C . PRO A 1 367 ? 2.183 14.796 -17.645 1.00 76.12 367 PRO A C 1
ATOM 2771 O O . PRO A 1 367 ? 1.335 15.419 -17.018 1.00 76.12 367 PRO A O 1
ATOM 2774 N N . LEU A 1 368 ? 3.402 15.281 -17.854 1.00 75.50 368 LEU A N 1
ATOM 2775 C CA . LEU A 1 368 ? 3.740 16.647 -17.482 1.00 75.50 368 LEU A CA 1
ATOM 2776 C C . LEU A 1 368 ? 2.842 17.649 -18.220 1.00 75.50 368 LEU A C 1
ATOM 2778 O O . LEU A 1 368 ? 2.662 17.552 -19.437 1.00 75.50 368 LEU A O 1
ATOM 2782 N N . ASP A 1 369 ? 2.346 18.647 -17.494 1.00 80.31 369 ASP A N 1
ATOM 2783 C CA . ASP A 1 369 ? 1.449 19.673 -18.042 1.00 80.31 369 ASP A CA 1
ATOM 2784 C C . ASP A 1 369 ? 2.194 20.822 -18.741 1.00 80.31 369 ASP A C 1
ATOM 2786 O O . ASP A 1 369 ? 1.598 21.618 -19.467 1.00 80.31 369 ASP A O 1
ATOM 2790 N N . SER A 1 370 ? 3.506 20.949 -18.524 1.00 81.12 370 SER A N 1
ATOM 2791 C CA . SER A 1 370 ? 4.301 22.064 -19.047 1.00 81.12 370 SER A CA 1
ATOM 2792 C C . SER A 1 370 ? 5.770 21.695 -19.283 1.00 81.12 370 SER A C 1
ATOM 2794 O O . SER A 1 370 ? 6.245 20.637 -18.873 1.00 81.12 370 SER A O 1
ATOM 2796 N N . GLY A 1 371 ? 6.494 22.577 -19.979 1.00 85.75 371 GLY A N 1
ATOM 2797 C CA . GLY A 1 371 ? 7.913 22.401 -20.296 1.00 85.75 371 GLY A CA 1
ATOM 2798 C C . GLY A 1 371 ? 8.181 21.584 -21.570 1.00 85.75 371 GLY A C 1
ATOM 2799 O O . GLY A 1 371 ? 7.255 21.221 -22.296 1.00 85.75 371 GLY A O 1
ATOM 2800 N N . PRO A 1 372 ? 9.462 21.304 -21.881 1.00 85.38 372 PRO A N 1
ATOM 2801 C CA . PRO A 1 372 ? 9.858 20.596 -23.105 1.00 85.38 372 PRO A CA 1
ATOM 2802 C C . PRO A 1 372 ? 9.382 19.135 -23.155 1.00 85.38 372 PRO A C 1
ATOM 2804 O O . PRO A 1 372 ? 9.346 18.543 -24.233 1.00 85.38 372 PRO A O 1
ATOM 2807 N N . ASP A 1 373 ? 9.010 18.572 -22.005 1.00 85.88 373 ASP A N 1
ATOM 2808 C CA . ASP A 1 373 ? 8.495 17.211 -21.863 1.00 85.88 373 ASP A CA 1
ATOM 2809 C C . ASP A 1 373 ? 6.977 17.180 -21.597 1.00 85.88 373 ASP A C 1
ATOM 2811 O O . ASP A 1 373 ? 6.447 16.146 -21.194 1.00 85.88 373 ASP A O 1
ATOM 2815 N N . ALA A 1 374 ? 6.253 18.280 -21.849 1.00 85.94 374 ALA A N 1
ATOM 2816 C CA . ALA A 1 374 ? 4.797 18.291 -21.738 1.00 85.94 374 ALA A CA 1
ATOM 2817 C C . ALA A 1 374 ? 4.163 17.171 -22.590 1.00 85.94 374 ALA A C 1
ATOM 2819 O O . ALA A 1 374 ? 4.554 16.945 -23.742 1.00 85.94 374 ALA A O 1
ATOM 2820 N N . GLY A 1 375 ? 3.191 16.448 -22.030 1.00 86.94 375 GLY A N 1
ATOM 2821 C CA . GLY A 1 375 ? 2.573 15.288 -22.684 1.00 86.94 375 GLY A CA 1
ATOM 2822 C C . GLY A 1 375 ? 3.366 13.976 -22.565 1.00 86.94 375 GLY A C 1
ATOM 2823 O O . GLY A 1 375 ? 2.959 12.977 -23.170 1.00 86.94 375 GLY A O 1
ATOM 2824 N N . TRP A 1 376 ? 4.474 13.962 -21.815 1.00 90.75 376 TRP A N 1
ATOM 2825 C CA . TRP A 1 376 ? 5.238 12.759 -21.483 1.00 90.75 376 TRP A CA 1
ATOM 2826 C C . TRP A 1 376 ? 5.128 12.412 -20.007 1.00 90.75 376 TRP A C 1
ATOM 2828 O O . TRP A 1 376 ? 5.158 13.280 -19.138 1.00 90.75 376 TRP A O 1
ATOM 2838 N N . SER A 1 377 ? 5.086 11.116 -19.744 1.00 92.44 377 SER A N 1
ATOM 2839 C CA . SER A 1 377 ? 5.305 10.537 -18.431 1.00 92.44 377 SER A CA 1
ATOM 2840 C C . SER A 1 377 ? 6.758 10.105 -18.323 1.00 92.44 377 SER A C 1
ATOM 2842 O O . SER A 1 377 ? 7.274 9.389 -19.190 1.00 92.44 377 SER A O 1
ATOM 2844 N N . LYS A 1 378 ? 7.443 10.598 -17.295 1.00 93.94 378 LYS A N 1
ATOM 2845 C CA . LYS A 1 378 ? 8.893 10.471 -17.163 1.00 93.94 378 LYS A CA 1
ATOM 2846 C C . LYS A 1 378 ? 9.266 9.358 -16.191 1.00 93.94 378 LYS A C 1
ATOM 2848 O O . LYS A 1 378 ? 8.737 9.277 -15.083 1.00 93.94 378 LYS A O 1
ATOM 2853 N N . ILE A 1 379 ? 10.222 8.530 -16.604 1.00 95.31 379 ILE A N 1
ATOM 2854 C CA . ILE A 1 379 ? 10.792 7.445 -15.806 1.00 95.31 379 ILE A CA 1
ATOM 2855 C C . ILE A 1 379 ? 12.302 7.649 -15.717 1.00 95.31 379 ILE A C 1
ATOM 2857 O O . ILE A 1 379 ? 12.994 7.656 -16.737 1.00 95.31 379 ILE A O 1
ATOM 2861 N N . LYS A 1 380 ? 12.812 7.800 -14.496 1.00 95.50 380 LYS A N 1
ATOM 2862 C CA . LYS A 1 380 ? 14.245 7.899 -14.214 1.00 95.50 380 LYS A CA 1
ATOM 2863 C C . LYS A 1 380 ? 14.811 6.515 -13.922 1.00 95.50 380 LYS A C 1
ATOM 2865 O O . LYS A 1 380 ? 14.263 5.804 -13.081 1.00 95.50 380 LYS A O 1
ATOM 2870 N N . VAL A 1 381 ? 15.923 6.148 -14.555 1.00 96.06 381 VAL A N 1
ATOM 2871 C CA . VAL A 1 381 ? 16.681 4.931 -14.220 1.00 96.06 381 VAL A CA 1
ATOM 2872 C C . VAL A 1 381 ? 17.991 5.341 -13.564 1.00 96.06 381 VAL A C 1
ATOM 2874 O O . VAL A 1 381 ? 18.961 5.642 -14.254 1.00 96.06 381 VAL A O 1
ATOM 2877 N N . GLY A 1 382 ? 17.994 5.398 -12.232 1.00 94.06 382 GLY A N 1
ATOM 2878 C CA . GLY A 1 382 ? 19.166 5.792 -11.448 1.00 94.06 382 GLY A CA 1
ATOM 2879 C C . GLY A 1 382 ? 20.187 4.665 -11.295 1.00 94.06 382 GLY A C 1
ATOM 2880 O O . GLY A 1 382 ? 21.386 4.923 -11.286 1.00 94.06 382 GLY A O 1
ATOM 2881 N N . SER A 1 383 ? 19.709 3.420 -11.212 1.00 94.00 383 SER A N 1
ATOM 2882 C CA . SER A 1 383 ? 20.529 2.222 -11.003 1.00 94.00 383 SER A CA 1
ATOM 2883 C C . SER A 1 383 ? 20.251 1.146 -12.051 1.00 94.00 383 SER A C 1
ATOM 2885 O O . SER A 1 383 ? 19.181 1.134 -12.670 1.00 94.00 383 SER A O 1
ATOM 2887 N N . GLN A 1 384 ? 21.181 0.195 -12.207 1.00 94.88 384 GLN A N 1
ATOM 2888 C CA . GLN A 1 384 ? 21.028 -0.921 -13.143 1.00 94.88 384 GLN A CA 1
ATOM 2889 C C . GLN A 1 384 ? 19.703 -1.651 -12.908 1.00 94.88 384 GLN A C 1
ATOM 2891 O O . GLN A 1 384 ? 19.447 -2.174 -11.823 1.00 94.88 384 GLN A O 1
ATOM 2896 N N . SER A 1 385 ? 18.868 -1.669 -13.942 1.00 95.62 385 SER A N 1
ATOM 2897 C CA . SER A 1 385 ? 17.517 -2.220 -13.893 1.00 95.62 385 SER A CA 1
ATOM 2898 C C . SER A 1 385 ? 17.307 -3.194 -15.050 1.00 95.62 385 SER A C 1
ATOM 2900 O O . SER A 1 385 ? 17.661 -2.901 -16.195 1.00 95.62 385 SER A O 1
ATOM 2902 N N . GLU A 1 386 ? 16.750 -4.372 -14.771 1.00 95.69 386 GLU A N 1
ATOM 2903 C CA . GLU A 1 386 ? 16.724 -5.484 -15.725 1.00 95.69 386 GLU A CA 1
ATOM 2904 C C . GLU A 1 386 ? 15.381 -6.206 -15.809 1.00 95.69 386 GLU A C 1
ATOM 2906 O O . GLU A 1 386 ? 14.651 -6.336 -14.830 1.00 95.69 386 GLU A O 1
ATOM 2911 N N . ASN A 1 387 ? 15.082 -6.744 -16.995 1.00 95.50 387 ASN A N 1
ATOM 2912 C CA . ASN A 1 387 ? 13.893 -7.556 -17.266 1.00 95.50 387 ASN A CA 1
ATOM 2913 C C . ASN A 1 387 ? 12.584 -6.840 -16.904 1.00 95.50 387 ASN A C 1
ATOM 2915 O O . ASN A 1 387 ? 11.678 -7.438 -16.324 1.00 95.50 387 ASN A O 1
ATOM 2919 N N . ILE A 1 388 ? 12.485 -5.550 -17.230 1.00 97.00 388 ILE A N 1
ATOM 2920 C CA . ILE A 1 388 ? 11.282 -4.762 -16.955 1.00 97.00 388 ILE A CA 1
ATOM 2921 C C . ILE A 1 388 ? 10.410 -4.709 -18.202 1.00 97.00 388 ILE A C 1
ATOM 2923 O O . ILE A 1 388 ? 10.894 -4.395 -19.286 1.00 97.00 388 ILE A O 1
ATOM 2927 N N . THR A 1 389 ? 9.114 -4.963 -18.048 1.00 96.69 389 THR A N 1
ATOM 2928 C CA . THR A 1 389 ? 8.139 -4.870 -19.138 1.00 96.69 389 THR A CA 1
ATOM 2929 C C . THR A 1 389 ? 7.066 -3.833 -18.831 1.00 96.69 389 THR A C 1
ATOM 2931 O O . THR A 1 389 ? 6.456 -3.879 -17.770 1.00 96.69 389 THR A O 1
ATOM 2934 N N . PHE A 1 390 ? 6.784 -2.936 -19.772 1.00 95.88 390 PHE A N 1
ATOM 2935 C CA . PHE A 1 390 ? 5.625 -2.042 -19.753 1.00 95.88 390 PHE A CA 1
ATOM 2936 C C . PHE A 1 390 ? 4.622 -2.494 -20.814 1.00 95.88 390 PHE A C 1
ATOM 2938 O O . PHE A 1 390 ? 4.990 -2.664 -21.974 1.00 95.88 390 PHE A O 1
ATOM 2945 N N . ILE A 1 391 ? 3.356 -2.664 -20.441 1.00 93.56 391 ILE A N 1
ATOM 2946 C CA . ILE A 1 391 ? 2.285 -3.148 -21.315 1.00 93.56 391 ILE A CA 1
ATOM 2947 C C . ILE A 1 391 ? 1.130 -2.150 -21.303 1.00 93.56 391 ILE A C 1
ATOM 2949 O O . ILE A 1 391 ? 0.493 -1.922 -20.276 1.00 93.56 391 ILE A O 1
ATOM 2953 N N . SER A 1 392 ? 0.828 -1.602 -22.477 1.00 88.06 392 SER A N 1
ATOM 2954 C CA . SER A 1 392 ? -0.264 -0.652 -22.716 1.00 88.06 392 SER A CA 1
ATOM 2955 C C . SER A 1 392 ? -0.301 0.516 -21.716 1.00 88.06 392 SER A C 1
ATOM 2957 O O . SER A 1 392 ? -1.330 0.740 -21.080 1.00 88.06 392 SER A O 1
ATOM 2959 N N . PRO A 1 393 ? 0.804 1.262 -21.531 1.00 85.75 393 PRO A N 1
ATOM 2960 C CA . PRO A 1 393 ? 0.751 2.496 -20.758 1.00 85.75 393 PRO A CA 1
ATOM 2961 C C . PRO A 1 393 ? -0.175 3.506 -21.443 1.00 85.75 393 PRO A C 1
ATOM 2963 O O . PRO A 1 393 ? -0.178 3.594 -22.669 1.00 85.75 393 PRO A O 1
ATOM 2966 N N . HIS A 1 394 ? -0.929 4.287 -20.669 1.00 87.88 394 HIS A N 1
ATOM 2967 C CA . HIS A 1 394 ? -1.947 5.210 -21.195 1.00 87.88 394 HIS A CA 1
ATOM 2968 C C . HIS A 1 394 ? -1.398 6.580 -21.656 1.00 87.88 394 HIS A C 1
ATOM 2970 O O . HIS A 1 394 ? -2.168 7.508 -21.904 1.00 87.88 394 HIS A O 1
ATOM 2976 N N . SER A 1 395 ? -0.076 6.735 -21.770 1.00 91.56 395 SER A N 1
ATOM 2977 C CA . SER A 1 395 ? 0.587 7.996 -22.121 1.00 91.56 395 SER A CA 1
ATOM 2978 C C . SER A 1 395 ? 1.884 7.766 -22.906 1.00 91.56 395 SER A C 1
ATOM 2980 O O . SER A 1 395 ? 2.370 6.638 -23.034 1.00 91.56 395 SER A O 1
ATOM 2982 N N . ASN A 1 396 ? 2.460 8.844 -23.454 1.00 93.31 396 ASN A N 1
ATOM 2983 C CA . ASN A 1 396 ? 3.814 8.783 -24.006 1.00 93.31 396 ASN A CA 1
ATOM 2984 C C . ASN A 1 396 ? 4.823 8.603 -22.865 1.00 93.31 396 ASN A C 1
ATOM 2986 O O . ASN A 1 396 ? 4.745 9.326 -21.876 1.00 93.31 396 ASN A O 1
ATOM 2990 N N . ILE A 1 397 ? 5.800 7.708 -23.018 1.00 94.38 397 ILE A N 1
ATOM 2991 C CA . ILE A 1 397 ? 6.805 7.431 -21.980 1.00 94.38 397 ILE A CA 1
ATOM 2992 C C . ILE A 1 397 ? 8.185 7.925 -22.399 1.00 94.38 397 ILE A C 1
ATOM 2994 O O . ILE A 1 397 ? 8.692 7.560 -23.462 1.00 94.38 397 ILE A O 1
ATOM 2998 N N . LYS A 1 398 ? 8.828 8.699 -21.524 1.00 95.12 398 LYS A N 1
ATOM 2999 C CA . LYS A 1 398 ? 10.226 9.103 -21.663 1.00 95.12 398 LYS A CA 1
ATOM 3000 C C . LYS A 1 398 ? 11.072 8.460 -20.565 1.00 95.12 398 LYS A C 1
ATOM 3002 O O . LYS A 1 398 ? 10.828 8.691 -19.385 1.00 95.12 398 LYS A O 1
ATOM 3007 N N . PHE A 1 399 ? 12.089 7.704 -20.964 1.00 95.81 399 PHE A N 1
ATOM 3008 C CA . PHE A 1 399 ? 13.110 7.156 -20.074 1.00 95.81 399 PHE A CA 1
ATOM 3009 C C . PHE A 1 399 ? 14.355 8.046 -20.060 1.00 95.81 399 PHE A C 1
ATOM 3011 O O . PHE A 1 399 ? 14.894 8.391 -21.118 1.00 95.81 399 PHE A O 1
ATOM 3018 N N . GLU A 1 400 ? 14.826 8.382 -18.865 1.00 95.94 400 GLU A N 1
ATOM 3019 C CA . GLU A 1 400 ? 16.094 9.073 -18.629 1.00 95.94 400 GLU A CA 1
ATOM 3020 C C . GLU A 1 400 ? 17.021 8.139 -17.851 1.00 95.94 400 GLU A C 1
ATOM 3022 O O . GLU A 1 400 ? 16.818 7.886 -16.664 1.00 95.94 400 GLU A O 1
ATOM 3027 N N . ASN A 1 401 ? 18.003 7.580 -18.554 1.00 95.31 401 ASN A N 1
ATOM 3028 C CA . ASN A 1 401 ? 18.854 6.518 -18.041 1.00 95.31 401 ASN A CA 1
ATOM 3029 C C . ASN A 1 401 ? 20.180 7.089 -17.538 1.00 95.31 401 ASN A C 1
ATOM 3031 O O . ASN A 1 401 ? 20.986 7.555 -18.340 1.00 95.31 401 ASN A O 1
ATOM 3035 N N . ASP A 1 402 ? 20.450 6.979 -16.245 1.00 94.88 402 ASP A N 1
ATOM 3036 C CA . ASP A 1 402 ? 21.787 7.225 -15.690 1.00 94.88 402 ASP A CA 1
ATOM 3037 C C . ASP A 1 402 ? 22.591 5.921 -15.591 1.00 94.88 402 ASP A C 1
ATOM 3039 O O . ASP A 1 402 ? 23.819 5.940 -15.584 1.00 94.88 402 ASP A O 1
ATOM 3043 N N . ALA A 1 403 ? 21.891 4.784 -15.599 1.00 94.19 403 ALA A N 1
ATOM 3044 C CA . ALA A 1 403 ? 22.440 3.437 -15.543 1.00 94.19 403 ALA A CA 1
ATOM 3045 C C . ALA A 1 403 ? 21.807 2.522 -16.617 1.00 94.19 403 ALA A C 1
ATOM 3047 O O . ALA A 1 403 ? 20.795 2.887 -17.226 1.00 94.19 403 ALA A O 1
ATOM 3048 N N . PRO A 1 404 ? 22.376 1.327 -16.883 1.00 94.25 404 PRO A N 1
ATOM 3049 C CA . PRO A 1 404 ? 21.811 0.385 -17.848 1.00 94.25 404 PRO A CA 1
ATOM 3050 C C . PRO A 1 404 ? 20.375 -0.028 -17.496 1.00 94.25 404 PRO A C 1
ATOM 3052 O O . PRO A 1 404 ? 20.092 -0.420 -16.363 1.00 94.25 404 PRO A O 1
ATOM 3055 N N . ALA A 1 405 ? 19.482 0.005 -18.488 1.00 94.75 405 ALA A N 1
ATOM 3056 C CA . ALA A 1 405 ? 18.069 -0.316 -18.308 1.00 94.75 405 ALA A CA 1
ATOM 3057 C C . ALA A 1 405 ? 17.583 -1.296 -19.384 1.00 94.75 405 ALA A C 1
ATOM 3059 O O . ALA A 1 405 ? 17.328 -0.889 -20.517 1.00 94.75 405 ALA A O 1
ATOM 3060 N N . ARG A 1 406 ? 17.432 -2.586 -19.054 1.00 95.31 406 ARG A N 1
ATOM 3061 C CA . ARG A 1 406 ? 16.842 -3.579 -19.974 1.00 95.31 406 ARG A CA 1
ATOM 3062 C C . ARG A 1 406 ? 15.327 -3.557 -19.835 1.00 95.31 406 ARG A C 1
ATOM 3064 O O . ARG A 1 406 ? 14.760 -4.247 -18.984 1.00 95.31 406 ARG A O 1
ATOM 3071 N N . ILE A 1 407 ? 14.693 -2.732 -20.662 1.00 95.81 407 ILE A N 1
ATOM 3072 C CA . ILE A 1 407 ? 13.257 -2.459 -20.604 1.00 95.81 407 ILE A CA 1
ATOM 3073 C C . ILE A 1 407 ? 12.614 -2.836 -21.938 1.00 95.81 407 ILE A C 1
ATOM 3075 O O . ILE A 1 407 ? 13.137 -2.512 -23.002 1.00 95.81 407 ILE A O 1
ATOM 3079 N N . TYR A 1 408 ? 11.461 -3.494 -21.890 1.00 96.12 408 TYR A N 1
ATOM 3080 C CA . TYR A 1 408 ? 10.622 -3.770 -23.049 1.00 96.12 408 TYR A CA 1
ATOM 3081 C C . TYR A 1 408 ? 9.279 -3.059 -22.899 1.00 96.12 408 TYR A C 1
ATOM 3083 O O . TYR A 1 408 ? 8.593 -3.218 -21.894 1.00 96.12 408 TYR A O 1
ATOM 3091 N N . VAL A 1 409 ? 8.890 -2.262 -23.887 1.00 94.88 409 VAL A N 1
ATOM 3092 C CA . VAL A 1 409 ? 7.641 -1.496 -23.868 1.00 94.88 409 VAL A CA 1
ATOM 3093 C C . VAL A 1 409 ? 6.744 -1.968 -25.000 1.00 94.88 409 VAL A C 1
ATOM 3095 O O . VAL A 1 409 ? 7.161 -1.983 -26.154 1.00 94.88 409 VAL A O 1
ATOM 3098 N N . ILE A 1 410 ? 5.499 -2.309 -24.684 1.00 94.31 410 ILE A N 1
ATOM 3099 C CA . ILE A 1 410 ? 4.441 -2.619 -25.645 1.00 94.31 410 ILE A CA 1
ATOM 3100 C C . ILE A 1 410 ? 3.397 -1.508 -25.544 1.00 94.31 410 ILE A C 1
ATOM 3102 O O . ILE A 1 410 ? 2.653 -1.465 -24.566 1.00 94.31 410 ILE A O 1
ATOM 3106 N N . SER A 1 411 ? 3.346 -0.582 -26.503 1.00 92.56 411 SER A N 1
ATOM 3107 C CA . SER A 1 411 ? 2.444 0.577 -26.426 1.00 92.56 411 SER A CA 1
ATOM 3108 C C . SER A 1 411 ? 2.110 1.175 -27.787 1.00 92.56 411 SER A C 1
ATOM 3110 O O . SER A 1 411 ? 2.957 1.221 -28.664 1.00 92.56 411 SER A O 1
ATOM 3112 N N . GLN A 1 412 ? 0.898 1.713 -27.949 1.00 90.75 412 GLN A N 1
ATOM 3113 C CA . GLN A 1 412 ? 0.560 2.553 -29.112 1.00 90.75 412 GLN A CA 1
ATOM 3114 C C . GLN A 1 412 ? 1.077 3.993 -28.976 1.00 90.75 412 GLN A C 1
ATOM 3116 O O . GLN A 1 412 ? 1.017 4.784 -29.926 1.00 90.75 412 GLN A O 1
ATOM 3121 N N . HIS A 1 413 ? 1.538 4.365 -27.782 1.00 92.62 413 HIS A N 1
ATOM 3122 C CA . HIS A 1 413 ? 2.042 5.694 -27.478 1.00 92.62 413 HIS A CA 1
ATOM 3123 C C . HIS A 1 413 ? 3.516 5.839 -27.856 1.00 92.62 413 HIS A C 1
ATOM 3125 O O . HIS A 1 413 ? 4.220 4.875 -28.157 1.00 92.62 413 HIS A O 1
ATOM 3131 N N . LYS A 1 414 ? 4.002 7.081 -27.877 1.00 93.12 414 LYS A N 1
ATOM 3132 C CA . LYS A 1 414 ? 5.416 7.326 -28.151 1.00 93.12 414 LYS A CA 1
ATOM 3133 C C . LYS A 1 414 ? 6.255 6.849 -26.969 1.00 93.12 414 LYS A C 1
ATOM 3135 O O . LYS A 1 414 ? 5.927 7.123 -25.820 1.00 93.12 414 LYS A O 1
ATOM 3140 N N . VAL A 1 415 ? 7.371 6.204 -27.278 1.00 93.25 415 VAL A N 1
ATOM 3141 C CA . VAL A 1 415 ? 8.425 5.882 -26.315 1.00 93.25 415 VAL A CA 1
ATOM 3142 C C . VAL A 1 415 ? 9.676 6.619 -26.749 1.00 93.25 415 VAL A C 1
ATOM 3144 O O . VAL A 1 415 ? 9.993 6.586 -27.936 1.00 93.25 415 VAL A O 1
ATOM 3147 N N . LYS A 1 416 ? 10.363 7.267 -25.811 1.00 94.06 416 LYS A N 1
ATOM 3148 C CA . LYS A 1 416 ? 11.658 7.928 -26.002 1.00 94.06 416 LYS A CA 1
ATOM 3149 C C . LYS A 1 416 ? 12.602 7.465 -24.898 1.00 94.06 416 LYS A C 1
ATOM 3151 O O . LYS A 1 416 ? 12.183 7.356 -23.751 1.00 94.06 416 LYS A O 1
ATOM 3156 N N . SER A 1 417 ? 13.865 7.210 -25.218 1.00 94.44 417 SER A N 1
ATOM 3157 C CA . SER A 1 417 ? 14.897 6.918 -24.217 1.00 94.44 417 SER A CA 1
ATOM 3158 C C . SER A 1 417 ? 16.144 7.750 -24.492 1.00 94.44 417 SER A C 1
ATOM 3160 O O . SER A 1 417 ? 16.542 7.925 -25.644 1.00 94.44 417 SER A O 1
ATOM 3162 N N . THR A 1 418 ? 16.727 8.304 -23.433 1.00 95.00 418 THR A N 1
ATOM 3163 C CA . THR A 1 418 ? 17.933 9.140 -23.465 1.00 95.00 418 THR A CA 1
ATOM 3164 C C . THR A 1 418 ? 18.871 8.758 -22.324 1.00 95.00 418 THR A C 1
ATOM 3166 O O . THR A 1 418 ? 18.415 8.199 -21.330 1.00 95.00 418 THR A O 1
ATOM 3169 N N . GLY A 1 419 ? 20.156 9.102 -22.434 1.00 94.25 419 GLY A N 1
ATOM 3170 C CA . GLY A 1 419 ? 21.149 8.868 -21.380 1.00 94.25 419 GLY A CA 1
ATOM 3171 C C . GLY A 1 419 ? 22.045 7.661 -21.660 1.00 94.25 419 GLY A C 1
ATOM 3172 O O . GLY A 1 419 ? 22.461 7.453 -22.799 1.00 94.25 419 GLY A O 1
ATOM 3173 N N . HIS A 1 420 ? 22.375 6.894 -20.626 1.00 92.44 420 HIS A N 1
ATOM 3174 C CA . HIS A 1 420 ? 23.239 5.722 -20.681 1.00 92.44 420 HIS A CA 1
ATOM 3175 C C . HIS A 1 420 ? 22.548 4.539 -21.380 1.00 92.44 420 HIS A C 1
ATOM 3177 O O . HIS A 1 420 ? 21.453 4.125 -20.999 1.00 92.44 420 HIS A O 1
ATOM 3183 N N . LEU A 1 421 ? 23.201 3.995 -22.415 1.00 90.38 421 LEU A N 1
ATOM 3184 C CA . LEU A 1 421 ? 22.750 2.831 -23.197 1.00 90.38 421 LEU A CA 1
ATOM 3185 C C . LEU A 1 421 ? 21.235 2.848 -23.530 1.00 90.38 421 LEU A C 1
ATOM 3187 O O . LEU A 1 421 ? 20.517 1.895 -23.221 1.00 90.38 421 LEU A O 1
ATOM 3191 N N . PRO A 1 422 ? 20.717 3.903 -24.190 1.00 90.12 422 PRO A N 1
ATOM 3192 C CA . PRO A 1 422 ? 19.277 4.080 -24.406 1.00 90.12 422 PRO A CA 1
ATOM 3193 C C . PRO A 1 422 ? 18.677 3.023 -25.349 1.00 90.12 422 PRO A C 1
ATOM 3195 O O . PRO A 1 422 ? 17.469 2.814 -25.358 1.00 90.12 422 PRO A O 1
ATOM 3198 N N . HIS A 1 423 ? 19.518 2.322 -26.118 1.00 86.06 423 HIS A N 1
ATOM 3199 C CA . HIS A 1 423 ? 19.127 1.206 -26.985 1.00 86.06 423 HIS A CA 1
ATOM 3200 C C . HIS A 1 423 ? 18.708 -0.058 -26.214 1.00 86.06 423 HIS A C 1
ATOM 3202 O O . HIS A 1 423 ? 18.169 -0.981 -26.815 1.00 86.06 423 HIS A O 1
ATOM 3208 N N . LEU A 1 424 ? 18.949 -0.125 -24.897 1.00 89.88 424 LEU A N 1
ATOM 3209 C CA . LEU A 1 424 ? 18.470 -1.223 -24.049 1.00 89.88 424 LEU A CA 1
ATOM 3210 C C . LEU A 1 424 ? 16.980 -1.094 -23.687 1.00 89.88 424 LEU A C 1
ATOM 3212 O O . LEU A 1 424 ? 16.380 -2.052 -23.192 1.00 89.88 424 LEU A O 1
ATOM 3216 N N . VAL A 1 425 ? 16.373 0.061 -23.977 1.00 91.94 425 VAL A N 1
ATOM 3217 C CA . VAL A 1 425 ? 14.923 0.249 -23.953 1.00 91.94 425 VAL A CA 1
ATOM 3218 C C . VAL A 1 425 ? 14.377 -0.100 -25.333 1.00 91.94 425 VAL A C 1
ATOM 3220 O O . VAL A 1 425 ? 14.651 0.580 -26.315 1.00 91.94 425 VAL A O 1
ATOM 3223 N N . ASN A 1 426 ? 13.585 -1.159 -25.411 1.00 92.31 426 ASN A N 1
ATOM 3224 C CA . ASN A 1 426 ? 13.004 -1.670 -26.645 1.00 92.31 426 ASN A CA 1
ATOM 3225 C C . ASN A 1 426 ? 11.517 -1.318 -26.706 1.00 92.31 426 ASN A C 1
ATOM 3227 O O . ASN A 1 426 ? 10.831 -1.339 -25.683 1.00 92.31 426 ASN A O 1
ATOM 3231 N N . HIS A 1 427 ? 11.005 -1.019 -27.899 1.00 92.75 427 HIS A N 1
ATOM 3232 C CA . HIS A 1 427 ? 9.605 -0.636 -28.089 1.00 92.75 427 HIS A CA 1
ATOM 3233 C C . HIS A 1 427 ? 8.942 -1.473 -29.188 1.00 92.75 427 HIS A C 1
ATOM 3235 O O . HIS A 1 427 ? 9.452 -1.570 -30.304 1.00 92.75 427 HIS A O 1
ATOM 3241 N N . SER A 1 428 ? 7.786 -2.050 -28.873 1.00 91.06 428 SER A N 1
ATOM 3242 C CA . SER A 1 428 ? 6.882 -2.723 -29.800 1.00 91.06 428 SER A CA 1
ATOM 3243 C C . SER A 1 428 ? 5.553 -1.972 -29.846 1.00 91.06 428 SER A C 1
ATOM 3245 O O . SER A 1 428 ? 4.834 -1.919 -28.850 1.00 91.06 428 SER A O 1
ATOM 3247 N N . ASP A 1 429 ? 5.236 -1.379 -30.997 1.00 88.94 429 ASP A N 1
ATOM 3248 C CA . ASP A 1 429 ? 3.973 -0.666 -31.225 1.00 88.94 429 ASP A CA 1
ATOM 3249 C C . ASP A 1 429 ? 2.937 -1.652 -31.804 1.00 88.94 429 ASP A C 1
ATOM 3251 O O . ASP A 1 429 ? 3.114 -2.111 -32.943 1.00 88.94 429 ASP A O 1
ATOM 3255 N N . PRO A 1 430 ? 1.899 -2.055 -31.038 1.00 84.31 430 PRO A N 1
ATOM 3256 C CA . PRO A 1 430 ? 0.856 -2.945 -31.522 1.00 84.31 430 PRO A CA 1
ATOM 3257 C C . PRO A 1 430 ? -0.075 -2.180 -32.471 1.00 84.31 430 PRO A C 1
ATOM 3259 O O . PRO A 1 430 ? -0.874 -1.327 -32.071 1.00 84.31 430 PRO A O 1
ATOM 3262 N N . PHE A 1 431 ? 0.004 -2.516 -33.754 1.00 77.44 431 PHE A N 1
ATOM 3263 C CA . PHE A 1 431 ? -0.813 -1.921 -34.798 1.00 77.44 431 PHE A CA 1
ATOM 3264 C C . PHE A 1 431 ? -2.224 -2.527 -34.810 1.00 77.44 431 PHE A C 1
ATOM 3266 O O . PHE A 1 431 ? -2.443 -3.683 -34.444 1.00 77.44 431 PHE A O 1
ATOM 3273 N N . ARG A 1 432 ? -3.210 -1.757 -35.287 1.00 71.12 432 ARG A N 1
ATOM 3274 C CA . ARG A 1 432 ? -4.637 -2.144 -35.267 1.00 71.12 432 ARG A CA 1
ATOM 3275 C C . ARG A 1 432 ? -4.976 -3.406 -36.075 1.00 71.12 432 ARG A C 1
ATOM 3277 O O . ARG A 1 432 ? -6.061 -3.943 -35.901 1.00 71.12 432 ARG A O 1
ATOM 3284 N N . SER A 1 433 ? -4.078 -3.881 -36.938 1.00 74.12 433 SER A N 1
ATOM 3285 C CA . SER A 1 433 ? -4.265 -5.088 -37.755 1.00 74.12 433 SER A CA 1
ATOM 3286 C C . SER A 1 433 ? -3.669 -6.359 -37.135 1.00 74.12 433 SER A C 1
ATOM 3288 O O . SER A 1 433 ? -3.447 -7.327 -37.855 1.00 74.12 433 SER A O 1
ATOM 3290 N N . GLY A 1 434 ? -3.338 -6.355 -35.838 1.00 72.19 434 GLY A N 1
ATOM 3291 C CA . GLY A 1 434 ? -2.693 -7.497 -35.174 1.00 72.19 434 GLY A CA 1
ATOM 3292 C C . GLY A 1 434 ? -1.208 -7.666 -35.518 1.00 72.19 434 GLY A C 1
ATOM 3293 O O . GLY A 1 434 ? -0.603 -8.670 -35.159 1.00 72.19 434 GLY A O 1
ATOM 3294 N N . THR A 1 435 ? -0.607 -6.692 -36.205 1.00 74.00 435 THR A N 1
ATOM 3295 C CA . THR A 1 435 ? 0.832 -6.657 -36.488 1.00 74.00 435 THR A CA 1
ATOM 3296 C C . THR A 1 435 ? 1.555 -5.820 -35.437 1.00 74.00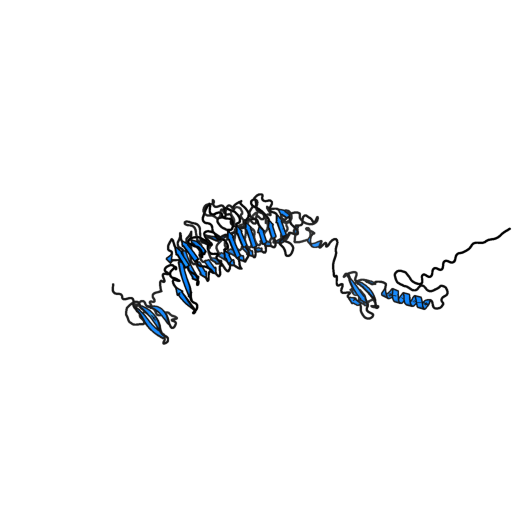 435 THR A C 1
ATOM 3298 O O . THR A 1 435 ? 1.012 -4.847 -34.920 1.00 74.00 435 THR A O 1
ATOM 3301 N N . HIS A 1 436 ? 2.798 -6.178 -35.119 1.00 79.25 436 HIS A N 1
ATOM 3302 C CA . HIS A 1 436 ? 3.641 -5.421 -34.195 1.00 79.25 436 HIS A CA 1
ATOM 3303 C C . HIS A 1 436 ? 4.765 -4.728 -34.958 1.00 79.25 436 HIS A C 1
ATOM 3305 O O . HIS A 1 436 ? 5.466 -5.359 -35.749 1.00 79.25 436 HIS A O 1
ATOM 3311 N N . ARG A 1 437 ? 4.974 -3.434 -34.701 1.00 75.25 437 ARG A N 1
ATOM 3312 C CA . ARG A 1 437 ? 6.151 -2.713 -35.189 1.00 75.25 437 ARG A CA 1
ATOM 3313 C C . ARG A 1 437 ? 7.230 -2.709 -34.110 1.00 75.25 437 ARG A C 1
ATOM 3315 O O . ARG A 1 437 ? 7.153 -1.943 -33.151 1.00 75.25 437 ARG A O 1
ATOM 3322 N N . VAL A 1 438 ? 8.251 -3.540 -34.297 1.00 79.12 438 VAL A N 1
ATOM 3323 C CA . VAL A 1 438 ? 9.463 -3.541 -33.465 1.00 79.12 438 VAL A CA 1
ATOM 3324 C C . VAL A 1 438 ? 10.306 -2.307 -33.803 1.00 79.12 438 VAL A C 1
ATOM 3326 O O . VAL A 1 438 ? 10.501 -1.992 -34.975 1.00 79.12 438 VAL A O 1
ATOM 3329 N N . GLY A 1 439 ? 10.767 -1.580 -32.785 1.00 69.94 439 GLY A N 1
ATOM 3330 C CA . GLY A 1 439 ? 11.441 -0.288 -32.941 1.00 69.94 439 GLY A CA 1
ATOM 3331 C C . GLY A 1 439 ? 10.510 0.921 -32.878 1.00 69.94 439 GLY A C 1
ATOM 3332 O O . GLY A 1 439 ? 10.997 2.044 -32.895 1.00 69.94 439 GLY A O 1
ATOM 3333 N N . GLY A 1 440 ? 9.193 0.726 -32.757 1.00 74.94 440 GLY A N 1
ATOM 3334 C CA . GLY A 1 440 ? 8.254 1.806 -32.461 1.00 74.94 440 GLY A CA 1
ATOM 3335 C C . GLY A 1 440 ? 8.123 2.900 -33.530 1.00 74.94 440 GLY A C 1
ATOM 3336 O O . GLY A 1 440 ? 8.095 2.646 -34.735 1.00 74.94 440 GLY A O 1
ATOM 3337 N N . ARG A 1 441 ? 7.968 4.152 -33.080 1.00 74.56 441 ARG A N 1
ATOM 3338 C CA . ARG A 1 441 ? 7.812 5.347 -33.936 1.00 74.56 441 ARG A CA 1
ATOM 3339 C C . ARG A 1 441 ? 9.164 6.033 -34.159 1.00 74.56 441 ARG A C 1
ATOM 3341 O O . ARG A 1 441 ? 10.156 5.648 -33.564 1.00 74.56 441 ARG A O 1
ATOM 3348 N N . ARG A 1 442 ? 9.202 7.105 -34.964 1.00 73.62 442 ARG A N 1
ATOM 3349 C CA . ARG A 1 442 ? 10.429 7.892 -35.231 1.00 73.62 442 ARG A CA 1
ATOM 3350 C C . ARG A 1 442 ? 11.189 8.311 -33.961 1.00 73.62 442 ARG A C 1
ATOM 3352 O O . ARG A 1 442 ? 12.407 8.403 -33.996 1.00 73.62 442 ARG A O 1
ATOM 3359 N N . ASP A 1 443 ? 10.463 8.564 -32.875 1.00 77.75 443 ASP A N 1
ATOM 3360 C CA . ASP A 1 443 ? 11.019 9.030 -31.599 1.00 77.75 443 ASP A CA 1
ATOM 3361 C C . ASP A 1 443 ? 11.526 7.880 -30.703 1.00 77.75 443 ASP A C 1
ATOM 3363 O O . ASP A 1 443 ? 12.068 8.128 -29.625 1.00 77.75 443 ASP A O 1
ATOM 3367 N N . SER A 1 444 ? 11.327 6.628 -31.126 1.00 70.19 444 SER A N 1
ATOM 3368 C CA . SER A 1 444 ? 11.701 5.443 -30.365 1.00 70.19 444 SER A CA 1
ATOM 3369 C C . SER A 1 444 ? 13.193 5.143 -30.460 1.00 70.19 444 SER A C 1
ATOM 3371 O O . SER A 1 444 ? 13.809 5.371 -31.504 1.00 70.19 444 SER A O 1
ATOM 3373 N N . PRO A 1 445 ? 13.793 4.650 -29.362 1.00 73.31 445 PRO A N 1
ATOM 3374 C CA . PRO A 1 445 ? 15.182 4.218 -29.378 1.00 73.31 445 PRO A CA 1
ATOM 3375 C C . PRO A 1 445 ? 15.383 3.139 -30.442 1.00 73.31 445 PRO A C 1
ATOM 3377 O O . PRO A 1 445 ? 14.498 2.315 -30.695 1.00 73.31 445 PRO A O 1
ATOM 3380 N N . SER A 1 446 ? 16.564 3.140 -31.061 1.00 73.31 446 SER A N 1
ATOM 3381 C CA . SER A 1 446 ? 16.948 2.085 -31.994 1.00 73.31 446 SER A CA 1
ATOM 3382 C C . SER A 1 446 ? 16.897 0.743 -31.269 1.00 73.31 446 SER A C 1
ATOM 3384 O O . SER A 1 446 ? 17.719 0.469 -30.400 1.00 73.31 446 SER A O 1
ATOM 3386 N N . THR A 1 447 ? 15.904 -0.073 -31.614 1.00 69.19 447 THR A N 1
ATOM 3387 C CA . THR A 1 447 ? 15.762 -1.432 -31.094 1.00 69.19 447 THR A CA 1
ATOM 3388 C C . THR A 1 447 ? 16.712 -2.326 -31.874 1.00 69.19 447 THR A C 1
ATOM 3390 O O . THR A 1 447 ? 16.557 -2.494 -33.084 1.00 69.19 447 THR A O 1
ATOM 3393 N N . GLN A 1 448 ? 17.721 -2.867 -31.197 1.00 63.91 448 GLN A N 1
ATOM 3394 C CA . GLN A 1 448 ? 18.614 -3.854 -31.791 1.00 63.91 448 GLN A CA 1
ATOM 3395 C C . GLN A 1 448 ? 18.018 -5.242 -31.575 1.00 63.91 448 GLN A C 1
ATOM 3397 O O . GLN A 1 448 ? 17.911 -5.716 -30.447 1.00 63.91 448 GLN A O 1
ATOM 3402 N N . PHE A 1 449 ? 17.625 -5.893 -32.667 1.00 65.06 449 PHE A N 1
ATOM 3403 C CA . PHE A 1 449 ? 17.266 -7.303 -32.653 1.00 65.06 449 PHE A CA 1
ATOM 3404 C C . PHE A 1 449 ? 18.490 -8.106 -33.087 1.00 65.06 449 PHE A C 1
ATOM 3406 O O . PHE A 1 449 ? 19.032 -7.861 -34.164 1.00 65.06 449 PHE A O 1
ATOM 3413 N N . LEU A 1 450 ? 18.933 -9.041 -32.248 1.00 67.81 450 LEU A N 1
ATOM 3414 C CA . LEU A 1 450 ? 19.941 -10.034 -32.610 1.00 67.81 450 LEU A CA 1
ATOM 3415 C C . LEU A 1 450 ? 19.204 -11.336 -32.940 1.00 67.81 450 LEU A C 1
ATOM 3417 O O . LEU A 1 450 ? 18.983 -12.150 -32.039 1.00 67.81 450 LEU A O 1
ATOM 3421 N N . PRO A 1 451 ? 18.744 -11.520 -34.191 1.00 77.00 451 PRO A N 1
ATOM 3422 C CA . PRO A 1 451 ? 18.116 -12.769 -34.591 1.00 77.00 451 PRO A CA 1
ATOM 3423 C C . PRO A 1 451 ? 19.089 -13.923 -34.349 1.00 77.00 451 PRO A C 1
ATOM 3425 O O . PRO A 1 451 ? 20.285 -13.819 -34.629 1.00 77.00 451 PRO A O 1
ATOM 3428 N N . LYS A 1 452 ? 18.575 -15.040 -33.830 1.00 83.56 452 LYS A N 1
ATOM 3429 C CA . LYS A 1 452 ? 19.364 -16.265 -33.739 1.00 83.56 452 LYS A CA 1
ATOM 3430 C C . LYS A 1 452 ? 19.716 -16.709 -35.158 1.00 83.56 452 LYS A C 1
ATOM 3432 O O . LYS A 1 452 ? 18.825 -16.876 -35.985 1.00 83.56 452 LYS A O 1
ATOM 3437 N N . ILE A 1 453 ? 21.003 -16.912 -35.415 1.00 89.19 453 ILE A N 1
ATOM 3438 C CA . ILE A 1 453 ? 21.468 -17.580 -36.629 1.00 89.19 453 ILE A CA 1
ATOM 3439 C C . ILE A 1 453 ? 21.293 -19.086 -36.408 1.00 89.19 453 ILE A C 1
ATOM 3441 O O . ILE A 1 453 ? 21.756 -19.643 -35.408 1.00 89.19 453 ILE A O 1
ATOM 3445 N N . HIS A 1 454 ? 20.556 -19.728 -37.301 1.00 92.62 454 HIS A N 1
ATOM 3446 C CA . HIS A 1 454 ? 20.203 -21.133 -37.238 1.00 92.62 454 HIS A CA 1
ATOM 3447 C C . HIS A 1 454 ? 21.199 -21.964 -38.042 1.00 92.62 454 HIS A C 1
ATOM 3449 O O . HIS A 1 454 ? 21.373 -21.760 -39.237 1.00 92.62 454 HIS A O 1
ATOM 3455 N N . THR A 1 455 ? 21.813 -22.935 -37.372 1.00 95.81 455 THR A N 1
ATOM 3456 C CA . THR A 1 455 ? 22.724 -23.915 -37.981 1.00 95.81 455 THR A CA 1
ATOM 3457 C C . THR A 1 455 ? 22.022 -25.230 -38.348 1.00 95.81 455 THR A C 1
ATOM 3459 O O . THR A 1 455 ? 22.656 -26.161 -38.827 1.00 95.81 455 THR A O 1
ATOM 3462 N N . THR A 1 456 ? 20.714 -25.329 -38.085 1.00 96.56 456 THR A N 1
ATOM 3463 C CA . THR A 1 456 ? 19.800 -26.434 -38.436 1.00 96.56 456 THR A CA 1
ATOM 3464 C C . THR A 1 456 ? 18.396 -25.867 -38.639 1.00 96.56 456 THR A C 1
ATOM 3466 O O . THR A 1 456 ? 18.082 -24.803 -38.091 1.00 96.56 456 THR A O 1
ATOM 3469 N N . GLU A 1 457 ? 17.546 -26.574 -39.387 1.00 95.38 457 GLU A N 1
ATOM 3470 C CA . GLU A 1 457 ? 16.145 -26.181 -39.558 1.00 95.38 457 GLU A CA 1
ATOM 3471 C C . GLU A 1 457 ? 15.440 -26.044 -38.195 1.00 95.38 457 GLU A C 1
ATOM 3473 O O . GLU A 1 457 ? 15.602 -26.913 -37.330 1.00 95.38 457 GLU A O 1
ATOM 3478 N N . PRO A 1 458 ? 14.666 -24.964 -37.957 1.00 91.94 458 PRO A N 1
ATOM 3479 C CA . PRO A 1 458 ? 13.862 -24.836 -36.752 1.00 91.94 458 PRO A CA 1
ATOM 3480 C C . PRO A 1 458 ? 12.959 -26.065 -36.566 1.00 91.94 458 PRO A C 1
ATOM 3482 O O . PRO A 1 458 ? 12.286 -26.467 -37.508 1.00 91.94 458 PRO A O 1
ATOM 3485 N N . PRO A 1 459 ? 12.859 -26.640 -35.355 1.00 90.88 459 PRO A N 1
ATOM 3486 C CA . PRO A 1 459 ? 12.081 -27.863 -35.132 1.00 90.88 459 PRO A CA 1
ATOM 3487 C C . PRO A 1 459 ? 10.569 -27.683 -35.348 1.00 90.88 459 PRO A C 1
ATOM 3489 O O . PRO A 1 459 ? 9.856 -28.664 -35.533 1.00 90.88 459 PRO A O 1
ATOM 3492 N N . TYR A 1 460 ? 10.079 -26.439 -35.322 1.00 91.50 460 TYR A N 1
ATOM 3493 C CA . TYR A 1 460 ? 8.670 -26.089 -35.518 1.00 91.50 460 TYR A CA 1
ATOM 3494 C C . TYR A 1 460 ? 8.552 -24.857 -36.423 1.00 91.50 460 TYR A C 1
ATOM 3496 O O . TYR A 1 460 ? 8.220 -23.771 -35.939 1.00 91.50 460 TYR A O 1
ATOM 3504 N N . PRO A 1 461 ? 8.887 -24.963 -37.720 1.00 89.50 461 PRO A N 1
ATOM 3505 C CA . PRO A 1 461 ? 8.772 -23.822 -38.604 1.00 89.50 461 PRO A CA 1
ATOM 3506 C C . PRO A 1 461 ? 7.286 -23.538 -38.871 1.00 89.50 461 PRO A C 1
ATOM 3508 O O . PRO A 1 461 ? 6.452 -24.444 -38.871 1.00 89.50 461 PRO A O 1
ATOM 3511 N N . VAL A 1 462 ? 6.934 -22.278 -39.086 1.00 90.44 462 VAL A N 1
ATOM 3512 C CA . VAL A 1 462 ? 5.567 -21.857 -39.427 1.00 90.44 462 VAL A CA 1
ATOM 3513 C C . VAL A 1 462 ? 5.597 -21.160 -40.774 1.00 90.44 462 VAL A C 1
ATOM 3515 O O . VAL A 1 462 ? 6.596 -20.516 -41.093 1.00 90.44 462 VAL A O 1
ATOM 3518 N N . ASP A 1 463 ? 4.534 -21.296 -41.558 1.00 92.50 463 ASP A N 1
ATOM 3519 C CA . ASP A 1 463 ? 4.402 -20.607 -42.844 1.00 92.50 463 ASP A CA 1
ATOM 3520 C C . ASP A 1 463 ? 4.556 -19.091 -42.649 1.00 92.50 463 ASP A C 1
ATOM 3522 O O . ASP A 1 463 ? 4.089 -18.527 -41.654 1.00 92.50 463 ASP A O 1
ATOM 3526 N N . ALA A 1 464 ? 5.250 -18.439 -43.583 1.00 89.56 464 ALA A N 1
ATOM 3527 C CA . ALA A 1 464 ? 5.715 -17.051 -43.510 1.00 89.56 464 ALA A CA 1
ATOM 3528 C C . ALA A 1 464 ? 6.668 -16.732 -42.334 1.00 89.56 464 ALA A C 1
ATOM 3530 O O . ALA A 1 464 ? 6.974 -15.566 -42.070 1.00 89.56 464 ALA A O 1
ATOM 3531 N N . GLY A 1 465 ? 7.154 -17.746 -41.612 1.00 87.50 465 GLY A N 1
ATOM 3532 C CA . GLY A 1 465 ? 8.159 -17.587 -40.568 1.00 87.50 465 GLY A CA 1
ATOM 3533 C C . GLY A 1 465 ? 9.515 -17.215 -41.163 1.00 87.50 465 GLY A C 1
ATOM 3534 O O . GLY A 1 465 ? 9.998 -17.897 -42.061 1.00 87.50 465 GLY A O 1
ATOM 3535 N N . MET A 1 466 ? 10.140 -16.159 -40.636 1.00 92.69 466 MET A N 1
ATOM 3536 C CA . MET A 1 466 ? 11.447 -15.670 -41.084 1.00 92.69 466 MET A CA 1
ATOM 3537 C C . MET A 1 466 ? 12.552 -16.069 -40.103 1.00 92.69 466 MET A C 1
ATOM 3539 O O . MET A 1 466 ? 12.418 -15.846 -38.898 1.00 92.69 466 MET A O 1
ATOM 3543 N N . VAL A 1 467 ? 13.664 -16.604 -40.607 1.00 91.81 467 VAL A N 1
ATOM 3544 C CA . VAL A 1 467 ? 14.855 -16.940 -39.806 1.00 91.81 467 VAL A CA 1
ATOM 3545 C C . VAL A 1 467 ? 16.133 -16.639 -40.580 1.00 91.81 467 VAL A C 1
ATOM 3547 O O . VAL A 1 467 ? 16.105 -16.510 -41.800 1.00 91.81 467 VAL A O 1
ATOM 3550 N N . ILE A 1 468 ? 17.264 -16.533 -39.880 1.00 93.44 468 ILE A N 1
ATOM 3551 C CA . ILE A 1 468 ? 18.576 -16.445 -40.531 1.00 93.44 468 ILE A CA 1
ATOM 3552 C C . ILE A 1 468 ? 19.203 -17.835 -40.549 1.00 93.44 468 ILE A C 1
ATOM 3554 O O . ILE A 1 468 ? 19.536 -18.362 -39.489 1.00 93.44 468 ILE A O 1
ATOM 3558 N N . ALA A 1 469 ? 19.358 -18.413 -41.734 1.00 93.75 469 ALA A N 1
ATOM 3559 C CA . ALA A 1 469 ? 20.154 -19.609 -41.976 1.00 93.75 469 ALA A CA 1
ATOM 3560 C C . ALA A 1 469 ? 21.649 -19.245 -41.961 1.00 93.75 469 ALA A C 1
ATOM 3562 O O . ALA A 1 469 ? 22.021 -18.168 -42.432 1.00 93.75 469 ALA A O 1
ATOM 3563 N N . ASP A 1 470 ? 22.505 -20.099 -41.395 1.00 94.12 470 ASP A N 1
ATOM 3564 C CA . ASP A 1 470 ? 23.946 -19.826 -41.286 1.00 94.12 470 ASP A CA 1
ATOM 3565 C C . ASP A 1 470 ? 24.708 -20.002 -42.609 1.00 94.12 470 ASP A C 1
ATOM 3567 O O . ASP A 1 470 ? 25.821 -19.494 -42.735 1.00 94.12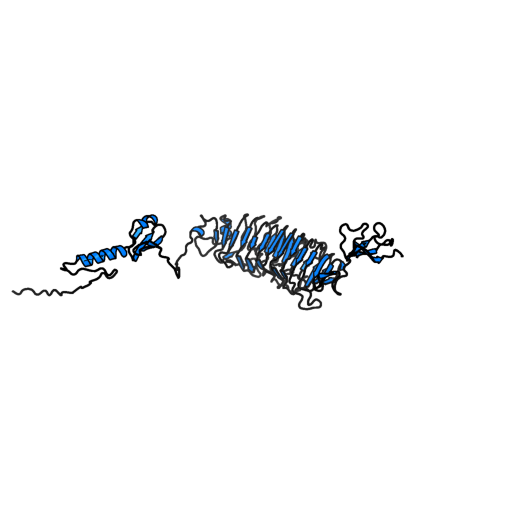 470 ASP A O 1
ATOM 3571 N N . GLY A 1 471 ? 24.118 -20.710 -43.578 1.00 93.31 471 GLY A N 1
ATOM 3572 C CA . GLY A 1 471 ? 24.712 -21.004 -44.882 1.00 93.31 471 GLY A CA 1
ATOM 3573 C C . GLY A 1 471 ? 25.797 -22.084 -44.869 1.00 93.31 471 GLY A C 1
ATOM 3574 O O . GLY A 1 471 ? 26.170 -22.585 -45.924 1.00 93.31 471 GLY A O 1
ATOM 3575 N N . ALA A 1 472 ? 26.307 -22.459 -43.693 1.00 93.06 472 ALA A N 1
ATOM 3576 C CA . ALA A 1 472 ? 27.412 -23.405 -43.539 1.00 93.06 472 ALA A CA 1
ATOM 3577 C C . ALA A 1 472 ? 26.934 -24.795 -43.105 1.00 93.06 472 ALA A C 1
ATOM 3579 O O . ALA A 1 472 ? 27.384 -25.804 -43.644 1.00 93.06 472 ALA A O 1
ATOM 3580 N N . ASN A 1 473 ? 26.034 -24.851 -42.122 1.00 95.62 473 ASN A N 1
ATOM 3581 C CA . ASN A 1 473 ? 25.480 -26.092 -41.582 1.00 95.62 473 ASN A CA 1
ATOM 3582 C C . ASN A 1 473 ? 24.013 -26.271 -41.978 1.00 95.62 473 ASN A C 1
ATOM 3584 O O . ASN A 1 473 ? 23.558 -27.398 -42.176 1.00 95.62 473 ASN A O 1
ATOM 3588 N N . TRP A 1 474 ? 23.277 -25.169 -42.113 1.00 96.12 474 TRP A N 1
ATOM 3589 C CA . TRP A 1 474 ? 21.921 -25.159 -42.625 1.00 96.12 474 TRP A CA 1
ATOM 3590 C C . TRP A 1 474 ? 21.779 -24.085 -43.687 1.00 96.12 474 TRP A C 1
ATOM 3592 O O . TRP A 1 474 ? 21.858 -22.888 -43.418 1.00 96.12 474 TRP A O 1
ATOM 3602 N N . ASP A 1 475 ? 21.563 -24.563 -44.903 1.00 95.31 475 ASP A N 1
ATOM 3603 C CA . ASP A 1 475 ? 21.428 -23.764 -46.107 1.00 95.31 475 ASP A CA 1
ATOM 3604 C C . ASP A 1 475 ? 20.255 -24.325 -46.918 1.00 95.31 475 ASP A C 1
ATOM 3606 O O . ASP A 1 475 ? 20.442 -25.156 -47.810 1.00 95.31 475 ASP A O 1
ATOM 3610 N N . PRO A 1 476 ? 19.013 -23.958 -46.564 1.00 92.62 476 PRO A N 1
ATOM 3611 C CA . PRO A 1 476 ? 17.836 -24.562 -47.178 1.00 92.62 476 PRO A CA 1
ATOM 3612 C C . PRO A 1 476 ? 17.644 -24.144 -48.647 1.00 92.62 476 PRO A C 1
ATOM 3614 O O . PRO A 1 476 ? 16.789 -24.699 -49.330 1.00 92.62 476 PRO A O 1
ATOM 3617 N N . VAL A 1 477 ? 18.435 -23.182 -49.130 1.00 93.00 477 VAL A N 1
ATOM 3618 C CA . VAL A 1 477 ? 18.343 -22.574 -50.465 1.00 93.00 477 VAL A CA 1
ATOM 3619 C C . VAL A 1 477 ? 19.579 -22.855 -51.332 1.00 93.00 477 VAL A C 1
ATOM 3621 O O . VAL A 1 477 ? 19.551 -22.595 -52.533 1.00 93.00 477 VAL A O 1
ATOM 3624 N N . GLY A 1 478 ? 20.641 -23.427 -50.755 1.00 93.06 478 GLY A N 1
ATOM 3625 C CA . GLY A 1 478 ? 21.839 -23.880 -51.466 1.00 93.06 478 GLY A CA 1
ATOM 3626 C C . GLY A 1 478 ? 22.776 -22.757 -51.923 1.00 93.06 478 GLY A C 1
ATOM 3627 O O . GLY A 1 478 ? 23.463 -22.921 -52.932 1.00 93.06 478 GLY A O 1
ATOM 3628 N N . THR A 1 479 ? 22.779 -21.608 -51.245 1.00 88.44 479 THR A N 1
ATOM 3629 C CA . THR A 1 479 ? 23.556 -20.420 -51.646 1.00 88.44 479 THR A CA 1
ATOM 3630 C C . THR A 1 479 ? 24.981 -20.420 -51.088 1.00 88.44 479 THR A C 1
ATOM 3632 O O . THR A 1 479 ? 25.833 -19.677 -51.578 1.00 88.44 479 THR A O 1
ATOM 3635 N N . GLY A 1 480 ? 25.257 -21.235 -50.065 1.00 91.56 480 GLY A N 1
ATOM 3636 C CA . GLY A 1 480 ? 26.517 -21.269 -49.321 1.00 91.56 480 GLY A CA 1
ATOM 3637 C C . GLY A 1 480 ? 26.780 -20.028 -48.461 1.00 91.56 480 GLY A C 1
ATOM 3638 O O . GLY A 1 480 ? 27.869 -19.895 -47.904 1.00 91.56 480 GLY A O 1
ATOM 3639 N N . ASN A 1 481 ? 25.811 -19.114 -48.356 1.00 92.94 481 ASN A N 1
ATOM 3640 C CA . ASN A 1 481 ? 25.907 -17.873 -47.592 1.00 92.94 481 ASN A CA 1
ATOM 3641 C C . ASN A 1 481 ? 24.873 -17.859 -46.469 1.00 92.94 481 ASN A C 1
ATOM 3643 O O . ASN A 1 481 ? 23.790 -18.433 -46.598 1.00 92.94 481 ASN A O 1
ATOM 3647 N N . ALA A 1 482 ? 25.167 -17.141 -45.383 1.00 93.06 482 ALA A N 1
ATOM 3648 C CA . ALA A 1 482 ? 24.127 -16.837 -44.412 1.00 93.06 482 ALA A CA 1
ATOM 3649 C C . ALA A 1 482 ? 23.004 -16.057 -45.113 1.00 93.06 482 ALA A C 1
ATOM 3651 O O . ALA A 1 482 ? 23.269 -15.136 -45.891 1.00 93.06 482 ALA A O 1
ATOM 3652 N N . ALA A 1 483 ? 21.748 -16.401 -44.845 1.00 93.88 483 ALA A N 1
ATOM 3653 C CA . ALA A 1 483 ? 20.606 -15.803 -45.530 1.00 93.88 483 ALA A CA 1
ATOM 3654 C C . ALA A 1 483 ? 19.408 -15.653 -44.593 1.00 93.88 483 ALA A C 1
ATOM 3656 O O . ALA A 1 483 ? 19.083 -16.555 -43.825 1.00 93.88 483 ALA A O 1
ATOM 3657 N N . LEU A 1 484 ? 18.722 -14.515 -44.677 1.00 94.25 484 LEU A N 1
ATOM 3658 C CA . LEU A 1 484 ? 17.371 -14.361 -44.155 1.00 94.25 484 LEU A CA 1
ATOM 3659 C C . LEU A 1 484 ? 16.420 -15.099 -45.101 1.00 94.25 484 LEU A C 1
ATOM 3661 O O . LEU A 1 484 ? 16.247 -14.691 -46.252 1.00 94.25 484 LEU A O 1
ATOM 3665 N N . VAL A 1 485 ? 15.811 -16.171 -44.611 1.00 94.88 485 VAL A N 1
ATOM 3666 C CA . VAL A 1 485 ? 14.896 -17.038 -45.359 1.00 94.88 485 VAL A CA 1
ATOM 3667 C C . VAL A 1 485 ? 13.496 -16.999 -44.747 1.00 94.88 485 VAL A C 1
ATOM 3669 O O . VAL A 1 485 ? 13.347 -16.751 -43.549 1.00 94.88 485 VAL A O 1
ATOM 3672 N N . THR A 1 486 ? 12.469 -17.242 -45.560 1.00 95.88 486 THR A N 1
ATOM 3673 C CA . THR A 1 486 ? 11.072 -17.405 -45.127 1.00 95.88 486 THR A CA 1
ATOM 3674 C C . THR A 1 486 ? 10.551 -18.782 -45.487 1.00 95.88 486 THR A C 1
ATOM 3676 O O . THR A 1 486 ? 10.904 -19.300 -46.544 1.00 95.88 486 THR A O 1
ATOM 3679 N N . ARG A 1 487 ? 9.709 -19.367 -44.632 1.00 95.50 487 ARG A N 1
ATOM 3680 C CA . ARG A 1 487 ? 9.003 -20.606 -44.964 1.00 95.50 487 ARG A CA 1
ATOM 3681 C C . ARG A 1 487 ? 7.797 -20.308 -45.851 1.00 95.50 487 ARG A C 1
ATOM 3683 O O . ARG A 1 487 ? 6.961 -19.483 -45.482 1.00 95.50 487 ARG A O 1
ATOM 3690 N N . ASP A 1 488 ? 7.680 -20.991 -46.974 1.00 95.50 488 ASP A N 1
ATOM 3691 C CA . ASP A 1 488 ? 6.529 -20.905 -47.867 1.00 95.50 488 ASP A CA 1
ATOM 3692 C C . ASP A 1 488 ? 5.410 -21.865 -47.440 1.00 95.50 488 ASP A C 1
ATOM 3694 O O . ASP A 1 488 ? 5.619 -22.799 -46.665 1.00 95.50 488 ASP A O 1
ATOM 3698 N N . THR A 1 489 ? 4.194 -21.648 -47.952 1.00 94.38 489 THR A N 1
ATOM 3699 C CA . THR A 1 489 ? 3.003 -22.454 -47.608 1.00 94.38 489 THR A CA 1
ATOM 3700 C C . THR A 1 489 ? 3.066 -23.905 -48.089 1.00 94.38 489 THR A C 1
ATOM 3702 O O . THR A 1 489 ? 2.248 -24.728 -47.689 1.00 94.38 489 THR A O 1
ATOM 3705 N N . ASP A 1 490 ? 3.996 -24.230 -48.988 1.00 96.19 490 ASP A N 1
ATOM 3706 C CA . ASP A 1 490 ? 4.268 -25.604 -49.426 1.00 96.19 490 ASP A CA 1
ATOM 3707 C C . ASP A 1 490 ? 5.318 -26.310 -48.545 1.00 96.19 490 ASP A C 1
ATOM 3709 O O . ASP A 1 490 ? 5.681 -27.460 -48.800 1.00 96.19 490 ASP A O 1
ATOM 3713 N N . GLY A 1 491 ? 5.785 -25.634 -47.491 1.00 94.31 491 GLY A N 1
ATOM 3714 C CA . GLY A 1 491 ? 6.772 -26.124 -46.541 1.00 94.31 491 GLY A CA 1
ATOM 3715 C C . GLY A 1 491 ? 8.225 -25.896 -46.953 1.00 94.31 491 GLY A C 1
ATOM 3716 O O . GLY A 1 491 ? 9.103 -26.221 -46.149 1.00 94.31 491 GLY A O 1
ATOM 3717 N N . THR A 1 492 ? 8.483 -25.346 -48.144 1.00 96.56 492 THR A N 1
ATOM 3718 C CA . THR A 1 492 ? 9.832 -24.997 -48.615 1.00 96.56 492 THR A CA 1
ATOM 3719 C C . THR A 1 492 ? 10.327 -23.679 -48.013 1.00 96.56 492 THR A C 1
ATOM 3721 O O . THR A 1 492 ? 9.617 -23.020 -47.251 1.00 96.56 492 THR A O 1
ATOM 3724 N N . TRP A 1 493 ? 11.582 -23.323 -48.296 1.00 96.88 493 TRP A N 1
ATOM 3725 C CA . TRP A 1 493 ? 12.199 -22.084 -47.833 1.00 96.88 493 TRP A CA 1
ATOM 3726 C C . TRP A 1 493 ? 12.649 -21.238 -49.023 1.00 96.88 493 TRP A C 1
ATOM 3728 O O . TRP A 1 493 ? 13.323 -21.740 -49.922 1.00 96.88 493 TRP A O 1
ATOM 3738 N N . SER A 1 494 ? 12.351 -19.943 -48.968 1.00 96.56 494 SER A N 1
ATOM 3739 C CA . SER A 1 494 ? 12.757 -18.950 -49.963 1.00 96.56 494 SER A CA 1
ATOM 3740 C C . SER A 1 494 ? 13.681 -17.894 -49.362 1.00 96.56 494 SER A C 1
ATOM 3742 O O . SER A 1 494 ? 13.526 -17.492 -48.207 1.00 96.56 494 SER A O 1
ATOM 3744 N N . VAL A 1 495 ? 14.636 -17.404 -50.156 1.00 95.56 495 VAL A N 1
ATOM 3745 C CA . VAL A 1 495 ? 15.529 -16.302 -49.767 1.00 95.56 495 VAL A CA 1
ATOM 3746 C C . VAL A 1 495 ? 14.777 -14.978 -49.782 1.00 95.56 495 VAL A C 1
ATOM 3748 O O . VAL A 1 495 ? 14.198 -14.592 -50.794 1.00 95.56 495 VAL A O 1
ATOM 3751 N N . ILE A 1 496 ? 14.860 -14.239 -48.677 1.00 93.88 496 ILE A N 1
ATOM 3752 C CA . ILE A 1 496 ? 14.485 -12.822 -48.622 1.00 93.88 496 ILE A CA 1
ATOM 3753 C C . ILE A 1 496 ? 15.718 -11.946 -48.841 1.00 93.88 496 ILE A C 1
ATOM 3755 O O . ILE A 1 496 ? 15.658 -10.963 -49.578 1.00 93.88 496 ILE A O 1
ATOM 3759 N N . PHE A 1 497 ? 16.828 -12.278 -48.178 1.00 92.88 497 PHE A N 1
ATOM 3760 C CA . PHE A 1 497 ? 18.067 -11.509 -48.246 1.00 92.88 497 PHE A CA 1
ATOM 3761 C C . PHE A 1 497 ? 19.282 -12.405 -47.996 1.00 92.88 497 PHE A C 1
ATOM 3763 O O . PHE A 1 497 ? 19.304 -13.149 -47.020 1.00 92.88 497 PHE A O 1
ATOM 3770 N N . GLU A 1 498 ? 20.308 -12.298 -48.834 1.00 92.31 498 GLU A N 1
ATOM 3771 C CA . GLU A 1 498 ? 21.587 -12.991 -48.653 1.00 92.31 498 GLU A CA 1
ATOM 3772 C C . GLU A 1 498 ? 22.638 -12.056 -48.056 1.00 92.31 498 GLU A C 1
ATOM 3774 O O . GLU A 1 498 ? 22.861 -10.944 -48.540 1.00 92.31 498 GLU A O 1
ATOM 3779 N N . TYR A 1 499 ? 23.329 -12.530 -47.023 1.00 88.25 499 TYR A N 1
ATOM 3780 C CA . TYR A 1 499 ? 24.496 -11.866 -46.465 1.00 88.25 499 TYR A CA 1
ATOM 3781 C C . TYR A 1 499 ? 25.720 -12.343 -47.249 1.00 88.25 499 TYR A C 1
ATOM 3783 O O . TYR A 1 499 ? 26.312 -13.374 -46.934 1.00 88.25 499 TYR A O 1
ATOM 3791 N N . SER A 1 500 ? 26.085 -11.618 -48.308 1.00 82.75 500 SER A N 1
ATOM 3792 C CA . SER A 1 500 ? 27.268 -11.954 -49.105 1.00 82.75 500 SER A CA 1
ATOM 3793 C C . SER A 1 500 ? 28.521 -11.959 -48.227 1.00 82.75 500 SER A C 1
ATOM 3795 O O . SER A 1 500 ? 28.811 -10.960 -47.564 1.00 82.75 500 SER A O 1
ATOM 3797 N N . SER A 1 501 ? 29.315 -13.029 -48.282 1.00 65.81 501 SER A N 1
ATOM 3798 C CA . SER A 1 501 ? 30.605 -13.122 -47.587 1.00 65.81 501 SER A CA 1
ATOM 3799 C C . SER A 1 501 ? 31.711 -12.245 -48.200 1.00 65.81 501 SER A C 1
ATOM 3801 O O . SER A 1 501 ? 32.863 -12.344 -47.786 1.00 65.81 501 SER A O 1
ATOM 3803 N N . SER A 1 502 ? 31.405 -11.420 -49.206 1.00 57.47 502 SER A N 1
ATOM 3804 C CA . SER A 1 502 ? 32.384 -10.565 -49.877 1.00 57.47 502 SER A CA 1
ATOM 3805 C C . SER A 1 502 ? 32.637 -9.274 -49.094 1.00 57.47 502 SER A C 1
ATOM 3807 O O . SER A 1 502 ? 31.997 -8.249 -49.347 1.00 57.47 502 SER A O 1
ATOM 3809 N N . VAL A 1 503 ? 33.602 -9.340 -48.175 1.00 43.78 503 VAL A N 1
ATOM 3810 C CA . VAL A 1 503 ? 34.490 -8.220 -47.824 1.00 43.78 503 VAL A CA 1
ATOM 3811 C C . VAL A 1 503 ? 35.910 -8.615 -48.189 1.00 43.78 503 VAL A C 1
ATOM 3813 O O . VAL A 1 503 ? 36.315 -9.732 -47.796 1.00 43.78 503 VAL A O 1
#

pLDDT: mean 87.5, std 13.75, range [37.75, 98.56]

InterPro domains:
  IPR011050 Pectin lyase fold/virulence factor [SSF51126] (115-312)

Foldseek 3Di:
DDDDDDDDDDDDPPPQADPPQRQGDDDPPDPVRVVSVVVNVLSCLQPDEAEEAPVCQVVHQQCANRWYAHPVPRWIFHRRRHDTHTPPPPDPDDDDPDDCPVQCLQLVRDLEAEQDCVDPSGNVDLQVSVVVPHQHYEDAAEEEAAPNEPEAEQRAHEYDDPAAHEYEYPLCQGERYEYAAAYYNYEAESHEYAYAQSAHAPYYQDDPPDQRYDHYEYEHYHYNAHAHAHGEADHEYAQYAFAHRYPQFDQPCVDPVSPDGAQANEADAYAEYEYAAYEFEYQAQCHQENYHDYHNEYEHENAYEFEDPRHDPDDDQHERYEYFNYRAYEAYEYEYPYLGPAHYEFHAAPAGGGAEHYEHENYHYDFHCDDPRGQEHEYEYRYAYYNYEYEAYPTEYEYEYCYHYQYEYEYCHHYAYDHPPRLSYWYWYQDPVRDIDTQHDPRGRPHDDDFDADLDPDPDADAQDWGWHCLCNDDQPNPSFTFTWGQHPVRGIDGPGTDDPDD